Protein AF-A0A6C0KFS0-F1 (afdb_monomer_lite)

Foldseek 3Di:
DDDPQDAFDDDPPGGFAWHWAFEKWKAKEKDLDDDDDDDIDDDDDGGIDGCQQAFEFAFAPQLQCVQLQWHADLLLQDTPDFQADPVVQDGPDQKTKAWLLNVLQGTDLVGTPWRGNCQQVQVLVLCLVCLLVVHSPADPDPDDDDDGSQFPVRGCTSVNVNCQALVNDGPDQQRDIAHMGMMMMGGRQSVRVQCCLVPVSNVPDDVVVPNDGVSSRDAFSHKHKYLQYYKDKDKDWDDADPDPPDPSCSQVSCVVVVVVQFDDDRSWTWHWDDDSTMTMIMITHMHMHGYHSDPSRLLVQQLQDKDFQPAFEAEPVRHGDDPPQQWFWFEKEAAFVLQWIWTATQQQFIWIGNHSRNYIYGQDGPGGANQWYKYAANNLQWIWIDRQFWIWIGRGNSNDIDTQDGDGDAHWEKEAANNLQWIWIQRQLGFIWIGNGNSNDTDTDDCVDPVNVQSNPFRAKEKYAANVLQWIWIGTQFIWIGRHNPNDIDTQCPPPQNVRGRFAWQYKYAANRQQWIWTAGQQFFIWIGRGNRNGIDTAPDPVGTRFRWHEKEAANVLQWIWTDTAQAFIWIGRHNSNDIDTRPDPNGGRFRWNYKYARNSSQKIWTDGGSGGIMMDGSPDDPPDDDDDPDD

Secondary structure (DSSP, 8-state):
-----PPP-EETTEE-SEEEEEE-EEEEEEESS-----------S-EEEE-TTSEEEEEEHHHHHHTTTEEE-TTSSSEEEE-EETTTTEES---EEEEHHHHHHT--GGGEEE-GGGGGHHHHHHHHHHHHHT-SS--TTTSSS-----GGGG---HHHHHHHHS-----STT---PPPEEEEEE--HHHHHHHHHHH-TTS---TTT----GGG-S-TT-EEEEEEEEEEEEEEE-PPP-SSS----HHHHHHHTHHHHSEEETTEEEEEEEETTEEEEEEEEEEEEEEESS---GGGGTTT-EEE--PEEE-TTSPBP---S---EEEEEE-TTSSSEEEEETT-EEEEESSTTSEEEEEEE----TT-EEEE-TTSS-EEEE-SSEEEEESSTTS--EEEEE--SSEEEEEE-TTSSSEEEEEETTEEEEESSSSSS-EEPPTTSHHHHHHHH-S--EEEE-TTS-SEEEESSSEEEESSSSSS-EE-TTSTT---TT--EEEEEE-TTS-SEEEEEEEE-EEEESSSSSSEEE---TTTSSEEEEEEEE-TTSS-EEEEETTB-EEEESSTTSS-EE---GGGSSB-EEEEEE-TTSSEEEEEETTS-EEEEETT--TT--------

Structure (mmCIF, N/CA/C/O backbone):
data_AF-A0A6C0KFS0-F1
#
_entry.id   AF-A0A6C0KFS0-F1
#
loop_
_atom_site.group_PDB
_atom_site.id
_atom_site.type_symbol
_atom_site.label_atom_id
_atom_site.label_alt_id
_atom_site.label_comp_id
_atom_site.label_asym_id
_atom_site.label_entity_id
_atom_site.label_seq_id
_atom_site.pdbx_PDB_ins_code
_atom_site.Cartn_x
_atom_site.Cartn_y
_atom_site.Cartn_z
_atom_site.occupancy
_atom_site.B_iso_or_equiv
_atom_site.auth_seq_id
_atom_site.auth_comp_id
_atom_site.auth_asym_id
_atom_site.auth_atom_id
_atom_site.pdbx_PDB_model_num
ATOM 1 N N . MET A 1 1 ? 33.552 -0.941 -44.953 1.00 35.03 1 MET A N 1
ATOM 2 C CA . MET A 1 1 ? 32.643 0.213 -45.119 1.00 35.03 1 MET A CA 1
ATOM 3 C C . MET A 1 1 ? 32.094 0.520 -43.738 1.00 35.03 1 MET A C 1
ATOM 5 O O . MET A 1 1 ? 31.407 -0.333 -43.196 1.00 35.03 1 MET A O 1
ATOM 9 N N . SER A 1 2 ? 32.499 1.625 -43.113 1.00 33.53 2 SER A N 1
ATOM 10 C CA . SER A 1 2 ? 32.063 1.962 -41.754 1.00 33.53 2 SER A CA 1
ATOM 11 C C . SER A 1 2 ? 30.618 2.456 -41.776 1.00 33.53 2 SER A C 1
ATOM 13 O O . SER A 1 2 ? 30.306 3.451 -42.428 1.00 33.53 2 SER A O 1
ATOM 15 N N . ILE A 1 3 ? 29.733 1.763 -41.060 1.00 38.00 3 ILE A N 1
ATOM 16 C CA . ILE A 1 3 ? 28.377 2.251 -40.811 1.00 38.00 3 ILE A CA 1
ATOM 17 C C . ILE A 1 3 ? 28.507 3.373 -39.778 1.00 38.00 3 ILE A C 1
ATOM 19 O O . ILE A 1 3 ? 28.791 3.122 -38.611 1.00 38.00 3 ILE A O 1
ATOM 23 N N . GLN A 1 4 ? 28.357 4.621 -40.221 1.00 42.75 4 GLN A N 1
ATOM 24 C CA . GLN A 1 4 ? 28.303 5.781 -39.333 1.00 42.75 4 GLN A CA 1
ATOM 25 C C . GLN A 1 4 ? 26.960 5.787 -38.599 1.00 42.75 4 GLN A C 1
ATOM 27 O O . GLN A 1 4 ? 25.972 6.347 -39.074 1.00 42.75 4 GLN A O 1
ATOM 32 N N . VAL A 1 5 ? 26.936 5.124 -37.444 1.00 54.19 5 VAL A N 1
ATOM 33 C CA . VAL A 1 5 ? 25.822 5.156 -36.497 1.00 54.19 5 VAL A CA 1
ATOM 34 C C . VAL A 1 5 ? 25.611 6.604 -36.051 1.00 54.19 5 VAL A C 1
ATOM 36 O O . VAL A 1 5 ? 26.485 7.209 -35.438 1.00 54.19 5 VAL A O 1
ATOM 39 N N . GLN A 1 6 ? 24.459 7.179 -36.400 1.00 59.75 6 GLN A N 1
ATOM 40 C CA . GLN A 1 6 ? 24.045 8.487 -35.890 1.00 59.75 6 GLN A CA 1
ATOM 41 C C . GLN A 1 6 ? 23.549 8.318 -34.442 1.00 59.75 6 GLN A C 1
ATOM 43 O O . GLN A 1 6 ? 22.665 7.477 -34.237 1.00 59.75 6 GLN A O 1
ATOM 48 N N . PRO A 1 7 ? 24.083 9.076 -33.464 1.00 60.78 7 PRO A N 1
ATOM 49 C CA . PRO A 1 7 ? 23.682 8.974 -32.062 1.00 60.78 7 PRO A CA 1
ATOM 50 C C . PRO A 1 7 ? 22.255 9.494 -31.830 1.00 60.78 7 PRO A C 1
ATOM 52 O O . PRO A 1 7 ? 21.702 10.235 -32.646 1.00 60.78 7 PRO A O 1
ATOM 55 N N . ASN A 1 8 ? 21.660 9.113 -30.698 1.00 76.00 8 ASN A N 1
ATOM 56 C CA . ASN A 1 8 ? 20.322 9.557 -30.301 1.00 76.00 8 ASN A CA 1
ATOM 57 C C . ASN A 1 8 ? 20.299 11.076 -30.016 1.00 76.00 8 ASN A C 1
ATOM 59 O O . ASN A 1 8 ? 21.174 11.601 -29.330 1.00 76.00 8 ASN A O 1
ATOM 63 N N . SER A 1 9 ? 19.279 11.782 -30.515 1.00 67.94 9 SER A N 1
ATOM 64 C CA . SER A 1 9 ? 19.118 13.236 -30.362 1.00 67.94 9 SER A CA 1
ATOM 65 C C . SER A 1 9 ? 18.046 13.607 -29.333 1.00 67.94 9 SER A C 1
ATOM 67 O O . SER A 1 9 ? 16.910 13.142 -29.428 1.00 67.94 9 SER A O 1
ATOM 69 N N . MET A 1 10 ? 18.373 14.511 -28.407 1.00 64.56 10 MET A N 1
ATOM 70 C CA . MET A 1 10 ? 17.408 15.129 -27.486 1.00 64.56 10 MET A CA 1
ATOM 71 C C . MET A 1 10 ? 16.906 16.477 -28.020 1.00 64.56 10 MET A C 1
ATOM 73 O O . MET A 1 10 ? 17.627 17.188 -28.719 1.00 64.56 10 MET A O 1
ATOM 77 N N . THR A 1 11 ? 15.669 16.843 -27.679 1.00 64.12 11 THR A N 1
ATOM 78 C CA . THR A 1 11 ? 15.068 18.154 -27.983 1.00 64.12 11 THR A CA 1
ATOM 79 C C . THR A 1 11 ? 14.587 18.789 -26.681 1.00 64.12 11 THR A C 1
ATOM 81 O O . THR A 1 11 ? 13.522 18.447 -26.166 1.00 64.12 11 THR A O 1
ATOM 84 N N . GLY A 1 12 ? 15.396 19.693 -26.124 1.00 75.62 12 GLY A N 1
ATOM 85 C CA . GLY A 1 12 ? 15.262 20.093 -24.721 1.00 75.62 12 GLY A CA 1
ATOM 86 C C . GLY A 1 12 ? 15.710 18.956 -23.798 1.00 75.62 12 GLY A C 1
ATOM 87 O O . GLY A 1 12 ? 16.706 18.296 -24.079 1.00 75.62 12 GLY A O 1
ATOM 88 N N . SER A 1 13 ? 14.962 18.707 -22.725 1.00 68.94 13 SER A N 1
ATOM 89 C CA . SER A 1 13 ? 15.244 17.682 -21.706 1.00 68.94 13 SER A CA 1
ATOM 90 C C . SER A 1 13 ? 14.670 16.285 -22.008 1.00 68.94 13 SER A C 1
ATOM 92 O O . SER A 1 13 ? 14.584 15.463 -21.103 1.00 68.94 13 SER A O 1
ATOM 94 N N . ARG A 1 14 ? 14.244 16.001 -23.248 1.00 74.75 14 ARG A N 1
ATOM 95 C CA . ARG A 1 14 ? 13.580 14.736 -23.628 1.00 74.75 14 ARG A CA 1
ATOM 96 C C . ARG A 1 14 ? 14.036 14.197 -24.983 1.00 74.75 14 ARG A C 1
ATOM 98 O O . ARG A 1 14 ? 14.458 14.967 -25.852 1.00 74.75 14 ARG A O 1
ATOM 105 N N . TYR A 1 15 ? 13.892 12.890 -25.186 1.00 79.19 15 TYR A N 1
ATOM 106 C CA . TYR A 1 15 ? 14.137 12.239 -26.477 1.00 79.19 15 TYR A CA 1
ATOM 107 C C . TYR A 1 15 ? 12.938 12.407 -27.419 1.00 79.19 15 TYR A C 1
ATOM 109 O O . TYR A 1 15 ? 11.790 12.449 -26.971 1.00 79.19 15 TYR A O 1
ATOM 117 N N . ALA A 1 16 ? 13.202 12.501 -28.725 1.00 73.44 16 ALA A N 1
ATOM 118 C CA . ALA A 1 16 ? 12.176 12.636 -29.760 1.00 73.44 16 ALA A CA 1
ATOM 119 C C . ALA A 1 16 ? 12.612 11.961 -31.071 1.00 73.44 16 ALA A C 1
ATOM 121 O O . ALA A 1 16 ? 13.788 12.002 -31.439 1.00 73.44 16 ALA A O 1
ATOM 122 N N . GLY A 1 17 ? 11.654 11.384 -31.800 1.00 75.81 17 GLY A N 1
ATOM 123 C CA . GLY A 1 17 ? 11.905 10.651 -33.040 1.00 75.81 17 GLY A CA 1
ATOM 124 C C . GLY A 1 17 ? 12.582 9.289 -32.832 1.00 75.81 17 GLY A C 1
ATOM 125 O O . GLY A 1 17 ? 12.443 8.657 -31.787 1.00 75.81 17 GLY A O 1
ATOM 126 N N . SER A 1 18 ? 13.280 8.807 -33.867 1.00 75.12 18 SER A N 1
ATOM 127 C CA . SER A 1 18 ? 13.785 7.427 -33.948 1.00 75.12 18 SER A CA 1
ATOM 128 C C . SER A 1 18 ? 15.108 7.193 -33.204 1.00 75.12 18 SER A C 1
ATOM 130 O O . SER A 1 18 ? 16.191 7.330 -33.788 1.00 75.12 18 SER A O 1
ATOM 132 N N . CYS A 1 19 ? 15.024 6.757 -31.948 1.00 76.06 19 CYS A N 1
ATOM 133 C CA . CYS A 1 19 ? 16.172 6.369 -31.124 1.00 76.06 19 CYS A CA 1
ATOM 134 C C . CYS A 1 19 ? 16.461 4.861 -31.209 1.00 76.06 19 CYS A C 1
ATOM 136 O O . CYS A 1 19 ? 15.546 4.057 -31.372 1.00 76.06 19 CYS A O 1
ATOM 138 N N . TYR A 1 20 ? 17.729 4.463 -31.069 1.00 77.88 20 TYR A N 1
ATOM 139 C CA . TYR A 1 20 ? 18.074 3.076 -30.728 1.00 77.88 20 TYR A CA 1
ATOM 140 C C . TYR A 1 20 ? 17.683 2.791 -29.274 1.00 77.88 20 TYR A C 1
ATOM 142 O O . TYR A 1 20 ? 17.899 3.658 -28.426 1.00 77.88 20 TYR A O 1
ATOM 150 N N . ALA A 1 21 ? 17.161 1.594 -28.990 1.00 79.56 21 ALA A N 1
ATOM 151 C CA . ALA A 1 21 ? 16.881 1.115 -27.634 1.00 79.56 21 ALA A CA 1
ATOM 152 C C . ALA A 1 21 ? 16.829 -0.426 -27.572 1.00 79.56 21 ALA A C 1
ATOM 154 O O . ALA A 1 21 ? 16.460 -1.077 -28.552 1.00 79.56 21 ALA A O 1
ATOM 155 N N . PHE A 1 22 ? 17.169 -1.015 -26.421 1.00 79.06 22 PHE A N 1
ATOM 156 C CA . PHE A 1 22 ? 16.964 -2.443 -26.158 1.00 79.06 22 PHE A CA 1
ATOM 157 C C . PHE A 1 22 ? 15.460 -2.758 -26.200 1.00 79.06 22 PHE A C 1
ATOM 159 O O . PHE A 1 22 ? 14.678 -2.094 -25.521 1.00 79.06 22 PHE A O 1
ATOM 166 N N . GLY A 1 23 ? 15.052 -3.756 -26.986 1.00 75.00 23 GLY A N 1
ATOM 167 C CA . GLY A 1 23 ? 13.647 -4.150 -27.104 1.00 75.00 23 GLY A CA 1
ATOM 168 C C . GLY A 1 23 ? 13.219 -5.084 -25.972 1.00 75.00 23 GLY A C 1
ATOM 169 O O . GLY A 1 23 ? 13.671 -6.227 -25.913 1.00 75.00 23 GLY A O 1
ATOM 170 N N . ALA A 1 24 ? 12.329 -4.615 -25.101 1.00 72.00 24 ALA A N 1
ATOM 171 C CA . ALA A 1 24 ? 11.659 -5.453 -24.110 1.00 72.00 24 ALA A CA 1
ATOM 172 C C . ALA A 1 24 ? 10.370 -6.075 -24.674 1.00 72.00 24 ALA A C 1
ATOM 174 O O . ALA A 1 24 ? 9.754 -5.540 -25.597 1.00 72.00 24 ALA A O 1
ATOM 175 N N . SER A 1 25 ? 9.927 -7.185 -24.084 1.00 74.06 25 SER A N 1
ATOM 176 C CA . SER A 1 25 ? 8.586 -7.742 -24.272 1.00 74.06 25 SER A CA 1
ATOM 177 C C . SER A 1 25 ? 7.821 -7.785 -22.946 1.00 74.06 25 SER A C 1
ATOM 179 O O . SER A 1 25 ? 8.416 -7.884 -21.871 1.00 74.06 25 SER A O 1
ATOM 181 N N . GLY A 1 26 ? 6.494 -7.679 -23.021 1.00 72.19 26 GLY A N 1
ATOM 182 C CA . GLY A 1 26 ? 5.630 -7.504 -21.852 1.00 72.19 26 GLY A CA 1
ATOM 183 C C . GLY A 1 26 ? 5.399 -6.030 -21.531 1.00 72.19 26 GLY A C 1
ATOM 184 O O . GLY A 1 26 ? 5.664 -5.155 -22.354 1.00 72.19 26 GLY A O 1
ATOM 185 N N . GLY A 1 27 ? 4.889 -5.766 -20.333 1.00 66.88 27 GLY A N 1
ATOM 186 C CA . GLY A 1 27 ? 4.511 -4.428 -19.899 1.00 66.88 27 GLY A CA 1
ATOM 187 C C . GLY A 1 27 ? 4.066 -4.401 -18.443 1.00 66.88 27 GLY A C 1
ATOM 188 O O . GLY A 1 27 ? 4.033 -5.435 -17.764 1.00 66.88 27 GLY A O 1
ATOM 189 N N . PHE A 1 28 ? 3.721 -3.200 -17.995 1.00 70.44 28 PHE A N 1
ATOM 190 C CA . PHE A 1 28 ? 3.126 -2.923 -16.697 1.00 70.44 28 PHE A CA 1
ATOM 191 C C . PHE A 1 28 ? 1.643 -2.577 -16.877 1.00 70.44 28 PHE A C 1
ATOM 193 O O . PHE A 1 28 ? 1.272 -1.804 -17.767 1.00 70.44 28 PHE A O 1
ATOM 200 N N . PHE A 1 29 ? 0.793 -3.147 -16.031 1.00 62.69 29 PHE A N 1
ATOM 201 C CA . PHE A 1 29 ? -0.659 -3.017 -16.113 1.00 62.69 29 PHE A CA 1
ATOM 202 C C . PHE A 1 29 ? -1.169 -2.383 -14.823 1.00 62.69 29 PHE A C 1
ATOM 204 O O . PHE A 1 29 ? -0.982 -2.948 -13.742 1.00 62.69 29 PHE A O 1
ATOM 211 N N . ASN A 1 30 ? -1.794 -1.211 -14.937 1.00 54.09 30 ASN A N 1
ATOM 212 C CA . ASN A 1 30 ? -2.614 -0.640 -13.880 1.00 54.09 30 ASN A CA 1
ATOM 213 C C . ASN A 1 30 ? -4.091 -0.726 -14.294 1.00 54.09 30 ASN A C 1
ATOM 215 O O . ASN A 1 30 ? -4.488 -0.301 -15.381 1.00 54.09 30 ASN A O 1
ATOM 219 N N . THR A 1 31 ? -4.904 -1.313 -13.427 1.00 47.06 31 THR A N 1
ATOM 220 C CA . THR A 1 31 ? -6.197 -1.890 -13.781 1.00 47.06 31 THR A CA 1
ATOM 221 C C . THR A 1 31 ? -7.254 -1.362 -12.807 1.00 47.06 31 THR A C 1
ATOM 223 O O . THR A 1 31 ? -7.746 -2.083 -11.948 1.00 47.06 31 THR A O 1
ATOM 226 N N . GLN A 1 32 ? -7.677 -0.101 -12.976 1.00 46.25 32 GLN A N 1
ATOM 227 C CA . GLN A 1 32 ? -8.940 0.433 -12.421 1.00 46.25 32 GLN A CA 1
ATOM 228 C C . GLN A 1 32 ? -10.128 -0.267 -13.129 1.00 46.25 32 GLN A C 1
ATOM 230 O O . GLN A 1 32 ? -10.769 0.262 -14.033 1.00 46.25 32 GLN A O 1
ATOM 235 N N . THR A 1 33 ? -10.306 -1.563 -12.838 1.00 36.47 33 THR A N 1
ATOM 236 C CA . THR A 1 33 ? -11.153 -2.509 -13.595 1.00 36.47 33 THR A CA 1
ATOM 237 C C . THR A 1 33 ? -11.336 -3.844 -12.855 1.00 36.47 33 THR A C 1
ATOM 239 O O . THR A 1 33 ? -10.688 -4.097 -11.846 1.00 36.47 33 THR A O 1
ATOM 242 N N . MET A 1 34 ? -12.122 -4.736 -13.472 1.00 23.83 34 MET A N 1
ATOM 243 C CA . MET A 1 34 ? -11.862 -6.181 -13.613 1.00 23.83 34 MET A CA 1
ATOM 244 C C . MET A 1 34 ? -12.237 -6.579 -15.064 1.00 23.83 34 MET A C 1
ATOM 246 O O . MET A 1 34 ? -13.187 -6.000 -15.588 1.00 23.83 34 MET A O 1
ATOM 250 N N . SER A 1 35 ? -11.664 -7.550 -15.787 1.00 26.95 35 SER A N 1
ATOM 251 C CA . SER A 1 35 ? -10.364 -8.267 -15.814 1.00 26.95 35 SER A CA 1
ATOM 252 C C . SER A 1 35 ? -10.436 -9.263 -17.014 1.00 26.95 35 SER A C 1
ATOM 254 O O . SER A 1 35 ? -11.529 -9.473 -17.538 1.00 26.95 35 SER A O 1
ATOM 256 N N . GLU A 1 36 ? -9.441 -9.995 -17.542 1.00 32.59 36 GLU A N 1
ATOM 257 C CA . GLU A 1 36 ? -7.975 -9.939 -17.802 1.00 32.59 36 GLU A CA 1
ATOM 258 C C . GLU A 1 36 ? -7.666 -11.200 -18.695 1.00 32.59 36 GLU A C 1
ATOM 260 O O . GLU A 1 36 ? -8.564 -12.038 -18.845 1.00 32.59 36 GLU A O 1
ATOM 265 N N . PRO A 1 37 ? -6.454 -11.512 -19.227 1.00 38.44 37 PRO A N 1
ATOM 266 C CA . PRO A 1 37 ? -5.296 -10.722 -19.678 1.00 38.44 37 PRO A CA 1
ATOM 267 C C . PRO A 1 37 ? -4.920 -11.085 -21.160 1.00 38.44 37 PRO A C 1
ATOM 269 O O . PRO A 1 37 ? -5.764 -10.973 -22.043 1.00 38.44 37 PRO A O 1
ATOM 272 N N . ILE A 1 38 ? -3.701 -11.623 -21.421 1.00 27.33 38 ILE A N 1
ATOM 273 C CA . ILE A 1 38 ? -3.223 -12.376 -22.630 1.00 27.33 38 ILE A CA 1
ATOM 274 C C . ILE A 1 38 ? -2.888 -11.544 -23.906 1.00 27.33 38 ILE A C 1
ATOM 276 O O . ILE A 1 38 ? -3.706 -10.760 -24.363 1.00 27.33 38 ILE A O 1
ATOM 280 N N . ARG A 1 39 ? -1.747 -11.705 -24.628 1.00 28.06 39 ARG A N 1
ATOM 281 C CA . ARG A 1 39 ? -0.444 -12.420 -24.438 1.00 28.06 39 ARG A CA 1
ATOM 282 C C . ARG A 1 39 ? 0.667 -11.826 -25.360 1.00 28.06 39 ARG A C 1
ATOM 284 O O . ARG A 1 39 ? 0.408 -10.927 -26.148 1.00 28.06 39 ARG A O 1
ATOM 291 N N . LEU A 1 40 ? 1.893 -12.362 -25.250 1.00 24.22 40 LEU A N 1
ATOM 292 C CA . LEU A 1 40 ? 3.187 -11.862 -25.778 1.00 24.22 40 LEU A CA 1
ATOM 293 C C . LEU A 1 40 ? 3.565 -12.217 -27.242 1.00 24.22 40 LEU A C 1
ATOM 295 O O . LEU A 1 40 ? 3.009 -13.138 -27.841 1.00 24.22 40 LEU A O 1
ATOM 299 N N . ARG A 1 41 ? 4.619 -11.550 -27.761 1.00 30.06 41 ARG A N 1
ATOM 300 C CA . ARG A 1 41 ? 5.352 -11.841 -29.021 1.00 30.06 41 ARG A CA 1
ATOM 301 C C . ARG A 1 41 ? 6.887 -11.715 -28.828 1.00 30.06 41 ARG A C 1
ATOM 303 O O . ARG A 1 41 ? 7.328 -11.057 -27.891 1.00 30.06 41 ARG A O 1
ATOM 310 N N . GLN A 1 42 ? 7.690 -12.360 -29.685 1.00 31.19 42 GLN A N 1
ATOM 311 C CA . GLN A 1 42 ? 9.169 -12.412 -29.608 1.00 31.19 42 GLN A CA 1
ATOM 312 C C . GLN A 1 42 ? 9.891 -11.154 -30.161 1.00 31.19 42 GLN A C 1
ATOM 314 O O . GLN A 1 42 ? 9.364 -10.540 -31.094 1.00 31.19 42 GLN A O 1
ATOM 319 N N . PRO A 1 43 ? 11.096 -10.812 -29.645 1.00 37.84 43 PRO A N 1
ATOM 320 C CA . PRO A 1 43 ? 11.980 -9.758 -30.162 1.00 37.84 43 PRO A CA 1
ATOM 321 C C . PRO A 1 43 ? 13.052 -10.275 -31.150 1.00 37.84 43 PRO A C 1
ATOM 323 O O . PRO A 1 43 ? 13.199 -11.478 -31.350 1.00 37.84 43 PRO A O 1
ATOM 326 N N . ASP A 1 44 ? 13.809 -9.343 -31.738 1.00 39.72 44 ASP A N 1
ATOM 327 C CA . ASP A 1 44 ? 14.980 -9.570 -32.603 1.00 39.72 44 ASP A CA 1
ATOM 328 C C . ASP A 1 44 ? 15.957 -8.366 -32.456 1.00 39.72 44 ASP A C 1
ATOM 330 O O . ASP A 1 44 ? 15.737 -7.509 -31.598 1.00 39.72 44 ASP A O 1
ATOM 334 N N . LEU A 1 45 ? 17.027 -8.290 -33.262 1.00 52.06 45 LEU A N 1
ATOM 335 C CA . LEU A 1 45 ? 18.115 -7.283 -33.201 1.00 52.06 45 LEU A CA 1
ATOM 336 C C . LEU A 1 45 ? 17.728 -5.828 -32.821 1.00 52.06 45 LEU A C 1
ATOM 338 O O . LEU A 1 45 ? 16.711 -5.286 -33.255 1.00 52.06 45 LEU A O 1
ATOM 342 N N . LEU A 1 46 ? 18.652 -5.163 -32.106 1.00 54.12 46 LEU A N 1
ATOM 343 C CA . LEU A 1 46 ? 18.580 -3.780 -31.598 1.00 54.12 46 LEU A CA 1
ATOM 344 C C . LEU A 1 46 ? 18.015 -2.778 -32.630 1.00 54.12 46 LEU A C 1
ATOM 346 O O . LEU A 1 46 ? 18.689 -2.341 -33.566 1.00 54.12 46 LEU A O 1
ATOM 350 N N . THR A 1 47 ? 16.739 -2.440 -32.446 1.00 64.50 47 THR A N 1
ATOM 351 C CA . THR A 1 47 ? 15.896 -1.733 -33.417 1.00 64.50 47 THR A CA 1
ATOM 352 C C . THR A 1 47 ? 15.770 -0.244 -33.070 1.00 64.50 47 THR A C 1
ATOM 354 O O . THR A 1 47 ? 16.038 0.179 -31.943 1.00 64.50 47 THR A O 1
ATOM 357 N N . LYS A 1 48 ? 15.391 0.578 -34.059 1.00 67.31 48 LYS A N 1
ATOM 358 C CA . LYS A 1 48 ? 15.015 1.981 -33.839 1.00 67.31 48 LYS A CA 1
ATOM 359 C C . LYS A 1 48 ? 13.518 2.114 -33.577 1.00 67.31 48 LYS A C 1
ATOM 361 O O . LYS A 1 48 ? 12.720 1.653 -34.390 1.00 67.31 48 LYS A O 1
ATOM 366 N N . TYR A 1 49 ? 13.158 2.821 -32.512 1.00 73.50 49 TYR A N 1
ATOM 367 C CA . TYR A 1 49 ? 11.775 3.079 -32.110 1.00 73.50 49 TYR A CA 1
ATOM 368 C C . TYR A 1 49 ? 11.496 4.583 -32.077 1.00 73.50 49 TYR A C 1
ATOM 370 O O . TYR A 1 49 ? 12.381 5.368 -31.738 1.00 73.50 49 TYR A O 1
ATOM 378 N N . ASP A 1 50 ? 10.274 4.991 -32.430 1.00 76.69 50 ASP A N 1
ATOM 379 C CA . ASP A 1 50 ? 9.801 6.352 -32.160 1.00 76.69 50 ASP A CA 1
ATOM 380 C C . ASP A 1 50 ? 9.317 6.430 -30.709 1.00 76.69 50 ASP A C 1
ATOM 382 O O . ASP A 1 50 ? 8.383 5.728 -30.315 1.00 76.69 50 ASP A O 1
ATOM 386 N N . VAL A 1 51 ? 9.987 7.263 -29.915 1.00 79.62 51 VAL A N 1
ATOM 387 C CA . VAL A 1 51 ? 9.765 7.397 -28.467 1.00 79.62 51 VAL A CA 1
ATOM 388 C C . VAL A 1 51 ? 8.953 8.645 -28.097 1.00 79.62 51 VAL A C 1
ATOM 390 O O . VAL A 1 51 ? 8.799 8.960 -26.918 1.00 79.62 51 VAL A O 1
ATOM 393 N N . THR A 1 52 ? 8.437 9.375 -29.091 1.00 76.31 52 THR A N 1
ATOM 394 C CA . THR A 1 52 ? 7.826 10.705 -28.906 1.00 76.31 52 THR A CA 1
ATOM 395 C C . THR A 1 52 ? 6.535 10.675 -28.077 1.00 76.31 52 THR A C 1
ATOM 397 O O . THR A 1 52 ? 6.310 11.570 -27.267 1.00 76.31 52 THR A O 1
ATOM 400 N N . ASP A 1 53 ? 5.709 9.639 -28.247 1.00 80.25 53 ASP A N 1
ATOM 401 C CA . ASP A 1 53 ? 4.460 9.433 -27.493 1.00 80.25 53 ASP A CA 1
ATOM 402 C C . ASP A 1 53 ? 4.648 8.569 -26.219 1.00 80.25 53 ASP A C 1
ATOM 404 O O . ASP A 1 53 ? 3.676 8.295 -25.508 1.00 80.25 53 ASP A O 1
ATOM 408 N N . ALA A 1 54 ? 5.875 8.123 -25.922 1.00 77.44 54 ALA A N 1
ATOM 409 C CA . ALA A 1 54 ? 6.171 7.229 -24.801 1.00 77.44 54 ALA A CA 1
ATOM 410 C C . ALA A 1 54 ? 6.209 7.953 -23.448 1.00 77.44 54 ALA A C 1
ATOM 412 O O . ALA A 1 54 ? 6.603 9.118 -23.363 1.00 77.44 54 ALA A O 1
ATOM 413 N N . VAL A 1 55 ? 5.886 7.229 -22.375 1.00 83.50 55 VAL A N 1
ATOM 414 C CA . VAL A 1 55 ? 6.292 7.634 -21.021 1.00 83.50 55 VAL A CA 1
ATOM 415 C C . VAL A 1 55 ? 7.817 7.507 -20.942 1.00 83.50 55 VAL A C 1
ATOM 417 O O . VAL A 1 55 ? 8.358 6.462 -21.294 1.00 83.50 55 VAL A O 1
ATOM 420 N N . GLN A 1 56 ? 8.514 8.558 -20.514 1.00 87.62 56 GLN A N 1
ATOM 421 C CA . GLN A 1 56 ? 9.975 8.605 -20.411 1.00 87.62 56 GLN A CA 1
ATOM 422 C C . GLN A 1 56 ? 10.366 8.768 -18.937 1.00 87.62 56 GLN A C 1
ATOM 424 O O . GLN A 1 56 ? 10.051 9.796 -18.332 1.00 87.62 56 GLN A O 1
ATOM 429 N N . VAL A 1 57 ? 11.047 7.766 -18.371 1.00 84.94 57 VAL A N 1
ATOM 430 C CA . VAL A 1 57 ? 11.510 7.756 -16.970 1.00 84.94 57 VAL A CA 1
ATOM 431 C C . VAL A 1 57 ? 13.005 7.478 -16.879 1.00 84.94 57 VAL A C 1
ATOM 433 O O . VAL A 1 57 ? 13.537 6.676 -17.649 1.00 84.94 57 VAL A O 1
ATOM 436 N N . TYR A 1 58 ? 13.683 8.103 -15.919 1.00 83.81 58 TYR A N 1
ATOM 437 C CA . TYR A 1 58 ? 14.993 7.639 -15.476 1.00 83.81 58 TYR A CA 1
ATOM 438 C C . TYR A 1 58 ? 14.854 6.370 -14.634 1.00 83.81 58 TYR A C 1
ATOM 440 O O . TYR A 1 58 ? 13.912 6.239 -13.860 1.00 83.81 58 TYR A O 1
ATOM 448 N N . PHE A 1 59 ? 15.811 5.451 -14.763 1.00 80.38 59 PHE A N 1
ATOM 449 C CA . PHE A 1 59 ? 15.867 4.234 -13.952 1.00 80.38 59 PHE A CA 1
ATOM 450 C C . PHE A 1 59 ? 17.317 3.891 -13.584 1.00 80.38 59 PHE A C 1
ATOM 452 O O . PHE A 1 59 ? 18.228 4.099 -14.389 1.00 80.38 59 PHE A O 1
ATOM 459 N N . SER A 1 60 ? 17.554 3.370 -12.377 1.00 81.25 60 SER A N 1
ATOM 460 C CA . SER A 1 60 ? 18.911 3.062 -11.893 1.00 81.25 60 SER A CA 1
ATOM 461 C C . SER A 1 60 ? 19.546 1.924 -12.705 1.00 81.25 60 SER A C 1
ATOM 463 O O . SER A 1 60 ? 19.089 0.776 -12.705 1.00 81.25 60 SER A O 1
ATOM 465 N N . ALA A 1 61 ? 20.657 2.232 -13.382 1.00 80.25 61 ALA A N 1
ATOM 466 C CA . ALA A 1 61 ? 21.474 1.244 -14.084 1.00 80.25 61 ALA A CA 1
ATOM 467 C C . ALA A 1 61 ? 22.074 0.212 -13.109 1.00 80.25 61 ALA A C 1
ATOM 469 O O . ALA A 1 61 ? 22.351 -0.923 -13.502 1.00 80.25 61 ALA A O 1
ATOM 470 N N . ARG A 1 62 ? 22.235 0.571 -11.826 1.00 81.00 62 ARG A N 1
ATOM 471 C CA . ARG A 1 62 ? 22.688 -0.344 -10.770 1.00 81.00 62 ARG A CA 1
ATOM 472 C C . ARG A 1 62 ? 21.645 -1.414 -10.465 1.00 81.00 62 ARG A C 1
ATOM 474 O O . ARG A 1 62 ? 22.007 -2.590 -10.419 1.00 81.00 62 ARG A O 1
ATOM 481 N N . THR A 1 63 ? 20.371 -1.034 -10.325 1.00 75.38 63 THR A N 1
ATOM 482 C CA . THR A 1 63 ? 19.259 -1.973 -10.091 1.00 75.38 63 THR A CA 1
ATOM 483 C C . THR A 1 63 ? 19.190 -3.013 -11.203 1.00 75.38 63 THR A C 1
ATOM 485 O O . THR A 1 63 ? 19.052 -4.204 -10.936 1.00 75.38 63 THR A O 1
ATOM 488 N N . ILE A 1 64 ? 19.352 -2.574 -12.456 1.00 79.62 64 ILE A N 1
ATOM 489 C CA . ILE A 1 64 ? 19.345 -3.457 -13.627 1.00 79.62 64 ILE A CA 1
ATOM 490 C C . ILE A 1 64 ? 20.578 -4.368 -13.660 1.00 79.62 64 ILE A C 1
ATOM 492 O O . ILE A 1 64 ? 20.434 -5.574 -13.837 1.00 79.62 64 ILE A O 1
ATOM 496 N N . ASN A 1 65 ? 21.783 -3.835 -13.446 1.00 80.69 65 ASN A N 1
ATOM 497 C CA . ASN A 1 65 ? 23.006 -4.645 -13.425 1.00 80.69 65 ASN A CA 1
ATOM 498 C C . ASN A 1 65 ? 22.964 -5.728 -12.324 1.00 80.69 65 ASN A C 1
ATOM 500 O O . ASN A 1 65 ? 23.351 -6.871 -12.573 1.00 80.69 65 ASN A O 1
ATOM 504 N N . LYS A 1 66 ? 22.384 -5.424 -11.153 1.00 81.56 66 LYS A N 1
ATOM 505 C CA . LYS A 1 66 ? 22.156 -6.389 -10.060 1.00 81.56 66 LYS A CA 1
ATOM 506 C C . LYS A 1 66 ? 21.273 -7.575 -10.486 1.00 81.56 66 LYS A C 1
ATOM 508 O O . LYS A 1 66 ? 21.475 -8.678 -9.987 1.00 81.56 66 LYS A O 1
ATOM 513 N N . LYS A 1 67 ? 20.338 -7.381 -11.428 1.00 79.19 67 LYS A N 1
ATOM 514 C CA . LYS A 1 67 ? 19.476 -8.440 -12.004 1.00 79.19 67 LYS A CA 1
ATOM 515 C C . LYS A 1 67 ? 20.191 -9.330 -13.034 1.00 79.19 67 LYS A C 1
ATOM 517 O O . LYS A 1 67 ? 19.625 -10.342 -13.425 1.00 79.19 67 LYS A O 1
ATOM 522 N N . LEU A 1 68 ? 21.410 -8.968 -13.449 1.00 81.06 68 LEU A N 1
ATOM 523 C CA . LEU A 1 68 ? 22.309 -9.764 -14.302 1.00 81.06 68 LEU A CA 1
ATOM 524 C C . LEU A 1 68 ? 23.516 -10.319 -13.522 1.00 81.06 68 LEU A C 1
ATOM 526 O O . LEU A 1 68 ? 24.579 -10.564 -14.093 1.00 81.06 68 LEU A O 1
ATOM 530 N N . SER A 1 69 ? 23.401 -10.414 -12.195 1.00 85.06 69 SER A N 1
ATOM 531 C CA . SER A 1 69 ? 24.497 -10.812 -11.303 1.00 85.06 69 SER A CA 1
ATOM 532 C C . SER A 1 69 ? 25.760 -9.928 -11.412 1.00 85.06 69 SER A C 1
ATOM 534 O O . SER A 1 69 ? 26.864 -10.388 -11.107 1.00 85.06 69 SER A O 1
ATOM 536 N N . ILE A 1 70 ? 25.621 -8.652 -11.815 1.00 80.88 70 ILE A N 1
ATOM 537 C CA . ILE A 1 70 ? 26.696 -7.643 -11.851 1.00 80.88 70 ILE A CA 1
ATOM 538 C C . ILE A 1 70 ? 26.531 -6.668 -10.675 1.00 80.88 70 ILE A C 1
ATOM 540 O O . ILE A 1 70 ? 25.590 -5.878 -10.616 1.00 80.88 70 ILE A O 1
ATOM 544 N N . ILE A 1 71 ? 27.495 -6.667 -9.757 1.00 81.62 71 ILE A N 1
ATOM 545 C CA . ILE A 1 71 ? 27.556 -5.762 -8.606 1.00 81.62 71 ILE A CA 1
ATOM 546 C C . ILE A 1 71 ? 28.461 -4.576 -8.955 1.00 81.62 71 ILE A C 1
ATOM 548 O O . ILE A 1 71 ? 29.650 -4.745 -9.235 1.00 81.62 71 ILE A O 1
ATOM 552 N N . LYS A 1 72 ? 27.900 -3.364 -8.927 1.00 78.94 72 LYS A N 1
ATOM 553 C CA . LYS A 1 72 ? 28.608 -2.096 -9.172 1.00 78.94 72 LYS A CA 1
ATOM 554 C C . LYS A 1 72 ? 28.978 -1.412 -7.851 1.00 78.94 72 LYS A C 1
ATOM 556 O O . LYS A 1 72 ? 28.370 -1.686 -6.819 1.00 78.94 72 LYS A O 1
ATOM 561 N N . ASP A 1 73 ? 29.965 -0.521 -7.884 1.00 73.38 73 ASP A N 1
ATOM 562 C CA . ASP A 1 73 ? 30.341 0.287 -6.719 1.00 73.38 73 ASP A CA 1
ATOM 563 C C . ASP A 1 73 ? 29.306 1.386 -6.385 1.00 73.38 73 ASP A C 1
ATOM 565 O O . ASP A 1 73 ? 28.333 1.608 -7.112 1.00 73.38 73 ASP A O 1
ATOM 569 N N . ALA A 1 74 ? 29.531 2.114 -5.286 1.00 69.31 74 ALA A N 1
ATOM 570 C CA . ALA A 1 74 ? 28.646 3.187 -4.824 1.00 69.31 74 ALA A CA 1
ATOM 571 C C . ALA A 1 74 ? 28.514 4.378 -5.801 1.00 69.31 74 ALA A C 1
ATOM 573 O O . ALA A 1 74 ? 27.534 5.119 -5.712 1.00 69.31 74 ALA A O 1
ATOM 574 N N . SER A 1 75 ? 29.430 4.532 -6.764 1.00 71.56 75 SER A N 1
ATOM 575 C CA . SER A 1 75 ? 29.378 5.524 -7.853 1.00 71.56 75 SER A CA 1
ATOM 576 C C . SER A 1 75 ? 28.763 4.987 -9.154 1.00 71.56 75 SER A C 1
ATOM 578 O O . SER A 1 75 ? 28.646 5.721 -10.126 1.00 71.56 75 SER A O 1
ATOM 580 N N . ASN A 1 76 ? 28.395 3.700 -9.186 1.00 74.81 76 ASN A N 1
ATOM 581 C CA . ASN A 1 76 ? 28.027 2.909 -10.365 1.00 74.81 76 ASN A CA 1
ATOM 582 C C . ASN A 1 76 ? 29.145 2.713 -11.418 1.00 74.81 76 ASN A C 1
ATOM 584 O O . ASN A 1 76 ? 28.987 1.906 -12.336 1.00 74.81 76 ASN A O 1
ATOM 588 N N . PHE A 1 77 ? 30.289 3.392 -11.287 1.00 79.38 77 PHE A N 1
ATOM 589 C CA . PHE A 1 77 ? 31.319 3.435 -12.324 1.00 79.38 77 PHE A CA 1
ATOM 590 C C . PHE A 1 77 ? 32.116 2.129 -12.442 1.00 79.38 77 PHE A C 1
ATOM 592 O O . PHE A 1 77 ? 32.292 1.616 -13.553 1.00 79.38 77 PHE A O 1
ATOM 599 N N . ASN A 1 78 ? 32.597 1.555 -11.333 1.00 80.88 78 ASN A N 1
ATOM 600 C CA . ASN A 1 78 ? 33.344 0.292 -11.361 1.00 80.88 78 ASN A CA 1
ATOM 601 C C . ASN A 1 78 ? 32.431 -0.913 -11.100 1.00 80.88 78 ASN A C 1
ATOM 603 O O . ASN A 1 78 ? 31.462 -0.833 -10.344 1.00 80.88 78 ASN A O 1
ATOM 607 N N . THR A 1 79 ? 32.759 -2.050 -11.715 1.00 84.94 79 THR A N 1
ATOM 608 C CA . THR A 1 79 ? 32.197 -3.357 -11.349 1.00 84.94 79 THR A CA 1
ATOM 609 C C . THR A 1 79 ? 33.054 -3.956 -10.234 1.00 84.94 79 THR A C 1
ATOM 611 O O . THR A 1 79 ? 34.272 -4.039 -10.370 1.00 84.94 79 THR A O 1
ATOM 614 N N . VAL A 1 80 ? 32.416 -4.360 -9.136 1.00 84.19 80 VAL A N 1
ATOM 615 C CA . VAL A 1 80 ? 33.048 -4.990 -7.964 1.00 84.19 80 VAL A CA 1
ATOM 616 C C . VAL A 1 80 ? 33.076 -6.513 -8.119 1.00 84.19 80 VAL A C 1
ATOM 618 O O . VAL A 1 80 ? 34.063 -7.155 -7.774 1.00 84.19 80 VAL A O 1
ATOM 621 N N . GLN A 1 81 ? 32.003 -7.088 -8.667 1.00 83.75 81 GLN A N 1
ATOM 622 C CA . GLN A 1 81 ? 31.835 -8.525 -8.899 1.00 83.75 81 GLN A CA 1
ATOM 623 C C . GLN A 1 81 ? 30.863 -8.740 -10.070 1.00 83.75 81 GLN A C 1
ATOM 625 O O . GLN A 1 81 ? 29.924 -7.964 -10.231 1.00 83.75 81 GLN A O 1
ATOM 630 N N . ALA A 1 82 ? 31.064 -9.784 -10.875 1.00 82.81 82 ALA A N 1
ATOM 631 C CA . ALA A 1 82 ? 30.134 -10.195 -11.930 1.00 82.81 82 ALA A CA 1
ATOM 632 C C . ALA A 1 82 ? 30.162 -11.720 -12.108 1.00 82.81 82 ALA A C 1
ATOM 634 O O . ALA A 1 82 ? 31.235 -12.320 -12.011 1.00 82.81 82 ALA A O 1
ATOM 635 N N . TRP A 1 83 ? 29.016 -12.347 -12.395 1.00 81.94 83 TRP A N 1
ATOM 636 C CA . TRP A 1 83 ? 28.965 -13.769 -12.761 1.00 81.94 83 TRP A CA 1
ATOM 637 C C . TRP A 1 83 ? 29.131 -13.933 -14.280 1.00 81.94 83 TRP A C 1
ATOM 639 O O . TRP A 1 83 ? 28.190 -13.791 -15.060 1.00 81.94 83 TRP A O 1
ATOM 649 N N . TYR A 1 84 ? 30.372 -14.174 -14.699 1.00 85.25 84 TYR A N 1
ATOM 650 C CA . TYR A 1 84 ? 30.825 -14.076 -16.088 1.00 85.25 84 TYR A CA 1
ATOM 651 C C . TYR A 1 84 ? 31.871 -15.157 -16.395 1.00 85.25 84 TYR A C 1
ATOM 653 O O . TYR A 1 84 ? 32.756 -15.402 -15.572 1.00 85.25 84 TYR A O 1
ATOM 661 N N . ASP A 1 85 ? 31.783 -15.783 -17.571 1.00 81.81 85 ASP A N 1
ATOM 662 C CA . ASP A 1 85 ? 32.792 -16.719 -18.078 1.00 81.81 85 ASP A CA 1
ATOM 663 C C . ASP A 1 85 ? 33.808 -15.982 -18.983 1.00 81.81 85 ASP A C 1
ATOM 665 O O . ASP A 1 85 ? 33.452 -15.522 -20.074 1.00 81.81 85 ASP A O 1
ATOM 669 N N . PRO A 1 86 ? 35.089 -15.874 -18.571 1.00 80.81 86 PRO A N 1
ATOM 670 C CA . PRO A 1 86 ? 36.137 -15.230 -19.361 1.00 80.81 86 PRO A CA 1
ATOM 671 C C . PRO A 1 86 ? 36.605 -16.042 -20.580 1.00 80.81 86 PRO A C 1
ATOM 673 O O . PRO A 1 86 ? 37.420 -15.533 -21.348 1.00 80.81 86 PRO A O 1
ATOM 676 N N . ILE A 1 87 ? 36.152 -17.289 -20.755 1.00 79.81 87 ILE A N 1
ATOM 677 C CA . ILE A 1 87 ? 36.495 -18.142 -21.902 1.00 79.81 87 ILE A CA 1
ATOM 678 C C . ILE A 1 87 ? 35.514 -17.912 -23.060 1.00 79.81 87 ILE A C 1
ATOM 680 O O . ILE A 1 87 ? 35.941 -17.848 -24.214 1.00 79.81 87 ILE A O 1
ATOM 684 N N . SER A 1 88 ? 34.218 -17.773 -22.766 1.00 79.56 88 SER A N 1
ATOM 685 C CA . SER A 1 88 ? 33.168 -17.488 -23.756 1.00 79.56 88 SER A CA 1
ATOM 686 C C . SER A 1 88 ? 32.902 -15.996 -23.988 1.00 79.56 88 SER A C 1
ATOM 688 O O . SER A 1 88 ? 32.285 -15.667 -25.000 1.00 79.56 88 SER A O 1
ATOM 690 N N . ASP A 1 89 ? 33.354 -15.113 -23.085 1.00 82.25 89 ASP A N 1
ATOM 691 C CA . ASP A 1 89 ? 33.001 -13.680 -23.046 1.00 82.25 89 ASP A CA 1
ATOM 692 C C . ASP A 1 89 ? 31.481 -13.465 -22.881 1.00 82.25 89 ASP A C 1
ATOM 694 O O . ASP A 1 89 ? 30.847 -12.685 -23.596 1.00 82.25 89 ASP A O 1
ATOM 698 N N . THR A 1 90 ? 30.878 -14.195 -21.930 1.00 82.06 90 THR A N 1
ATOM 699 C CA . THR A 1 90 ? 29.438 -14.117 -21.619 1.00 82.06 90 THR A CA 1
ATOM 700 C C . THR A 1 90 ? 29.144 -14.015 -20.123 1.00 82.06 90 THR A C 1
ATOM 702 O O . THR A 1 90 ? 29.722 -14.729 -19.303 1.00 82.06 90 THR A O 1
ATOM 705 N N . LEU A 1 91 ? 28.173 -13.172 -19.774 1.00 83.88 91 LEU A N 1
ATOM 706 C CA . LEU A 1 91 ? 27.446 -13.200 -18.507 1.00 83.88 91 LEU A CA 1
ATOM 707 C C . LEU A 1 91 ? 26.651 -14.507 -18.388 1.00 83.88 91 LEU A C 1
ATOM 709 O O . LEU A 1 91 ? 26.141 -15.014 -19.389 1.00 83.88 91 LEU A O 1
ATOM 713 N N . HIS A 1 92 ? 26.507 -15.014 -17.164 1.00 85.94 92 HIS A N 1
ATOM 714 C CA . HIS A 1 92 ? 25.699 -16.202 -16.874 1.00 85.94 92 HIS A CA 1
ATOM 715 C C . HIS A 1 92 ? 24.208 -15.992 -17.206 1.00 85.94 92 HIS A C 1
ATOM 717 O O . HIS A 1 92 ? 23.551 -16.887 -17.739 1.00 85.94 92 HIS A O 1
ATOM 723 N N . ASP A 1 93 ? 23.688 -14.793 -16.935 1.00 82.00 93 ASP A N 1
ATOM 724 C CA . ASP A 1 93 ? 22.267 -14.474 -17.056 1.00 82.00 93 ASP A CA 1
ATOM 725 C C . ASP A 1 93 ? 21.977 -13.772 -18.397 1.00 82.00 93 ASP A C 1
ATOM 727 O O . ASP A 1 93 ? 22.297 -12.600 -18.590 1.00 82.00 93 ASP A O 1
ATOM 731 N N . ASP A 1 94 ? 21.363 -14.491 -19.347 1.00 84.50 94 ASP A N 1
ATOM 732 C CA . ASP A 1 94 ? 21.108 -13.990 -20.715 1.00 84.50 94 ASP A CA 1
ATOM 733 C C . ASP A 1 94 ? 19.735 -13.303 -20.901 1.00 84.50 94 ASP A C 1
ATOM 735 O O . ASP A 1 94 ? 19.359 -12.909 -22.008 1.00 84.50 94 ASP A O 1
ATOM 739 N N . SER A 1 95 ? 18.970 -13.130 -19.818 1.00 83.88 95 SER A N 1
ATOM 740 C CA . SER A 1 95 ? 17.695 -12.399 -19.830 1.00 83.88 95 SER A CA 1
ATOM 741 C C . SER A 1 95 ? 17.525 -11.525 -18.590 1.00 83.88 95 SER A C 1
ATOM 743 O O . SER A 1 95 ? 17.743 -11.960 -17.463 1.00 83.88 95 SER A O 1
ATOM 745 N N . LEU A 1 96 ? 17.097 -10.284 -18.810 1.00 85.81 96 LEU A N 1
ATOM 746 C CA . LEU A 1 96 ? 16.755 -9.315 -17.774 1.00 85.81 96 LEU A CA 1
ATOM 747 C C . LEU A 1 96 ? 15.240 -9.320 -17.577 1.00 85.81 96 LEU A C 1
ATOM 749 O O . LEU A 1 96 ? 14.507 -8.984 -18.508 1.00 85.81 96 LEU A O 1
ATOM 753 N N . LYS A 1 97 ? 14.770 -9.613 -16.361 1.00 84.50 97 LYS A N 1
ATOM 754 C CA . LYS A 1 97 ? 13.364 -9.453 -15.961 1.00 84.50 97 LYS A CA 1
ATOM 755 C C . LYS A 1 97 ? 13.228 -8.380 -14.879 1.00 84.50 97 LYS A C 1
ATOM 757 O O . LYS A 1 97 ? 13.981 -8.385 -13.909 1.00 84.50 97 LYS A O 1
ATOM 762 N N . ILE A 1 98 ? 12.242 -7.500 -15.044 1.00 82.00 98 ILE A N 1
ATOM 763 C CA . ILE A 1 98 ? 11.903 -6.407 -14.117 1.00 82.00 98 ILE A CA 1
ATOM 764 C C . ILE A 1 98 ? 10.406 -6.531 -13.792 1.00 82.00 98 ILE A C 1
ATOM 766 O O . ILE A 1 98 ? 9.583 -6.562 -14.712 1.00 82.00 98 ILE A O 1
ATOM 770 N N . CYS A 1 99 ? 10.047 -6.667 -12.511 1.00 76.25 99 CYS A N 1
ATOM 771 C CA . CYS A 1 99 ? 8.647 -6.696 -12.059 1.00 76.25 99 CYS A CA 1
ATOM 772 C C . CYS A 1 99 ? 8.064 -5.288 -11.871 1.00 76.25 99 CYS A C 1
ATOM 774 O O . CYS A 1 99 ? 8.795 -4.303 -11.842 1.00 76.25 99 CYS A O 1
ATOM 776 N N . ALA A 1 100 ? 6.742 -5.191 -11.702 1.00 72.06 100 ALA A N 1
ATOM 777 C CA . ALA A 1 100 ? 6.101 -3.950 -11.264 1.00 72.06 100 ALA A CA 1
ATOM 778 C C . ALA A 1 100 ? 6.680 -3.419 -9.933 1.00 72.06 100 ALA A C 1
ATOM 780 O O . ALA A 1 100 ? 6.883 -2.218 -9.808 1.00 72.06 100 ALA A O 1
ATOM 781 N N . CYS A 1 101 ? 7.038 -4.313 -9.003 1.00 64.88 101 CYS A N 1
ATOM 782 C CA . CYS A 1 101 ? 7.780 -3.996 -7.777 1.00 64.88 101 CYS A CA 1
ATOM 783 C C . CYS A 1 101 ? 9.106 -3.263 -8.055 1.00 64.88 101 CYS A C 1
ATOM 785 O O . CYS A 1 101 ? 9.288 -2.128 -7.632 1.00 64.88 101 CYS A O 1
ATOM 787 N N . ASP A 1 102 ? 9.985 -3.865 -8.865 1.00 74.75 102 ASP A N 1
ATOM 788 C CA . ASP A 1 102 ? 11.259 -3.264 -9.283 1.00 74.75 102 ASP A CA 1
ATOM 789 C C . ASP A 1 102 ? 11.061 -1.886 -9.939 1.00 74.75 102 ASP A C 1
ATOM 791 O O . ASP A 1 102 ? 11.913 -1.009 -9.811 1.00 74.75 102 ASP A O 1
ATOM 795 N N . PHE A 1 103 ? 9.956 -1.708 -10.673 1.00 79.81 103 PHE A N 1
ATOM 796 C CA . PHE A 1 103 ? 9.630 -0.455 -11.345 1.00 79.81 103 PHE A CA 1
ATOM 797 C C . PHE A 1 103 ? 9.202 0.643 -10.362 1.00 79.81 103 PHE A C 1
ATOM 799 O O . PHE A 1 103 ? 9.741 1.742 -10.437 1.00 79.81 103 PHE A O 1
ATOM 806 N N . ILE A 1 104 ? 8.302 0.335 -9.421 1.00 73.62 104 ILE A N 1
ATOM 807 C CA . ILE A 1 104 ? 7.890 1.234 -8.325 1.00 73.62 104 ILE A CA 1
ATOM 808 C C . ILE A 1 104 ? 9.112 1.677 -7.509 1.00 73.62 104 ILE A C 1
ATOM 810 O O . ILE A 1 104 ? 9.329 2.869 -7.292 1.00 73.62 104 ILE A O 1
ATOM 814 N N . ASP A 1 105 ? 9.955 0.720 -7.116 1.00 71.69 105 ASP A N 1
ATOM 815 C CA . ASP A 1 105 ? 11.110 0.943 -6.239 1.00 71.69 105 ASP A CA 1
ATOM 816 C C . ASP A 1 105 ? 12.209 1.827 -6.850 1.00 71.69 105 ASP A C 1
ATOM 818 O O . ASP A 1 105 ? 13.041 2.367 -6.114 1.00 71.69 105 ASP A O 1
ATOM 822 N N . GLY A 1 106 ? 12.231 1.953 -8.182 1.00 75.19 106 GLY A N 1
ATOM 823 C CA . GLY A 1 106 ? 13.219 2.716 -8.947 1.00 75.19 106 GLY A CA 1
ATOM 824 C C . GLY A 1 106 ? 12.664 3.922 -9.710 1.00 75.19 106 GLY A C 1
ATOM 825 O O . GLY A 1 106 ? 13.382 4.449 -10.560 1.00 75.19 106 GLY A O 1
ATOM 826 N N . VAL A 1 107 ? 11.417 4.345 -9.458 1.00 76.62 107 VAL A N 1
ATOM 827 C CA . VAL A 1 107 ? 10.765 5.478 -10.143 1.00 76.62 107 VAL A CA 1
ATOM 828 C C . VAL A 1 107 ? 10.065 6.399 -9.132 1.00 76.62 107 VAL A C 1
ATOM 830 O O . VAL A 1 107 ? 9.266 5.978 -8.300 1.00 76.62 107 VAL A O 1
ATOM 833 N N . ASN A 1 108 ? 10.358 7.698 -9.225 1.00 74.06 108 ASN A N 1
ATOM 834 C CA . ASN A 1 108 ? 9.779 8.773 -8.408 1.00 74.06 108 ASN A CA 1
ATOM 835 C C . ASN A 1 108 ? 9.425 10.006 -9.270 1.00 74.06 108 ASN A C 1
ATOM 837 O O . ASN A 1 108 ? 9.745 10.045 -10.459 1.00 74.06 108 ASN A O 1
ATOM 841 N N . THR A 1 109 ? 8.786 11.034 -8.704 1.00 72.56 109 THR A N 1
ATOM 842 C CA . THR A 1 109 ? 8.273 12.181 -9.487 1.00 72.56 109 THR A CA 1
ATOM 843 C C . THR A 1 109 ? 9.366 12.954 -10.229 1.00 72.56 109 THR A C 1
ATOM 845 O O . THR A 1 109 ? 9.135 13.413 -11.344 1.00 72.56 109 THR A O 1
ATOM 848 N N . GLU A 1 110 ? 10.572 13.044 -9.664 1.00 77.56 110 GLU A N 1
ATOM 849 C CA . GLU A 1 110 ? 11.723 13.708 -10.295 1.00 77.56 110 GLU A CA 1
ATOM 850 C C . GLU A 1 110 ? 12.309 12.893 -11.462 1.00 77.56 110 GLU A C 1
ATOM 852 O O . GLU A 1 110 ? 12.880 13.453 -12.398 1.00 77.56 110 GLU A O 1
ATOM 857 N N . SER A 1 111 ? 12.138 11.567 -11.442 1.00 82.69 111 SER A N 1
ATOM 858 C CA . SER A 1 111 ? 12.599 10.670 -12.506 1.00 82.69 111 SER A CA 1
ATOM 859 C C . SER A 1 111 ? 11.734 10.710 -13.777 1.00 82.69 111 SER A C 1
ATOM 861 O O . SER A 1 111 ? 12.195 10.276 -14.835 1.00 82.69 111 SER A O 1
ATOM 863 N N . VAL A 1 112 ? 10.499 11.229 -13.716 1.00 87.25 112 VAL A N 1
ATOM 864 C CA . VAL A 1 112 ? 9.549 11.232 -14.845 1.00 87.25 112 VAL A CA 1
ATOM 865 C C . VAL A 1 112 ? 9.769 12.457 -15.741 1.00 87.25 112 VAL A C 1
ATOM 867 O O . VAL A 1 112 ? 9.232 13.537 -15.504 1.00 87.25 112 VAL A O 1
ATOM 870 N N . LEU A 1 113 ? 10.509 12.278 -16.838 1.00 88.75 113 LEU A N 1
ATOM 871 C CA . LEU A 1 113 ? 10.723 13.325 -17.849 1.00 88.75 113 LEU A CA 1
ATOM 872 C C . LEU A 1 113 ? 9.473 13.617 -18.687 1.00 88.75 113 LEU A C 1
ATOM 874 O O . LEU A 1 113 ? 9.292 14.733 -19.183 1.00 88.75 113 LEU A O 1
ATOM 878 N N . SER A 1 114 ? 8.628 12.609 -18.917 1.00 91.06 114 SER A N 1
ATOM 879 C CA . SER A 1 114 ? 7.363 12.786 -19.627 1.00 91.06 114 SER A CA 1
ATOM 880 C C . SER A 1 114 ? 6.399 11.633 -19.390 1.00 91.06 114 SER A C 1
ATOM 882 O O . SER A 1 114 ? 6.803 10.478 -19.358 1.00 91.06 114 SER A O 1
ATOM 884 N N . VAL A 1 115 ? 5.104 11.940 -19.354 1.00 89.50 115 VAL A N 1
ATOM 885 C CA . VAL A 1 115 ? 4.014 10.950 -19.402 1.00 89.50 115 VAL A CA 1
ATOM 886 C C . VAL A 1 115 ? 3.572 10.606 -20.832 1.00 89.50 115 VAL A C 1
ATOM 888 O O . VAL A 1 115 ? 2.582 9.901 -21.032 1.00 89.50 115 VAL A O 1
ATOM 891 N N . GLY A 1 116 ? 4.269 11.138 -21.843 1.00 89.69 116 GLY A N 1
ATOM 892 C CA . GLY A 1 116 ? 3.976 10.890 -23.251 1.00 89.69 116 GLY A CA 1
ATOM 893 C C . GLY A 1 116 ? 2.516 11.169 -23.596 1.00 89.69 116 GLY A C 1
ATOM 894 O O . GLY A 1 116 ? 1.948 12.210 -23.236 1.00 89.69 116 GLY A O 1
ATOM 895 N N . LYS A 1 117 ? 1.877 10.207 -24.268 1.00 90.06 117 LYS A N 1
ATOM 896 C CA . LYS A 1 117 ? 0.500 10.363 -24.734 1.00 90.06 117 LYS A CA 1
ATOM 897 C C . LYS A 1 117 ? -0.573 10.260 -23.637 1.00 90.06 117 LYS A C 1
ATOM 899 O O . LYS A 1 117 ? -1.720 10.625 -23.901 1.00 90.06 117 LYS A O 1
ATOM 904 N N . LEU A 1 118 ? -0.216 9.876 -22.405 1.00 90.06 118 LEU A N 1
ATOM 905 C CA . LEU A 1 118 ? -1.138 9.925 -21.258 1.00 90.06 118 LEU A CA 1
ATOM 906 C C . LEU A 1 118 ? -1.510 11.359 -20.865 1.00 90.06 118 LEU A C 1
ATOM 908 O O . LEU A 1 118 ? -2.533 11.552 -20.228 1.00 90.06 118 LEU A O 1
ATOM 912 N N . SER A 1 119 ? -0.743 12.369 -21.287 1.00 89.44 119 SER A N 1
ATOM 913 C CA . SER A 1 119 ? -0.970 13.787 -20.953 1.00 89.44 119 SER A CA 1
ATOM 914 C C . SER A 1 119 ? -2.378 14.331 -21.256 1.00 89.44 119 SER A C 1
ATOM 916 O O . SER A 1 119 ? -2.779 15.328 -20.660 1.00 89.44 119 SER A O 1
ATOM 918 N N . SER A 1 120 ? -3.150 13.686 -22.144 1.00 86.12 120 SER A N 1
ATOM 919 C CA . SER A 1 120 ? -4.557 14.028 -22.418 1.00 86.12 120 SER A CA 1
ATOM 920 C C . SER A 1 120 ? -5.588 13.044 -21.840 1.00 86.12 120 SER A C 1
ATOM 922 O O . SER A 1 120 ? -6.776 13.231 -22.077 1.00 86.12 120 SER A O 1
ATOM 924 N N . LEU A 1 121 ? -5.172 12.020 -21.084 1.00 86.94 121 LEU A N 1
ATOM 925 C CA . LEU A 1 121 ? -5.991 10.874 -20.661 1.00 86.94 121 LEU A CA 1
ATOM 926 C C . LEU A 1 121 ? -7.287 11.280 -19.942 1.00 86.94 121 LEU A C 1
ATOM 928 O O . LEU A 1 121 ? -8.372 10.878 -20.358 1.00 86.94 121 LEU A O 1
ATOM 932 N N . TYR A 1 122 ? -7.189 12.091 -18.887 1.00 81.25 122 TYR A N 1
ATOM 933 C CA . TYR A 1 122 ? -8.353 12.510 -18.100 1.00 81.25 122 TYR A CA 1
ATOM 934 C C . TYR A 1 122 ? -9.308 13.407 -18.901 1.00 81.25 122 TYR A C 1
ATOM 936 O O . TYR A 1 122 ? -10.526 13.240 -18.825 1.00 81.25 122 TYR A O 1
ATOM 944 N N . PHE A 1 123 ? -8.774 14.305 -19.733 1.00 82.00 123 PHE A N 1
ATOM 945 C CA . PHE A 1 123 ? -9.564 15.125 -20.655 1.00 82.00 123 PHE A CA 1
ATOM 946 C C . PHE A 1 123 ? -10.274 14.284 -21.736 1.00 82.00 123 PHE A C 1
ATOM 948 O O . PHE A 1 123 ? -11.456 14.495 -22.022 1.00 82.00 123 PHE A O 1
ATOM 955 N N . ASP A 1 124 ? -9.577 13.307 -22.322 1.00 85.81 124 ASP A N 1
ATOM 956 C CA . ASP A 1 124 ? -10.119 12.365 -23.306 1.00 85.81 124 ASP A CA 1
ATOM 957 C C . ASP A 1 124 ? -11.241 11.498 -22.702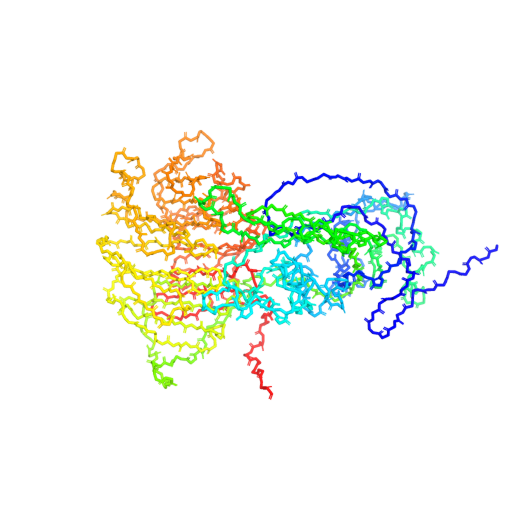 1.00 85.81 124 ASP A C 1
ATOM 959 O O . ASP A 1 124 ? -12.284 11.315 -23.338 1.00 85.81 124 ASP A O 1
ATOM 963 N N . PHE A 1 125 ? -11.077 11.025 -21.461 1.00 84.25 125 PHE A N 1
ATOM 964 C CA . PHE A 1 125 ? -12.106 10.257 -20.756 1.00 84.25 125 PHE A CA 1
ATOM 965 C C . PHE A 1 125 ? -13.315 11.122 -20.382 1.00 84.25 125 PHE A C 1
ATOM 967 O O . PHE A 1 125 ? -14.443 10.747 -20.696 1.00 84.25 125 PHE A O 1
ATOM 974 N N . LYS A 1 126 ? -13.109 12.332 -19.840 1.00 76.44 126 LYS A N 1
ATOM 975 C CA . LYS A 1 126 ? -14.191 13.302 -19.579 1.00 76.44 126 LYS A CA 1
ATOM 976 C C . LYS A 1 126 ? -14.995 13.613 -20.850 1.00 76.44 126 LYS A C 1
ATOM 978 O O . LYS A 1 126 ? -16.223 13.614 -20.821 1.00 76.44 126 LYS A O 1
ATOM 983 N N . THR A 1 127 ? -14.312 13.778 -21.986 1.00 80.19 127 THR A N 1
ATOM 984 C CA . THR A 1 127 ? -14.936 13.961 -23.313 1.00 80.19 127 THR A CA 1
ATOM 985 C C . THR A 1 127 ? -15.720 12.720 -23.767 1.00 80.19 127 THR A C 1
ATOM 987 O O . THR A 1 127 ? -16.760 12.840 -24.421 1.00 80.19 127 THR A O 1
ATOM 990 N N . CYS A 1 128 ? -15.255 11.518 -23.415 1.00 85.06 128 CYS A N 1
ATOM 991 C CA . CYS A 1 128 ? -15.966 10.268 -23.672 1.00 85.06 128 CYS A CA 1
ATOM 992 C C . CYS A 1 128 ? -17.262 10.172 -22.853 1.00 85.06 128 CYS A C 1
ATOM 994 O O . CYS A 1 128 ? -18.311 9.893 -23.428 1.00 85.06 128 CYS A O 1
ATOM 996 N N . VAL A 1 129 ? -17.222 10.462 -21.548 1.00 79.38 129 VAL A N 1
ATOM 997 C CA . VAL A 1 129 ? -18.422 10.466 -20.692 1.00 79.38 129 VAL A CA 1
ATOM 998 C C . VAL A 1 129 ? -19.419 11.532 -21.165 1.00 79.38 129 VAL A C 1
ATOM 1000 O O . VAL A 1 129 ? -20.598 11.235 -21.331 1.00 79.38 129 VAL A O 1
ATOM 1003 N N . ALA A 1 130 ? -18.954 12.738 -21.506 1.00 75.31 130 ALA A N 1
ATOM 1004 C CA . ALA A 1 130 ? -19.787 13.799 -22.088 1.00 75.31 130 ALA A CA 1
ATOM 1005 C C . ALA A 1 130 ? -20.511 13.334 -23.371 1.00 75.31 130 ALA A C 1
ATOM 1007 O O . ALA A 1 130 ? -21.726 13.477 -23.525 1.00 75.31 130 ALA A O 1
ATOM 1008 N N . SER A 1 131 ? -19.780 12.645 -24.254 1.00 82.75 131 SER A N 1
ATOM 1009 C CA . SER A 1 131 ? -20.336 12.064 -25.482 1.00 82.75 131 SER A CA 1
ATOM 1010 C C . SER A 1 131 ? -21.349 10.935 -25.232 1.00 82.75 131 SER A C 1
ATOM 1012 O O . SER A 1 131 ? -22.202 10.702 -26.087 1.00 82.75 131 SER A O 1
ATOM 1014 N N . TYR A 1 132 ? -21.281 10.236 -24.093 1.00 83.31 132 TYR A N 1
ATOM 1015 C CA . TYR A 1 132 ? -22.222 9.166 -23.738 1.00 83.31 132 TYR A CA 1
ATOM 1016 C C . TYR A 1 132 ? -23.602 9.724 -23.381 1.00 83.31 132 TYR A C 1
ATOM 1018 O O . TYR A 1 132 ? -24.613 9.150 -23.769 1.00 83.31 132 TYR A O 1
ATOM 1026 N N . PHE A 1 133 ? -23.661 10.862 -22.689 1.00 74.81 133 PHE A N 1
ATOM 1027 C CA . PHE A 1 133 ? -24.929 11.508 -22.328 1.00 74.81 133 PHE A CA 1
ATOM 1028 C C . PHE A 1 133 ? -25.477 12.436 -23.428 1.00 74.81 133 PHE A C 1
ATOM 1030 O O . PHE A 1 133 ? -26.561 12.995 -23.288 1.00 74.81 133 PHE A O 1
ATOM 1037 N N . GLY A 1 134 ? -24.766 12.562 -24.555 1.00 69.19 134 GLY A N 1
ATOM 1038 C CA . GLY A 1 134 ? -25.199 13.333 -25.725 1.00 69.19 134 GLY A CA 1
ATOM 1039 C C . GLY A 1 134 ? -24.882 14.832 -25.669 1.00 69.19 134 GLY A C 1
ATOM 1040 O O . GLY A 1 134 ? -25.215 15.544 -26.615 1.00 69.19 134 GLY A O 1
ATOM 1041 N N . ASP A 1 135 ? -24.203 15.302 -24.618 1.00 64.81 135 ASP A N 1
ATOM 1042 C CA . ASP A 1 135 ? -23.801 16.700 -24.440 1.00 64.81 135 ASP A CA 1
ATOM 1043 C C . ASP A 1 135 ? -22.264 16.832 -24.481 1.00 64.81 135 ASP A C 1
ATOM 1045 O O . ASP A 1 135 ? -21.594 16.594 -23.477 1.00 64.81 135 ASP A O 1
ATOM 1049 N N . PRO A 1 136 ? -21.668 17.217 -25.626 1.00 52.75 136 PRO A N 1
ATOM 1050 C CA . PRO A 1 136 ? -20.228 17.448 -25.739 1.00 52.75 136 PRO A CA 1
ATOM 1051 C C . PRO A 1 136 ? -19.765 18.804 -25.158 1.00 52.75 136 PRO A C 1
ATOM 1053 O O . PRO A 1 136 ? -18.609 19.172 -25.364 1.00 52.75 136 PRO A O 1
ATOM 1056 N N . GLY A 1 137 ? -20.650 19.572 -24.508 1.00 50.09 137 GLY A N 1
ATOM 1057 C CA . GLY A 1 137 ? -20.404 20.910 -23.961 1.00 50.09 137 GLY A CA 1
ATOM 1058 C C . GLY A 1 137 ? -20.243 20.960 -22.436 1.00 50.09 137 GLY A C 1
ATOM 1059 O O . GLY A 1 137 ? -19.342 21.652 -21.964 1.00 50.09 137 GLY A O 1
ATOM 1060 N N . GLY A 1 138 ? -21.055 20.223 -21.666 1.00 49.03 138 GLY A N 1
ATOM 1061 C CA . GLY A 1 138 ? -20.851 20.053 -20.217 1.00 49.03 138 GLY A CA 1
ATOM 1062 C C . GLY A 1 138 ? -22.124 19.910 -19.369 1.00 49.03 138 GLY A C 1
ATOM 1063 O O . GLY A 1 138 ? -23.151 20.521 -19.633 1.00 49.03 138 GLY A O 1
ATOM 1064 N N . PHE A 1 139 ? -22.027 19.134 -18.286 1.00 51.81 139 PHE A N 1
ATOM 1065 C CA . PHE A 1 139 ? -23.145 18.508 -17.555 1.00 51.81 139 PHE A CA 1
ATOM 1066 C C . PHE A 1 139 ? -24.095 19.405 -16.730 1.00 51.81 139 PHE A C 1
ATOM 1068 O O . PHE A 1 139 ? -24.837 18.892 -15.892 1.00 51.81 139 PHE A O 1
ATOM 1075 N N . ALA A 1 140 ? -24.124 20.720 -16.945 1.00 41.00 140 ALA A N 1
ATOM 1076 C CA . ALA A 1 140 ? -24.799 21.687 -16.066 1.00 41.00 140 ALA A CA 1
ATOM 1077 C C . ALA A 1 140 ? -26.343 21.572 -15.977 1.00 41.00 140 ALA A C 1
ATOM 1079 O O . ALA A 1 140 ? -26.969 22.363 -15.273 1.00 41.00 140 ALA A O 1
ATOM 1080 N N . SER A 1 141 ? -26.970 20.635 -16.697 1.00 38.88 141 SER A N 1
ATOM 1081 C CA . SER A 1 141 ? -28.432 20.475 -16.780 1.00 38.88 141 SER A CA 1
ATOM 1082 C C . SER A 1 141 ? -28.960 19.053 -16.531 1.00 38.88 141 SER A C 1
ATOM 1084 O O . SER A 1 141 ? -30.178 18.883 -16.481 1.00 38.88 141 SER A O 1
ATOM 1086 N N . LEU A 1 142 ? -28.090 18.041 -16.380 1.00 39.00 142 LEU A N 1
ATOM 1087 C CA . LEU A 1 142 ? -28.504 16.624 -16.358 1.00 39.00 142 LEU A CA 1
ATOM 1088 C C . LEU A 1 142 ? -28.477 15.951 -14.977 1.00 39.00 142 LEU A C 1
ATOM 1090 O O . LEU A 1 142 ? -29.158 14.946 -14.793 1.00 39.00 142 LEU A O 1
ATOM 1094 N N . PHE A 1 143 ? -27.721 16.490 -14.018 1.00 37.69 143 PHE A N 1
ATOM 1095 C CA . PHE A 1 143 ? -27.589 15.928 -12.670 1.00 37.69 143 PHE A CA 1
ATOM 1096 C C . PHE A 1 143 ? -28.153 16.879 -11.612 1.00 37.69 143 PHE A C 1
ATOM 1098 O O . PHE A 1 143 ? -27.982 18.097 -11.693 1.00 37.69 143 PHE A O 1
ATOM 1105 N N . ALA A 1 144 ? -28.816 16.320 -10.600 1.00 33.03 144 ALA A N 1
ATOM 1106 C CA . ALA A 1 144 ? -29.309 17.083 -9.462 1.00 33.03 144 ALA A CA 1
ATOM 1107 C C . ALA A 1 144 ? -28.177 17.308 -8.444 1.00 33.03 144 ALA A C 1
ATOM 1109 O O . ALA A 1 144 ? -27.720 16.354 -7.831 1.00 33.03 144 ALA A O 1
ATOM 1110 N N . LEU A 1 145 ? -27.793 18.577 -8.256 1.00 34.44 145 LEU A N 1
ATOM 1111 C CA . LEU A 1 145 ? -26.865 19.081 -7.230 1.00 34.44 145 LEU A CA 1
ATOM 1112 C C . LEU A 1 145 ? -25.448 18.459 -7.226 1.00 34.44 145 LEU A C 1
ATOM 1114 O O . LEU A 1 145 ? -25.179 17.450 -6.592 1.00 34.44 145 LEU A O 1
ATOM 1118 N N . GLU A 1 146 ? -24.530 19.182 -7.871 1.00 39.09 146 GLU A N 1
ATOM 1119 C CA . GLU A 1 146 ? -23.086 19.229 -7.577 1.00 39.09 146 GLU A CA 1
ATOM 1120 C C . GLU A 1 146 ? -22.300 17.904 -7.482 1.00 39.09 146 GLU A C 1
ATOM 1122 O O . GLU A 1 146 ? -21.884 17.461 -6.416 1.00 39.09 146 GLU A O 1
ATOM 1127 N N . SER A 1 147 ? -21.865 17.400 -8.640 1.00 41.75 147 SER A N 1
ATOM 1128 C CA . SER A 1 147 ? -20.422 17.180 -8.840 1.00 41.75 147 SER A CA 1
ATOM 1129 C C . SER A 1 147 ? -20.058 17.229 -10.326 1.00 41.75 147 SER A C 1
ATOM 1131 O O . SER A 1 147 ? -20.643 16.541 -11.159 1.00 41.75 147 SER A O 1
ATOM 1133 N N . GLU A 1 148 ? -19.079 18.061 -10.690 1.00 43.09 148 GLU A N 1
ATOM 1134 C CA . GLU A 1 148 ? -18.448 17.960 -12.006 1.00 43.09 148 GLU A CA 1
ATOM 1135 C C . GLU A 1 148 ? -17.325 16.920 -11.928 1.00 43.09 148 GLU A C 1
ATOM 1137 O O . GLU A 1 148 ? -16.452 17.009 -11.066 1.00 43.09 148 GLU A O 1
ATOM 1142 N N . PHE A 1 149 ? -17.306 15.952 -12.848 1.00 48.94 149 PHE A N 1
ATOM 1143 C CA . PHE A 1 149 ? -16.239 14.952 -12.931 1.00 48.94 149 PHE A CA 1
ATOM 1144 C C . PHE A 1 149 ? -14.893 15.628 -13.280 1.00 48.94 149 PHE A C 1
ATOM 1146 O O . PHE A 1 149 ? -14.614 15.956 -14.440 1.00 48.94 149 PHE A O 1
ATOM 1153 N N . GLN A 1 150 ? -14.077 15.884 -12.253 1.00 50.94 150 GLN A N 1
ATOM 1154 C CA . GLN A 1 150 ? -12.850 16.689 -12.307 1.00 50.94 150 GLN A CA 1
ATOM 1155 C C . GLN A 1 150 ? -11.615 15.887 -11.863 1.00 50.94 150 GLN A C 1
ATOM 1157 O O . GLN A 1 150 ? -11.043 16.134 -10.806 1.00 50.94 150 GLN A O 1
ATOM 1162 N N . VAL A 1 151 ? -11.160 14.937 -12.690 1.00 54.34 151 VAL A N 1
ATOM 1163 C CA . VAL A 1 151 ? -9.885 14.233 -12.443 1.00 54.34 151 VAL A CA 1
ATOM 1164 C C . VAL A 1 151 ? -8.720 15.211 -12.626 1.00 54.34 151 VAL A C 1
ATOM 1166 O O . VAL A 1 151 ? -8.399 15.558 -13.762 1.00 54.34 151 VAL A O 1
ATOM 1169 N N . ASN A 1 152 ? -8.111 15.692 -11.538 1.00 58.28 152 ASN A N 1
ATOM 1170 C CA . ASN A 1 152 ? -6.933 16.578 -11.558 1.00 58.28 152 ASN A CA 1
ATOM 1171 C C . ASN A 1 152 ? -7.032 17.749 -12.575 1.00 58.28 152 ASN A C 1
ATOM 1173 O O . ASN A 1 152 ? -6.125 17.992 -13.372 1.00 58.28 152 ASN A O 1
ATOM 1177 N N . GLY A 1 153 ? -8.191 18.419 -12.647 1.00 59.56 153 GLY A N 1
ATOM 1178 C CA . GLY A 1 153 ? -8.451 19.506 -13.611 1.00 59.56 153 GLY A CA 1
ATOM 1179 C C . GLY A 1 153 ? -8.426 19.101 -15.098 1.00 59.56 153 GLY A C 1
ATOM 1180 O O . GLY A 1 153 ? -8.355 19.962 -15.973 1.00 59.56 153 GLY A O 1
ATOM 1181 N N . GLY A 1 154 ? -8.458 17.800 -15.401 1.00 62.66 154 GLY A N 1
ATOM 1182 C CA . GLY A 1 154 ? -8.287 17.218 -16.735 1.00 62.66 154 GLY A CA 1
ATOM 1183 C C . GLY A 1 154 ? -6.832 16.917 -17.124 1.00 62.66 154 GLY A C 1
ATOM 1184 O O . GLY A 1 154 ? -6.606 16.443 -18.239 1.00 62.66 154 GLY A O 1
ATOM 1185 N N . VAL A 1 155 ? -5.859 17.170 -16.240 1.00 71.81 155 VAL A N 1
ATOM 1186 C CA . VAL A 1 155 ? -4.418 17.056 -16.516 1.00 71.81 155 VAL A CA 1
ATOM 1187 C C . VAL A 1 155 ? -3.847 15.745 -15.976 1.00 71.81 155 VAL A C 1
ATOM 1189 O O . VAL A 1 155 ? -4.034 15.404 -14.811 1.00 71.81 155 VAL A O 1
ATOM 1192 N N . PHE A 1 156 ? -3.081 15.041 -16.808 1.00 79.38 156 PHE A N 1
ATOM 1193 C CA . PHE A 1 156 ? -2.224 13.935 -16.383 1.00 79.38 156 PHE A CA 1
ATOM 1194 C C . PHE A 1 156 ? -0.763 14.379 -16.539 1.00 79.38 156 PHE A C 1
ATOM 1196 O O . PHE A 1 156 ? -0.326 14.694 -17.647 1.00 79.38 156 PHE A O 1
ATOM 1203 N N . ASP A 1 157 ? -0.018 14.451 -15.440 1.00 78.44 157 ASP A N 1
ATOM 1204 C CA . ASP A 1 157 ? 1.371 14.913 -15.381 1.00 78.44 157 ASP A CA 1
ATOM 1205 C C . ASP A 1 157 ? 2.276 13.903 -14.648 1.00 78.44 157 ASP A C 1
ATOM 1207 O O . ASP A 1 157 ? 1.857 12.786 -14.344 1.00 78.44 157 ASP A O 1
ATOM 1211 N N . ALA A 1 158 ? 3.538 14.269 -14.398 1.00 78.56 158 ALA A N 1
ATOM 1212 C CA . ALA A 1 158 ? 4.487 13.415 -13.678 1.00 78.56 158 ALA A CA 1
ATOM 1213 C C . ALA A 1 158 ? 3.947 12.975 -12.306 1.00 78.56 158 ALA A C 1
ATOM 1215 O O . ALA A 1 158 ? 4.062 11.801 -11.956 1.00 78.56 158 ALA A O 1
ATOM 1216 N N . SER A 1 159 ? 3.298 13.887 -11.576 1.00 70.62 159 SER A N 1
ATOM 1217 C CA . SER A 1 159 ? 2.649 13.589 -10.301 1.00 70.62 159 SER A CA 1
ATOM 1218 C C . SER A 1 159 ? 1.513 12.588 -10.495 1.00 70.62 159 SER A C 1
ATOM 1220 O O . SER A 1 159 ? 1.531 11.556 -9.841 1.00 70.62 159 SER A O 1
ATOM 1222 N N . ALA A 1 160 ? 0.594 12.821 -11.441 1.00 69.56 160 ALA A N 1
ATOM 1223 C CA . ALA A 1 160 ? -0.516 11.914 -11.759 1.00 69.56 160 ALA A CA 1
ATOM 1224 C C . ALA A 1 160 ? -0.049 10.514 -12.203 1.00 69.56 160 ALA A C 1
ATOM 1226 O O . ALA A 1 160 ? -0.715 9.513 -11.930 1.00 69.56 160 ALA A O 1
ATOM 1227 N N . TYR A 1 161 ? 1.111 10.420 -12.860 1.00 80.00 161 TYR A N 1
ATOM 1228 C CA . TYR A 1 161 ? 1.711 9.138 -13.219 1.00 80.00 161 TYR A CA 1
ATOM 1229 C C . TYR A 1 161 ? 2.227 8.382 -11.993 1.00 80.00 161 TYR A C 1
ATOM 1231 O O . TYR A 1 161 ? 1.841 7.231 -11.808 1.00 80.00 161 TYR A O 1
ATOM 1239 N N . ILE A 1 162 ? 3.017 9.028 -11.125 1.00 75.31 162 ILE A N 1
ATOM 1240 C CA . ILE A 1 162 ? 3.473 8.429 -9.856 1.00 75.31 162 ILE A CA 1
ATOM 1241 C C . ILE A 1 162 ? 2.293 8.088 -8.946 1.00 75.31 162 ILE A C 1
ATOM 1243 O O . ILE A 1 162 ? 2.253 7.003 -8.388 1.00 75.31 162 ILE A O 1
ATOM 1247 N N . GLN A 1 163 ? 1.290 8.956 -8.873 1.00 68.44 163 GLN A N 1
ATOM 1248 C CA . GLN A 1 163 ? 0.011 8.720 -8.198 1.00 68.44 163 GLN A CA 1
ATOM 1249 C C . GLN A 1 163 ? -0.706 7.470 -8.736 1.00 68.44 163 GLN A C 1
ATOM 1251 O O . GLN A 1 163 ? -1.294 6.707 -7.979 1.00 68.44 163 GLN A O 1
ATOM 1256 N N . THR A 1 164 ? -0.591 7.183 -10.036 1.00 71.75 164 THR A N 1
ATOM 1257 C CA . THR A 1 164 ? -1.139 5.948 -10.612 1.00 71.75 164 THR A CA 1
ATOM 1258 C C . THR A 1 164 ? -0.275 4.716 -10.303 1.00 71.75 164 THR A C 1
ATOM 1260 O O . THR A 1 164 ? -0.821 3.674 -9.954 1.00 71.75 164 THR A O 1
ATOM 1263 N N . ILE A 1 165 ? 1.057 4.787 -10.441 1.00 71.94 165 ILE A N 1
ATOM 1264 C CA . ILE A 1 165 ? 1.935 3.605 -10.293 1.00 71.94 165 ILE A CA 1
ATOM 1265 C C . ILE A 1 165 ? 2.297 3.274 -8.837 1.00 71.94 165 ILE A C 1
ATOM 1267 O O . ILE A 1 165 ? 2.322 2.102 -8.471 1.00 71.94 165 ILE A O 1
ATOM 1271 N N . ASN A 1 166 ? 2.498 4.304 -8.016 1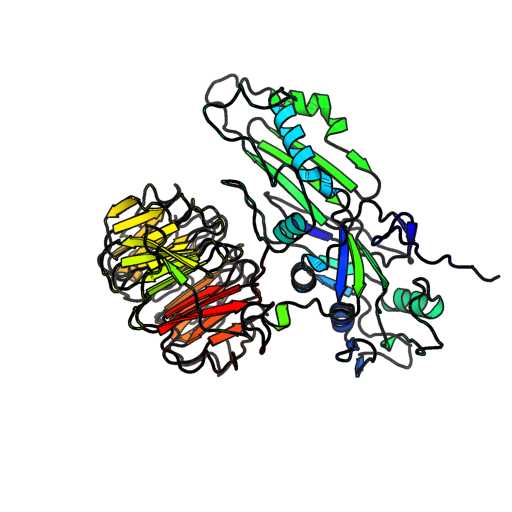.00 61.47 166 ASN A N 1
ATOM 1272 C CA . ASN A 1 166 ? 2.828 4.258 -6.590 1.00 61.47 166 ASN A CA 1
ATOM 1273 C C . ASN A 1 166 ? 1.617 4.702 -5.740 1.00 61.47 166 ASN A C 1
ATOM 1275 O O . ASN A 1 166 ? 1.765 5.055 -4.580 1.00 61.47 166 ASN A O 1
ATOM 1279 N N . LYS A 1 167 ? 0.406 4.673 -6.310 1.00 61.12 167 LYS A N 1
ATOM 1280 C CA . LYS A 1 167 ? -0.899 4.772 -5.633 1.00 61.12 167 LYS A CA 1
ATOM 1281 C C . LYS A 1 167 ? -1.323 6.089 -4.964 1.00 61.12 167 LYS A C 1
ATOM 1283 O O . LYS A 1 167 ? -2.503 6.195 -4.631 1.00 61.12 167 LYS A O 1
ATOM 1288 N N . SER A 1 168 ? -0.438 7.064 -4.750 1.00 41.97 168 SER A N 1
ATOM 1289 C CA . SER A 1 168 ? -0.771 8.351 -4.109 1.00 41.97 168 SER A CA 1
ATOM 1290 C C . SER A 1 168 ? -1.944 9.086 -4.811 1.00 41.97 168 SER A C 1
ATOM 1292 O O . SER A 1 168 ? -2.185 8.884 -5.991 1.00 41.97 168 SER A O 1
ATOM 1294 N N . LYS A 1 169 ? -2.667 9.967 -4.104 1.00 38.22 169 LYS A N 1
ATOM 1295 C CA . LYS A 1 169 ? -3.701 10.923 -4.593 1.00 38.22 169 LYS A CA 1
ATOM 1296 C C . LYS A 1 169 ? -4.448 10.629 -5.914 1.00 38.22 169 LYS A C 1
ATOM 1298 O O . LYS A 1 169 ? -4.023 11.038 -6.992 1.00 38.22 169 LYS A O 1
ATOM 1303 N N . PHE A 1 170 ? -5.702 10.192 -5.788 1.00 40.72 170 PHE A N 1
ATOM 1304 C CA . PHE A 1 170 ? -6.762 10.517 -6.752 1.00 40.72 170 PHE A CA 1
ATOM 1305 C C . PHE A 1 170 ? -7.764 11.472 -6.085 1.00 40.72 170 PHE A C 1
ATOM 1307 O O . PHE A 1 170 ? -8.423 11.106 -5.115 1.00 40.72 170 PHE A O 1
ATOM 1314 N N . THR A 1 171 ? -7.893 12.705 -6.582 1.00 36.31 171 THR A N 1
ATOM 1315 C CA . THR A 1 171 ? -8.818 13.721 -6.039 1.00 36.31 171 THR A CA 1
ATOM 1316 C C . THR A 1 171 ? -10.241 13.555 -6.579 1.00 36.31 171 THR A C 1
ATOM 1318 O O . THR A 1 171 ? -10.806 14.465 -7.184 1.00 36.31 171 THR A O 1
ATOM 1321 N N . MET A 1 172 ? -10.833 12.375 -6.371 1.00 40.97 172 MET A N 1
ATOM 1322 C CA . MET A 1 172 ? -12.242 12.112 -6.677 1.00 40.97 172 MET A CA 1
ATOM 1323 C C . MET A 1 172 ? -12.892 11.236 -5.607 1.00 40.97 172 MET A C 1
ATOM 1325 O O . MET A 1 172 ? -12.341 10.208 -5.212 1.00 40.97 172 MET A O 1
ATOM 1329 N N . ASN A 1 173 ? -14.112 11.589 -5.206 1.00 39.38 173 ASN A N 1
ATOM 1330 C CA . ASN A 1 173 ? -14.928 10.724 -4.362 1.00 39.38 173 ASN A CA 1
ATOM 1331 C C . ASN A 1 173 ? -15.261 9.439 -5.147 1.00 39.38 173 ASN A C 1
ATOM 1333 O O . ASN A 1 173 ? -15.887 9.506 -6.204 1.00 39.38 173 ASN A O 1
ATOM 1337 N N . GLY A 1 174 ? -14.841 8.276 -4.639 1.00 38.97 174 GLY A N 1
ATOM 1338 C CA . GLY A 1 174 ? -15.198 6.965 -5.199 1.00 38.97 174 GLY A CA 1
ATOM 1339 C C . GLY A 1 174 ? -14.351 6.440 -6.371 1.00 38.97 174 GLY A C 1
ATOM 1340 O O . GLY A 1 174 ? -14.777 5.490 -7.022 1.00 38.97 174 GLY A O 1
ATOM 1341 N N . SER A 1 175 ? -13.171 7.000 -6.666 1.00 44.31 175 SER A N 1
ATOM 1342 C CA . SER A 1 175 ? -12.264 6.449 -7.694 1.00 44.31 175 SER A CA 1
ATOM 1343 C C . SER A 1 175 ? -11.233 5.465 -7.122 1.00 44.31 175 SER A C 1
ATOM 1345 O O . SER A 1 175 ? -10.535 5.792 -6.164 1.00 44.31 175 SER A O 1
ATOM 1347 N N . PHE A 1 176 ? -11.069 4.304 -7.764 1.00 52.41 176 PHE A N 1
ATOM 1348 C CA . PHE A 1 176 ? -10.203 3.204 -7.310 1.00 52.41 176 PHE A CA 1
ATOM 1349 C C . PHE A 1 176 ? -9.039 2.971 -8.269 1.00 52.41 176 PHE A C 1
ATOM 1351 O O . PHE A 1 176 ? -9.283 2.744 -9.446 1.00 52.41 176 PHE A O 1
ATOM 1358 N N . VAL A 1 177 ? -7.794 2.960 -7.797 1.00 57.72 177 VAL A N 1
ATOM 1359 C CA . VAL A 1 177 ? -6.619 2.579 -8.606 1.00 57.72 177 VAL A CA 1
ATOM 1360 C C . VAL A 1 177 ? -6.089 1.242 -8.083 1.00 57.72 177 VAL A C 1
ATOM 1362 O O . VAL A 1 177 ? -5.947 1.078 -6.868 1.00 57.72 177 VAL A O 1
ATOM 1365 N N . SER A 1 178 ? -5.844 0.269 -8.970 1.00 56.03 178 SER A N 1
ATOM 1366 C CA . SER A 1 178 ? -5.250 -1.008 -8.553 1.00 56.03 178 SER A CA 1
ATOM 1367 C C . SER A 1 178 ? -3.766 -0.847 -8.259 1.00 56.03 178 SER A C 1
ATOM 1369 O O . SER A 1 178 ? -3.127 0.116 -8.680 1.00 56.03 178 SER A O 1
ATOM 1371 N N . ASP A 1 179 ? -3.193 -1.856 -7.618 1.00 56.84 179 ASP A N 1
ATOM 1372 C CA . ASP A 1 179 ? -1.744 -2.000 -7.557 1.00 56.84 179 ASP A CA 1
ATOM 1373 C C . ASP A 1 179 ? -1.177 -2.229 -8.972 1.00 56.84 179 ASP A C 1
ATOM 1375 O O . ASP A 1 179 ? -1.852 -2.800 -9.842 1.00 56.84 179 ASP A O 1
ATOM 1379 N N . LEU A 1 180 ? 0.042 -1.744 -9.232 1.00 67.62 180 LEU A N 1
ATOM 1380 C CA . LEU A 1 180 ? 0.715 -1.965 -10.512 1.00 67.62 180 LEU A CA 1
ATOM 1381 C C . LEU A 1 180 ? 1.117 -3.438 -10.627 1.00 67.62 180 LEU A C 1
ATOM 1383 O O . LEU A 1 180 ? 1.755 -3.994 -9.736 1.00 67.62 180 LEU A O 1
ATOM 1387 N N . SER A 1 181 ? 0.792 -4.063 -11.755 1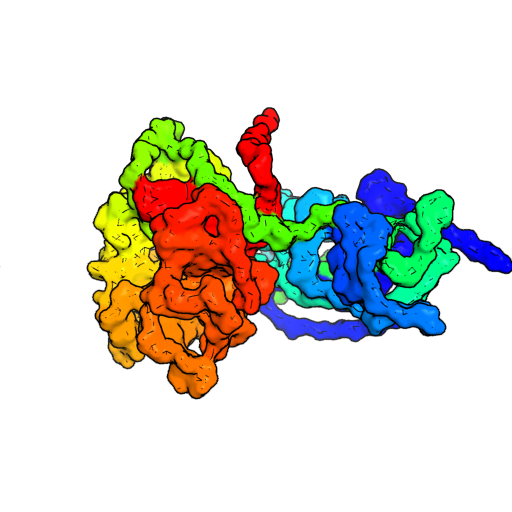.00 69.31 181 SER A N 1
ATOM 1388 C CA . SER A 1 181 ? 1.049 -5.483 -11.991 1.00 69.31 181 SER A CA 1
ATOM 1389 C C . SER A 1 181 ? 1.836 -5.730 -13.281 1.00 69.31 181 SER A C 1
ATOM 1391 O O . SER A 1 181 ? 2.073 -4.827 -14.086 1.00 69.31 181 SER A O 1
ATOM 1393 N N . GLY A 1 182 ? 2.265 -6.977 -13.482 1.00 74.69 182 GLY A N 1
ATOM 1394 C CA . GLY A 1 182 ? 3.023 -7.395 -14.660 1.00 74.69 182 GLY A CA 1
ATOM 1395 C C . GLY A 1 182 ? 4.543 -7.343 -14.494 1.00 74.69 182 GLY A C 1
ATOM 1396 O O . GLY A 1 182 ? 5.094 -7.234 -13.395 1.00 74.69 182 GLY A O 1
ATOM 1397 N N . SER A 1 183 ? 5.227 -7.510 -15.623 1.00 77.81 183 SER A N 1
ATOM 1398 C CA . SER A 1 183 ? 6.686 -7.523 -15.722 1.00 77.81 183 SER A CA 1
ATOM 1399 C C . SER A 1 183 ? 7.118 -7.393 -17.176 1.00 77.81 183 SER A C 1
ATOM 1401 O O . SER A 1 183 ? 6.453 -7.929 -18.068 1.00 77.81 183 SER A O 1
ATOM 1403 N N . ILE A 1 184 ? 8.284 -6.796 -17.392 1.00 84.62 184 ILE A N 1
ATOM 1404 C CA . ILE A 1 184 ? 8.959 -6.756 -18.693 1.00 84.62 184 ILE A CA 1
ATOM 1405 C C . ILE A 1 184 ? 10.108 -7.767 -18.735 1.00 84.62 184 ILE A C 1
ATOM 1407 O O . ILE A 1 184 ? 10.648 -8.166 -17.698 1.00 84.62 184 ILE A O 1
ATOM 1411 N N . THR A 1 185 ? 10.502 -8.198 -19.932 1.00 84.00 185 THR A N 1
ATOM 1412 C CA . THR A 1 185 ? 11.684 -9.047 -20.133 1.00 84.00 185 THR A CA 1
ATOM 1413 C C . THR A 1 185 ? 12.453 -8.643 -21.391 1.00 84.00 185 THR A C 1
ATOM 1415 O O . THR A 1 185 ? 11.882 -8.556 -22.476 1.00 84.00 185 THR A O 1
ATOM 1418 N N . VAL A 1 186 ? 13.758 -8.412 -21.246 1.00 82.69 186 VAL A N 1
ATOM 1419 C CA . VAL A 1 186 ? 14.715 -8.242 -22.351 1.00 82.69 186 VAL A CA 1
ATOM 1420 C C . VAL A 1 186 ? 15.517 -9.539 -22.461 1.00 82.69 186 VAL A C 1
ATOM 1422 O O . VAL A 1 186 ? 16.052 -10.015 -21.463 1.00 82.69 186 VAL A O 1
ATOM 1425 N N . ASN A 1 187 ? 15.573 -10.122 -23.657 1.00 84.44 187 ASN A N 1
ATOM 1426 C CA . ASN A 1 187 ? 16.255 -11.394 -23.937 1.00 84.44 187 ASN A CA 1
ATOM 1427 C C . ASN A 1 187 ? 17.550 -11.147 -24.733 1.00 84.44 187 ASN A C 1
ATOM 1429 O O . ASN A 1 187 ? 17.796 -10.016 -25.154 1.00 84.44 187 ASN A O 1
ATOM 1433 N N . ASP A 1 188 ? 18.343 -12.195 -24.964 1.00 84.44 188 ASP A N 1
ATOM 1434 C CA . ASP A 1 188 ? 19.611 -12.163 -25.711 1.00 84.44 188 ASP A CA 1
ATOM 1435 C C . ASP A 1 188 ? 20.611 -11.123 -25.150 1.00 84.44 188 ASP A C 1
ATOM 1437 O O . ASP A 1 188 ? 21.334 -10.455 -25.901 1.00 84.44 188 ASP A O 1
ATOM 1441 N N . ILE A 1 189 ? 20.634 -10.940 -23.824 1.00 87.94 189 ILE A N 1
ATOM 1442 C CA . ILE A 1 189 ? 21.378 -9.871 -23.138 1.00 87.94 189 ILE A CA 1
ATOM 1443 C C . ILE A 1 189 ? 22.859 -9.870 -23.517 1.00 87.94 189 ILE A C 1
ATOM 1445 O O . ILE A 1 189 ? 23.404 -8.803 -23.804 1.00 87.94 189 ILE A O 1
ATOM 1449 N N . ASN A 1 190 ? 23.502 -11.036 -23.602 1.00 84.81 190 ASN A N 1
ATOM 1450 C CA . ASN A 1 190 ? 24.899 -11.143 -24.012 1.00 84.81 190 ASN A CA 1
ATOM 1451 C C . ASN A 1 190 ? 25.123 -10.594 -25.423 1.00 84.81 190 ASN A C 1
ATOM 1453 O O . ASN A 1 190 ? 26.057 -9.832 -25.669 1.00 84.81 190 ASN A O 1
ATOM 1457 N N . ARG A 1 191 ? 24.237 -10.935 -26.362 1.00 85.12 191 ARG A N 1
ATOM 1458 C CA . ARG A 1 191 ? 24.326 -10.494 -27.758 1.00 85.12 191 ARG A CA 1
ATOM 1459 C C . ARG A 1 191 ? 24.064 -8.995 -27.895 1.00 85.12 191 ARG A C 1
ATOM 1461 O O . ARG A 1 191 ? 24.750 -8.326 -28.671 1.00 85.12 191 ARG A O 1
ATOM 1468 N N . LEU A 1 192 ? 23.086 -8.470 -27.156 1.00 86.00 192 LEU A N 1
ATOM 1469 C CA . LEU A 1 192 ? 22.717 -7.056 -27.195 1.00 86.00 192 LEU A CA 1
ATOM 1470 C C . LEU A 1 192 ? 23.773 -6.177 -26.509 1.00 86.00 192 LEU A C 1
ATOM 1472 O O . LEU A 1 192 ? 24.207 -5.195 -27.109 1.00 86.00 192 LEU A O 1
ATOM 1476 N N . LEU A 1 193 ? 24.250 -6.545 -25.313 1.00 87.38 193 LEU A N 1
ATOM 1477 C CA . LEU A 1 193 ? 25.336 -5.832 -24.631 1.00 87.38 193 LEU A CA 1
ATOM 1478 C C . LEU A 1 193 ? 26.627 -5.857 -25.453 1.00 87.38 193 LEU A C 1
ATOM 1480 O O . LEU A 1 193 ? 27.246 -4.806 -25.617 1.00 87.38 193 LEU A O 1
ATOM 1484 N N . LYS A 1 194 ? 26.995 -7.002 -26.044 1.00 85.88 194 LYS A N 1
ATOM 1485 C CA . LYS A 1 194 ? 28.191 -7.103 -26.889 1.00 85.88 194 LYS A CA 1
ATOM 1486 C C . LYS A 1 194 ? 28.127 -6.156 -28.085 1.00 85.88 194 LYS A C 1
ATOM 1488 O O . LYS A 1 194 ? 29.051 -5.377 -28.296 1.00 85.88 194 LYS A O 1
ATOM 1493 N N . PHE A 1 195 ? 27.001 -6.133 -28.803 1.00 84.12 195 PHE A N 1
ATOM 1494 C CA . PHE A 1 195 ? 26.782 -5.164 -29.879 1.00 84.12 195 PHE A CA 1
ATOM 1495 C C . PHE A 1 195 ? 26.884 -3.712 -29.386 1.00 84.12 195 PHE A C 1
ATOM 1497 O O . PHE A 1 195 ? 27.463 -2.872 -30.073 1.00 84.12 195 PHE A O 1
ATOM 1504 N N . VAL A 1 196 ? 26.335 -3.393 -28.211 1.00 87.50 196 VAL A N 1
ATOM 1505 C CA . VAL A 1 196 ? 26.345 -2.033 -27.648 1.00 87.50 196 VAL A CA 1
ATOM 1506 C C . VAL A 1 196 ? 27.748 -1.586 -27.229 1.00 87.50 196 VAL A C 1
ATOM 1508 O O . VAL A 1 196 ? 28.107 -0.438 -27.486 1.00 87.50 196 VAL A O 1
ATOM 1511 N N . VAL A 1 197 ? 28.550 -2.480 -26.646 1.00 86.12 197 VAL A N 1
ATOM 1512 C CA . VAL A 1 197 ? 29.963 -2.237 -26.320 1.00 86.12 197 VAL A CA 1
ATOM 1513 C C . VAL A 1 197 ? 30.784 -2.054 -27.600 1.00 86.12 197 VAL A C 1
ATOM 1515 O O . VAL A 1 197 ? 31.443 -1.027 -27.749 1.00 86.12 197 VAL A O 1
ATOM 1518 N N . ASP A 1 198 ? 30.681 -2.983 -28.556 1.00 83.75 198 ASP A N 1
ATOM 1519 C CA . ASP A 1 198 ? 31.473 -2.976 -29.797 1.00 83.75 198 ASP A CA 1
ATOM 1520 C C . ASP A 1 198 ? 31.140 -1.785 -30.723 1.00 83.75 198 ASP A C 1
ATOM 1522 O O . ASP A 1 198 ? 32.003 -1.303 -31.459 1.00 83.75 198 ASP A O 1
ATOM 1526 N N . SER A 1 199 ? 29.887 -1.307 -30.717 1.00 82.38 199 SER A N 1
ATOM 1527 C CA . SER A 1 199 ? 29.422 -0.214 -31.592 1.00 82.38 199 SER A CA 1
ATOM 1528 C C . SER A 1 199 ? 29.357 1.165 -30.931 1.00 82.38 199 SER A C 1
ATOM 1530 O O . SER A 1 199 ? 29.294 2.164 -31.649 1.00 82.38 199 SER A O 1
ATOM 1532 N N . ASN A 1 200 ? 29.322 1.232 -29.593 1.00 83.88 200 ASN A N 1
ATOM 1533 C CA . ASN A 1 200 ? 28.996 2.432 -28.813 1.00 83.88 200 ASN A CA 1
ATOM 1534 C C . ASN A 1 200 ? 27.745 3.175 -29.345 1.00 83.88 200 ASN A C 1
ATOM 1536 O O . ASN A 1 200 ? 27.731 4.399 -29.472 1.00 83.88 200 ASN A O 1
ATOM 1540 N N . VAL A 1 201 ? 26.682 2.431 -29.684 1.00 83.75 201 VAL A N 1
ATOM 1541 C CA . VAL A 1 201 ? 25.458 2.951 -30.338 1.00 83.75 201 VAL A CA 1
ATOM 1542 C C . VAL A 1 201 ? 24.767 4.099 -29.582 1.00 83.75 201 VAL A C 1
ATOM 1544 O O . VAL A 1 201 ? 24.186 4.984 -30.210 1.00 83.75 201 VAL A O 1
ATOM 1547 N N . PHE A 1 202 ? 24.866 4.123 -28.249 1.00 86.62 202 PHE A N 1
ATOM 1548 C CA . PHE A 1 202 ? 24.324 5.187 -27.392 1.00 86.62 202 PHE A CA 1
ATOM 1549 C C . PHE A 1 202 ? 25.294 6.368 -27.179 1.00 86.62 202 PHE A C 1
ATOM 1551 O O . PHE A 1 202 ? 24.911 7.372 -26.586 1.00 86.62 202 PHE A O 1
ATOM 1558 N N . ASN A 1 203 ? 26.536 6.279 -27.673 1.00 88.75 203 ASN A N 1
ATOM 1559 C CA . ASN A 1 203 ? 27.609 7.265 -27.497 1.00 88.75 203 ASN A CA 1
ATOM 1560 C C . ASN A 1 203 ? 27.965 7.573 -26.019 1.00 88.75 203 ASN A C 1
ATOM 1562 O O . ASN A 1 203 ? 28.385 8.680 -25.687 1.00 88.75 203 ASN A O 1
ATOM 1566 N N . ASN A 1 204 ? 27.820 6.585 -25.131 1.00 88.06 204 ASN A N 1
ATOM 1567 C CA . ASN A 1 204 ? 28.082 6.691 -23.689 1.00 88.06 204 ASN A CA 1
ATOM 1568 C C . ASN A 1 204 ? 29.335 5.926 -23.214 1.00 88.06 204 ASN A C 1
ATOM 1570 O O . ASN A 1 204 ? 29.899 6.255 -22.172 1.00 88.06 204 ASN A O 1
ATOM 1574 N N . ARG A 1 205 ? 29.833 4.951 -23.984 1.00 87.81 205 ARG A N 1
ATOM 1575 C CA . ARG A 1 205 ? 31.015 4.138 -23.647 1.00 87.81 205 ARG A CA 1
ATOM 1576 C C . ARG A 1 205 ? 32.282 4.728 -24.271 1.00 87.81 205 ARG A C 1
ATOM 1578 O O . ARG A 1 205 ? 32.782 4.236 -25.278 1.00 87.81 205 ARG A O 1
ATOM 1585 N N . ASN A 1 206 ? 32.793 5.822 -23.699 1.00 86.06 206 ASN A N 1
ATOM 1586 C CA . ASN A 1 206 ? 33.998 6.488 -24.212 1.00 86.06 206 ASN A CA 1
ATOM 1587 C C . ASN A 1 206 ? 35.297 5.723 -23.838 1.00 86.06 206 ASN A C 1
ATOM 1589 O O . ASN A 1 206 ? 35.679 5.733 -22.661 1.00 86.06 206 ASN A O 1
ATOM 1593 N N . PRO A 1 207 ? 36.046 5.159 -24.812 1.00 81.69 207 PRO A N 1
ATOM 1594 C CA . PRO A 1 207 ? 37.269 4.398 -24.545 1.00 81.69 207 PRO A CA 1
ATOM 1595 C C . PRO A 1 207 ? 38.428 5.234 -23.977 1.00 81.69 207 PRO A C 1
ATOM 1597 O O . PRO A 1 207 ? 39.365 4.659 -23.430 1.00 81.69 207 PRO A O 1
ATOM 1600 N N . THR A 1 208 ? 38.393 6.573 -24.059 1.00 84.94 208 THR A N 1
ATOM 1601 C CA . THR A 1 208 ? 39.414 7.427 -23.413 1.00 84.94 208 THR A CA 1
ATOM 1602 C C . THR A 1 208 ? 39.182 7.620 -21.914 1.00 84.94 208 THR A C 1
ATOM 1604 O O . THR A 1 208 ? 40.042 8.183 -21.243 1.00 84.94 208 THR A O 1
ATOM 1607 N N . VAL A 1 209 ? 38.013 7.222 -21.400 1.00 83.75 209 VAL A N 1
ATOM 1608 C CA . VAL A 1 209 ? 37.646 7.313 -19.976 1.00 83.75 209 VAL A CA 1
ATOM 1609 C C . VAL A 1 209 ? 37.772 5.945 -19.313 1.00 83.75 209 VAL A C 1
ATOM 1611 O O . VAL A 1 209 ? 38.301 5.842 -18.209 1.00 83.75 209 VAL A O 1
ATOM 1614 N N . LYS A 1 210 ? 37.312 4.890 -19.994 1.00 84.00 210 LYS A N 1
ATOM 1615 C CA . LYS A 1 210 ? 37.374 3.508 -19.514 1.00 84.00 210 LYS A CA 1
ATOM 1616 C C . LYS A 1 210 ? 37.292 2.531 -20.686 1.00 84.00 210 LYS A C 1
ATOM 1618 O O . LYS A 1 210 ? 36.541 2.756 -21.630 1.00 84.00 210 LYS A O 1
ATOM 1623 N N . ASN A 1 211 ? 38.020 1.420 -20.606 1.00 85.62 211 ASN A N 1
ATOM 1624 C CA . ASN A 1 211 ? 37.858 0.308 -21.540 1.00 85.62 211 ASN A CA 1
ATOM 1625 C C . ASN A 1 211 ? 36.648 -0.544 -21.122 1.00 85.62 211 ASN A C 1
ATOM 1627 O O . ASN A 1 211 ? 36.798 -1.461 -20.315 1.00 85.62 211 ASN A O 1
ATOM 1631 N N . TYR A 1 212 ? 35.462 -0.193 -21.622 1.00 88.19 212 TYR A N 1
ATOM 1632 C CA . TYR A 1 212 ? 34.210 -0.886 -21.304 1.00 88.19 212 TYR A CA 1
ATOM 1633 C C . TYR A 1 212 ? 34.180 -2.307 -21.888 1.00 88.19 212 TYR A C 1
ATOM 1635 O O . TYR A 1 212 ? 34.556 -2.507 -23.041 1.00 88.19 212 TYR A O 1
ATOM 1643 N N . GLY A 1 213 ? 33.697 -3.278 -21.109 1.00 85.56 213 GLY A N 1
ATOM 1644 C CA . GLY A 1 213 ? 33.528 -4.675 -21.537 1.00 85.56 213 GLY A CA 1
ATOM 1645 C C . GLY A 1 213 ? 32.195 -5.288 -21.096 1.00 85.56 213 GLY A C 1
ATOM 1646 O O . GLY A 1 213 ? 31.376 -4.617 -20.473 1.00 85.56 213 GLY A O 1
ATOM 1647 N N . MET A 1 214 ? 31.984 -6.581 -21.372 1.00 86.44 214 MET A N 1
ATOM 1648 C CA . MET A 1 214 ? 30.752 -7.301 -20.996 1.00 86.44 214 MET A CA 1
ATOM 1649 C C . MET A 1 214 ? 30.430 -7.202 -19.496 1.00 86.44 214 MET A C 1
ATOM 1651 O O . MET A 1 214 ? 29.286 -6.962 -19.118 1.00 86.44 214 MET A O 1
ATOM 1655 N N . ILE A 1 215 ? 31.458 -7.283 -18.644 1.00 87.19 215 ILE A N 1
ATOM 1656 C CA . ILE A 1 215 ? 31.357 -7.159 -17.178 1.00 87.19 215 ILE A CA 1
ATOM 1657 C C . ILE A 1 215 ? 30.944 -5.765 -16.677 1.00 87.19 215 ILE A C 1
ATOM 1659 O O . ILE A 1 215 ? 30.713 -5.590 -15.480 1.00 87.19 215 ILE A O 1
ATOM 1663 N N . ASP A 1 216 ? 30.872 -4.754 -17.547 1.00 88.31 216 ASP A N 1
ATOM 1664 C CA . ASP A 1 216 ? 30.364 -3.435 -17.169 1.00 88.31 216 ASP A CA 1
ATOM 1665 C C . ASP A 1 216 ? 28.846 -3.320 -17.264 1.00 88.31 216 ASP A C 1
ATOM 1667 O O . ASP A 1 216 ? 28.283 -2.475 -16.562 1.00 88.31 216 ASP A O 1
ATOM 1671 N N . GLY A 1 217 ? 28.211 -4.184 -18.063 1.00 90.25 217 GLY A N 1
ATOM 1672 C CA . GLY A 1 217 ? 26.766 -4.251 -18.234 1.00 90.25 217 GLY A CA 1
ATOM 1673 C C . GLY A 1 217 ? 26.168 -2.998 -18.878 1.00 90.25 217 GLY A C 1
ATOM 1674 O O . GLY A 1 217 ? 26.723 -2.410 -19.818 1.00 90.25 217 GLY A O 1
ATOM 1675 N N . PHE A 1 218 ? 25.011 -2.598 -18.360 1.00 92.31 218 PHE A N 1
ATOM 1676 C CA . PHE A 1 218 ? 24.352 -1.342 -18.702 1.00 92.31 218 PHE A CA 1
ATOM 1677 C C . PHE A 1 218 ? 25.054 -0.151 -18.036 1.00 92.31 218 PHE A C 1
ATOM 1679 O O . PHE A 1 218 ? 25.553 -0.258 -16.913 1.00 92.31 218 PHE A O 1
ATOM 1686 N N . VAL A 1 219 ? 25.057 1.003 -18.704 1.00 91.25 219 VAL A N 1
ATOM 1687 C CA . VAL A 1 219 ? 25.626 2.265 -18.193 1.00 91.25 219 VAL A CA 1
ATOM 1688 C C . VAL A 1 219 ? 24.660 3.427 -18.442 1.00 91.25 219 VAL A C 1
ATOM 1690 O O . VAL A 1 219 ? 23.732 3.305 -19.244 1.00 91.25 219 VAL A O 1
ATOM 1693 N N . ALA A 1 220 ? 24.864 4.568 -17.776 1.00 90.06 220 ALA A N 1
ATOM 1694 C CA . ALA A 1 220 ? 24.002 5.732 -17.966 1.00 90.06 220 ALA A CA 1
ATOM 1695 C C . ALA A 1 220 ? 23.890 6.171 -19.444 1.00 90.06 220 ALA A C 1
ATOM 1697 O O . ALA A 1 220 ? 24.854 6.126 -20.213 1.00 90.06 220 ALA A O 1
ATOM 1698 N N . GLY A 1 221 ? 22.691 6.581 -19.857 1.00 88.00 221 GLY A N 1
ATOM 1699 C CA . GLY A 1 221 ? 22.356 6.921 -21.244 1.00 88.00 221 GLY A CA 1
ATOM 1700 C C . GLY A 1 221 ? 21.982 5.731 -22.141 1.00 88.00 221 GLY A C 1
ATOM 1701 O O . GLY A 1 221 ? 21.547 5.954 -23.270 1.00 88.00 221 GLY A O 1
ATOM 1702 N N . ASP A 1 222 ? 22.096 4.487 -21.660 1.00 93.00 222 ASP A N 1
ATOM 1703 C CA . ASP A 1 222 ? 21.460 3.339 -22.318 1.00 93.00 222 ASP A CA 1
ATOM 1704 C C . ASP A 1 222 ? 19.929 3.491 -22.276 1.00 93.00 222 ASP A C 1
ATOM 1706 O O . ASP A 1 222 ? 19.375 3.994 -21.297 1.00 93.00 222 ASP A O 1
ATOM 1710 N N . LEU A 1 223 ? 19.236 3.045 -23.329 1.00 93.31 223 LEU A N 1
ATOM 1711 C CA . LEU A 1 223 ? 17.777 3.157 -23.444 1.00 93.31 223 LEU A CA 1
ATOM 1712 C C . LEU A 1 223 ? 17.116 1.783 -23.583 1.00 93.31 223 LEU A C 1
ATOM 1714 O O . LEU A 1 223 ? 17.467 1.040 -24.499 1.00 93.31 223 LEU A O 1
ATOM 1718 N N . ILE A 1 224 ? 16.114 1.472 -22.757 1.00 91.19 224 ILE A N 1
ATOM 1719 C CA . ILE A 1 224 ? 15.254 0.284 -22.916 1.00 91.19 224 ILE A CA 1
ATOM 1720 C C . ILE A 1 224 ? 13.859 0.746 -23.345 1.00 91.19 224 ILE A C 1
ATOM 1722 O O . ILE A 1 224 ? 13.250 1.583 -22.681 1.00 91.19 224 ILE A O 1
ATOM 1726 N N . PHE A 1 225 ? 13.350 0.205 -24.452 1.00 90.62 225 PHE A N 1
ATOM 1727 C CA . PHE A 1 225 ? 12.025 0.513 -24.984 1.00 90.62 225 PHE A CA 1
ATOM 1728 C C . PHE A 1 225 ? 11.089 -0.682 -24.817 1.00 90.62 225 PHE A C 1
ATOM 1730 O O . PHE A 1 225 ? 11.408 -1.808 -25.204 1.00 90.62 225 PHE A O 1
ATOM 1737 N N . ILE A 1 226 ? 9.917 -0.416 -24.247 1.00 89.75 226 ILE A N 1
ATOM 1738 C CA . ILE A 1 226 ? 8.897 -1.403 -23.907 1.00 89.75 226 ILE A CA 1
ATOM 1739 C C . ILE A 1 226 ? 7.668 -1.080 -24.774 1.00 89.75 226 ILE A C 1
ATOM 1741 O O . ILE A 1 226 ? 6.961 -0.115 -24.470 1.00 89.75 226 ILE A O 1
ATOM 1745 N N . PRO A 1 227 ? 7.409 -1.832 -25.864 1.00 82.19 227 PRO A N 1
ATOM 1746 C CA . PRO A 1 227 ? 6.372 -1.504 -26.846 1.00 82.19 227 PRO A CA 1
ATOM 1747 C C . PRO A 1 227 ? 4.951 -1.478 -26.277 1.00 82.19 227 PRO A C 1
ATOM 1749 O O . PRO A 1 227 ? 4.208 -0.544 -26.555 1.00 82.19 227 PRO A O 1
ATOM 1752 N N . ASP A 1 228 ? 4.593 -2.475 -25.463 1.00 80.38 228 ASP A N 1
ATOM 1753 C CA . ASP A 1 228 ? 3.289 -2.547 -24.781 1.00 80.38 228 ASP A CA 1
ATOM 1754 C C . ASP A 1 228 ? 3.291 -1.761 -23.446 1.00 80.38 228 ASP A C 1
ATOM 1756 O O . ASP A 1 228 ? 2.249 -1.568 -22.823 1.00 80.38 228 ASP A O 1
ATOM 1760 N N . GLY A 1 229 ? 4.480 -1.289 -23.046 1.00 85.81 229 GLY A N 1
ATOM 1761 C CA . GLY A 1 229 ? 4.776 -0.267 -22.043 1.00 85.81 229 GLY A CA 1
ATOM 1762 C C . GLY A 1 229 ? 3.933 -0.287 -20.777 1.00 85.81 229 GLY A C 1
ATOM 1763 O O . GLY A 1 229 ? 4.151 -1.103 -19.883 1.00 85.81 229 GLY A O 1
ATOM 1764 N N . PHE A 1 230 ? 3.036 0.690 -20.690 1.00 87.31 230 PHE A N 1
ATOM 1765 C CA . PHE A 1 230 ? 2.136 0.932 -19.577 1.00 87.31 230 PHE A CA 1
ATOM 1766 C C . PHE A 1 230 ? 0.700 0.975 -20.098 1.00 87.31 230 PHE A C 1
ATOM 1768 O O . PHE A 1 230 ? 0.378 1.735 -21.016 1.00 87.31 230 PHE A O 1
ATOM 1775 N N . THR A 1 231 ? -0.170 0.166 -19.499 1.00 86.94 231 THR A N 1
ATOM 1776 C CA . THR A 1 231 ? -1.611 0.182 -19.764 1.00 86.94 231 THR A CA 1
ATOM 1777 C C . THR A 1 231 ? -2.362 0.683 -18.541 1.00 86.94 231 THR A C 1
ATOM 1779 O O . THR A 1 231 ? -2.123 0.196 -17.440 1.00 86.94 231 THR A O 1
ATOM 1782 N N . ILE A 1 232 ? -3.289 1.618 -18.761 1.00 83.69 232 ILE A N 1
ATOM 1783 C CA . ILE A 1 232 ? -4.271 2.079 -17.777 1.00 83.69 232 ILE A CA 1
ATOM 1784 C C . ILE A 1 232 ? -5.685 1.951 -18.346 1.00 83.69 232 ILE A C 1
ATOM 1786 O O . ILE A 1 232 ? -5.939 2.335 -19.490 1.00 83.69 232 ILE A O 1
ATOM 1790 N N . THR A 1 233 ? -6.618 1.438 -17.550 1.00 81.75 233 THR A N 1
ATOM 1791 C CA . THR A 1 233 ? -8.057 1.474 -17.850 1.00 81.75 233 THR A CA 1
ATOM 1792 C C . THR A 1 233 ? -8.746 2.438 -16.905 1.00 81.75 233 THR A C 1
ATOM 1794 O O . THR A 1 233 ? -8.547 2.334 -15.706 1.00 81.75 233 THR A O 1
ATOM 1797 N N . LEU A 1 234 ? -9.557 3.351 -17.436 1.00 80.88 234 LEU A N 1
ATOM 1798 C CA . LEU A 1 234 ? -10.485 4.167 -16.654 1.00 80.88 234 LEU A CA 1
ATOM 1799 C C . LEU A 1 234 ? -11.899 3.596 -16.793 1.00 80.88 234 LEU A C 1
ATOM 1801 O O . LEU A 1 234 ? -12.290 3.180 -17.889 1.00 80.88 234 LEU A O 1
ATOM 1805 N N . SER A 1 235 ? -12.662 3.583 -15.702 1.00 77.19 235 SER A N 1
ATOM 1806 C CA . SER A 1 235 ? -14.021 3.031 -15.648 1.00 77.19 235 SER A CA 1
ATOM 1807 C C . SER A 1 235 ? -14.969 3.989 -14.928 1.00 77.19 235 SER A C 1
ATOM 1809 O O . SER A 1 235 ? -14.586 4.624 -13.949 1.00 77.19 235 SER A O 1
ATOM 1811 N N . LEU A 1 236 ? -16.206 4.083 -15.411 1.00 74.69 236 LEU A N 1
ATOM 1812 C CA . LEU A 1 236 ? -17.307 4.793 -14.765 1.00 74.69 236 LEU A CA 1
ATOM 1813 C C . LEU A 1 236 ? -18.566 3.933 -14.852 1.00 74.69 236 LEU A C 1
ATOM 1815 O O . LEU A 1 236 ? -19.059 3.672 -15.951 1.00 74.69 236 LEU A O 1
ATOM 1819 N N . ASP A 1 237 ? -19.094 3.528 -13.704 1.00 69.19 237 ASP A N 1
ATOM 1820 C CA . ASP A 1 237 ? -20.375 2.832 -13.624 1.00 69.19 237 ASP A CA 1
ATOM 1821 C C . ASP A 1 237 ? -21.548 3.821 -13.686 1.00 69.19 237 ASP A C 1
ATOM 1823 O O . ASP A 1 237 ? -21.430 4.993 -13.326 1.00 69.19 237 ASP A O 1
ATOM 1827 N N . ILE A 1 238 ? -22.682 3.347 -14.199 1.00 69.69 238 ILE A N 1
ATOM 1828 C CA . ILE A 1 238 ? -23.905 4.124 -14.419 1.00 69.69 238 ILE A CA 1
ATOM 1829 C C . ILE A 1 238 ? -25.065 3.372 -13.770 1.00 69.69 238 ILE A C 1
ATOM 1831 O O . ILE A 1 238 ? -25.219 2.165 -13.970 1.00 69.69 238 ILE A O 1
ATOM 1835 N N . GLU A 1 239 ? -25.897 4.094 -13.020 1.00 66.50 239 GLU A N 1
ATOM 1836 C CA . GLU A 1 239 ? -27.081 3.536 -12.368 1.00 66.50 239 GLU A CA 1
ATOM 1837 C C . GLU A 1 239 ? -28.038 2.896 -13.403 1.00 66.50 239 GLU A C 1
ATOM 1839 O O . GLU A 1 239 ? -28.374 3.530 -14.411 1.00 66.50 239 GLU A O 1
ATOM 1844 N N . PRO A 1 240 ? -28.474 1.637 -13.205 1.00 69.00 240 PRO A N 1
ATOM 1845 C CA . PRO A 1 240 ? -29.379 0.968 -14.133 1.00 69.00 240 PRO A CA 1
ATOM 1846 C C . PRO A 1 240 ? -30.795 1.557 -14.065 1.00 69.00 240 PRO A C 1
ATOM 1848 O O . PRO A 1 240 ? -31.380 1.677 -12.990 1.00 69.00 240 PRO A O 1
ATOM 1851 N N . GLU A 1 241 ? -31.397 1.848 -15.223 1.00 66.25 241 GLU A N 1
ATOM 1852 C CA . GLU A 1 241 ? -32.803 2.266 -15.278 1.00 66.25 241 GLU A CA 1
ATOM 1853 C C . GLU A 1 241 ? -33.743 1.183 -14.725 1.00 66.25 241 GLU A C 1
ATOM 1855 O O . GLU A 1 241 ? -33.723 0.028 -15.151 1.00 66.25 241 GLU A O 1
ATOM 1860 N N . THR A 1 242 ? -34.626 1.589 -13.813 1.00 60.91 242 THR A N 1
ATOM 1861 C CA . THR A 1 242 ? -35.624 0.729 -13.156 1.00 60.91 242 THR A CA 1
ATOM 1862 C C . THR A 1 242 ? -36.917 0.546 -13.962 1.00 60.91 242 THR A C 1
ATOM 1864 O O . THR A 1 242 ? -37.788 -0.230 -13.567 1.00 60.91 242 THR A O 1
ATOM 1867 N N . TYR A 1 243 ? -37.052 1.231 -15.103 1.00 61.16 243 TYR A N 1
ATOM 1868 C CA . TYR A 1 243 ? -38.241 1.221 -15.958 1.00 61.16 243 TYR A CA 1
ATOM 1869 C C . TYR A 1 243 ? -37.979 0.514 -17.295 1.00 61.16 243 TYR A C 1
ATOM 1871 O O . TYR A 1 243 ? -36.884 0.576 -17.847 1.00 61.16 243 TYR A O 1
ATOM 1879 N N . PHE A 1 244 ? -39.013 -0.135 -17.842 1.00 56.72 244 PHE A N 1
ATOM 1880 C CA . PHE A 1 244 ? -38.945 -0.842 -19.124 1.00 56.72 244 PHE A CA 1
ATOM 1881 C C . PHE A 1 244 ? -39.919 -0.244 -20.158 1.00 56.72 244 PHE A C 1
ATOM 1883 O O . PHE A 1 244 ? -41.096 -0.066 -19.834 1.00 56.72 244 PHE A O 1
ATOM 1890 N N . PRO A 1 245 ? -39.484 -0.004 -21.413 1.00 64.94 245 PRO A N 1
ATOM 1891 C CA . PRO A 1 245 ? -38.108 -0.135 -21.904 1.00 64.94 245 PRO A CA 1
ATOM 1892 C C . PRO A 1 245 ? -37.178 0.937 -21.312 1.00 64.94 245 PRO A C 1
ATOM 1894 O O . PRO A 1 245 ? -37.614 2.058 -21.059 1.00 64.94 245 PRO A O 1
ATOM 1897 N N . ALA A 1 246 ? -35.901 0.591 -21.135 1.00 65.00 246 ALA A N 1
ATOM 1898 C CA . ALA A 1 246 ? -34.874 1.549 -20.736 1.00 65.00 246 ALA A CA 1
ATOM 1899 C C . ALA A 1 246 ? -34.599 2.556 -21.868 1.00 65.00 246 ALA A C 1
ATOM 1901 O O . ALA A 1 246 ? -34.577 2.194 -23.049 1.00 65.00 246 ALA A O 1
ATOM 1902 N N . ASN A 1 247 ? -34.372 3.813 -21.499 1.00 71.12 247 ASN A N 1
ATOM 1903 C CA . ASN A 1 247 ? -34.216 4.955 -22.402 1.00 71.12 247 ASN A CA 1
ATOM 1904 C C . ASN A 1 247 ? -32.742 5.314 -22.663 1.00 71.12 247 ASN A C 1
ATOM 1906 O O . ASN A 1 247 ? -32.451 6.114 -23.553 1.00 71.12 247 ASN A O 1
ATOM 1910 N N . ASN A 1 248 ? -31.811 4.720 -21.911 1.00 77.12 248 ASN A N 1
ATOM 1911 C CA . ASN A 1 248 ? -30.377 4.971 -21.956 1.00 77.12 248 ASN A CA 1
ATOM 1912 C C . ASN A 1 248 ? -29.753 4.547 -23.299 1.00 77.12 248 ASN A C 1
ATOM 1914 O O . ASN A 1 248 ? -29.234 3.445 -23.476 1.00 77.12 248 ASN A O 1
ATOM 1918 N N . VAL A 1 249 ? -29.788 5.464 -24.265 1.00 82.38 249 VAL A N 1
ATOM 1919 C CA . VAL A 1 249 ? -29.219 5.299 -25.610 1.00 82.38 249 VAL A CA 1
ATOM 1920 C C . VAL A 1 249 ? -27.719 5.613 -25.695 1.00 82.38 249 VAL A C 1
ATOM 1922 O O . VAL A 1 249 ? -27.151 5.515 -26.784 1.00 82.38 249 VAL A O 1
ATOM 1925 N N . GLY A 1 250 ? -27.047 5.942 -24.587 1.00 82.88 250 GLY A N 1
ATOM 1926 C CA . GLY A 1 250 ? -25.644 6.381 -24.577 1.00 82.88 250 GLY A CA 1
ATOM 1927 C C . GLY A 1 250 ? -24.622 5.467 -25.281 1.00 82.88 250 GLY A C 1
ATOM 1928 O O . GLY A 1 250 ? -23.751 5.988 -25.991 1.00 82.88 250 GLY A O 1
ATOM 1929 N N . PRO A 1 251 ? -24.751 4.120 -25.255 1.00 90.38 251 PRO A N 1
ATOM 1930 C CA . PRO A 1 251 ? -23.880 3.237 -26.035 1.00 90.38 251 PRO A CA 1
ATOM 1931 C C . PRO A 1 251 ? -24.007 3.465 -27.549 1.00 90.38 251 PRO A C 1
ATOM 1933 O O . PRO A 1 251 ? -23.042 3.275 -28.291 1.00 90.38 251 PRO A O 1
ATOM 1936 N N . SER A 1 252 ? -25.170 3.927 -28.022 1.00 88.88 252 SER A N 1
ATOM 1937 C CA . SER A 1 252 ? -25.398 4.282 -29.428 1.00 88.88 252 SER A CA 1
ATOM 1938 C C . SER A 1 252 ? -24.667 5.568 -29.815 1.00 88.88 252 SER A C 1
ATOM 1940 O O . SER A 1 252 ? -24.102 5.629 -30.908 1.00 88.88 252 SER A O 1
ATOM 1942 N N . TYR A 1 253 ? -24.614 6.567 -28.925 1.00 87.31 253 TYR A N 1
ATOM 1943 C CA . TYR A 1 253 ? -23.850 7.798 -29.158 1.00 87.31 253 TYR A CA 1
ATOM 1944 C C . TYR A 1 253 ? -22.345 7.509 -29.229 1.00 87.31 253 TYR A C 1
ATOM 1946 O O . TYR A 1 253 ? -21.689 7.911 -30.193 1.00 87.31 253 TYR A O 1
ATOM 1954 N N . LEU A 1 254 ? -21.801 6.716 -28.295 1.00 89.44 254 LEU A N 1
ATOM 1955 C CA . LEU A 1 254 ? -20.391 6.310 -28.356 1.00 89.44 254 LEU A CA 1
ATOM 1956 C C . LEU A 1 254 ? -20.086 5.415 -29.567 1.00 89.44 254 LEU A C 1
ATOM 1958 O O . LEU A 1 254 ? -19.030 5.563 -30.186 1.00 89.44 254 LEU A O 1
ATOM 1962 N N . ASN A 1 255 ? -21.012 4.542 -29.978 1.00 91.56 255 ASN A N 1
ATOM 1963 C CA . ASN A 1 255 ? -20.851 3.752 -31.199 1.00 91.56 255 ASN A CA 1
ATOM 1964 C C . ASN A 1 255 ? -20.891 4.621 -32.476 1.00 91.56 255 ASN A C 1
ATOM 1966 O O . ASN A 1 255 ? -20.166 4.330 -33.427 1.00 91.56 255 ASN A O 1
ATOM 1970 N N . ALA A 1 256 ? -21.646 5.725 -32.497 1.00 89.25 256 ALA A N 1
ATOM 1971 C CA . ALA A 1 256 ? -21.640 6.678 -33.612 1.00 89.25 256 ALA A CA 1
ATOM 1972 C C . ALA A 1 256 ? -20.289 7.409 -33.767 1.00 89.25 256 ALA A C 1
ATOM 1974 O O . ALA A 1 256 ? -19.872 7.704 -34.888 1.00 89.25 256 ALA A O 1
ATOM 1975 N N . ILE A 1 257 ? -19.558 7.641 -32.668 1.00 89.38 257 ILE A N 1
ATOM 1976 C CA . ILE A 1 257 ? -18.201 8.222 -32.680 1.00 89.38 257 ILE A CA 1
ATOM 1977 C C . ILE A 1 257 ? -17.078 7.188 -32.481 1.00 89.38 257 ILE A C 1
ATOM 1979 O O . ILE A 1 257 ? -15.931 7.567 -32.228 1.00 89.38 257 ILE A O 1
ATOM 1983 N N . ARG A 1 258 ? -17.364 5.886 -32.641 1.00 89.75 258 ARG A N 1
ATOM 1984 C CA . ARG A 1 258 ? -16.460 4.765 -32.306 1.00 89.75 258 ARG A CA 1
ATOM 1985 C C . ARG A 1 258 ? -15.036 4.928 -32.838 1.00 89.75 258 ARG A C 1
ATOM 1987 O O . ARG A 1 258 ? -14.089 4.664 -32.109 1.00 89.75 258 ARG A O 1
ATOM 1994 N N . ASN A 1 259 ? -14.882 5.417 -34.069 1.00 88.81 259 ASN A N 1
ATOM 1995 C CA . ASN A 1 259 ? -13.584 5.587 -34.743 1.00 88.81 259 ASN A CA 1
ATOM 1996 C C . ASN A 1 259 ? -12.767 6.805 -34.248 1.00 88.81 259 ASN A C 1
ATOM 1998 O O . ASN A 1 259 ? -11.633 7.000 -34.677 1.00 88.81 259 ASN A O 1
ATOM 2002 N N . ARG A 1 260 ? -13.338 7.651 -33.377 1.00 87.62 260 ARG A N 1
ATOM 2003 C CA . ARG A 1 260 ? -12.646 8.748 -32.668 1.00 87.62 260 ARG A CA 1
ATOM 2004 C C . ARG A 1 260 ? -12.214 8.328 -31.260 1.00 87.62 260 ARG A C 1
ATOM 2006 O O . ARG A 1 260 ? -11.188 8.791 -30.762 1.00 87.62 260 ARG A O 1
ATOM 2013 N N . LEU A 1 261 ? -12.989 7.448 -30.627 1.00 86.75 261 LEU A N 1
ATOM 2014 C CA . LEU A 1 261 ? -12.673 6.860 -29.324 1.00 86.75 261 LEU A CA 1
ATOM 2015 C C . LEU A 1 261 ? -11.582 5.790 -29.465 1.00 86.75 261 LEU A C 1
ATOM 2017 O O . LEU A 1 261 ? -10.553 5.875 -28.796 1.00 86.75 261 LEU A O 1
ATOM 2021 N N . ASN A 1 262 ? -11.794 4.854 -30.396 1.00 92.06 262 ASN A N 1
ATOM 2022 C CA . ASN A 1 262 ? -10.975 3.668 -30.627 1.00 92.06 262 ASN A CA 1
ATOM 2023 C C . ASN A 1 262 ? -9.963 3.890 -31.751 1.00 92.06 262 ASN A C 1
ATOM 2025 O O . ASN A 1 262 ? -10.357 4.146 -32.891 1.00 92.06 262 ASN A O 1
ATOM 2029 N N . TRP A 1 263 ? -8.672 3.745 -31.454 1.00 92.25 263 TRP A N 1
ATOM 2030 C CA . TRP A 1 263 ? -7.598 3.851 -32.443 1.00 92.25 263 TRP A CA 1
ATOM 2031 C C . TRP A 1 263 ? -6.291 3.213 -31.955 1.00 92.25 263 TRP A C 1
ATOM 2033 O O . TRP A 1 263 ? -6.056 3.070 -30.758 1.00 92.25 263 TRP A O 1
ATOM 2043 N N . THR A 1 264 ? -5.407 2.905 -32.904 1.00 92.31 264 THR A N 1
ATOM 2044 C CA . THR A 1 264 ? -4.014 2.513 -32.650 1.00 92.31 264 THR A CA 1
ATOM 2045 C C . THR A 1 264 ? -3.105 3.343 -33.554 1.00 92.31 264 THR A C 1
ATOM 2047 O O . THR A 1 264 ? -3.411 3.528 -34.734 1.00 92.31 264 THR A O 1
ATOM 2050 N N . ARG A 1 265 ? -2.016 3.889 -33.007 1.00 87.81 265 ARG A N 1
ATOM 2051 C CA . ARG A 1 265 ? -1.038 4.746 -33.693 1.00 87.81 265 ARG A CA 1
ATOM 2052 C C . ARG A 1 265 ? 0.359 4.373 -33.206 1.00 87.81 265 ARG A C 1
ATOM 2054 O O . ARG A 1 265 ? 0.714 4.660 -32.067 1.00 87.81 265 ARG A O 1
ATOM 2061 N N . GLY A 1 266 ? 1.132 3.697 -34.056 1.00 87.31 266 GLY A N 1
ATOM 2062 C CA . GLY A 1 266 ? 2.386 3.076 -33.627 1.00 87.31 266 GLY A CA 1
ATOM 2063 C C . GLY A 1 266 ? 2.128 2.111 -32.468 1.00 87.31 266 GLY A C 1
ATOM 2064 O O . GLY A 1 266 ? 1.306 1.204 -32.596 1.00 87.31 266 GLY A O 1
ATOM 2065 N N . HIS A 1 267 ? 2.791 2.354 -31.340 1.00 85.44 267 HIS A N 1
ATOM 2066 C CA . HIS A 1 267 ? 2.640 1.581 -30.105 1.00 85.44 267 HIS A CA 1
ATOM 2067 C C . HIS A 1 267 ? 1.554 2.115 -29.152 1.00 85.44 267 HIS A C 1
ATOM 2069 O O . HIS A 1 267 ? 1.208 1.437 -28.192 1.00 85.44 267 HIS A O 1
ATOM 2075 N N . VAL A 1 268 ? 0.970 3.292 -29.413 1.00 90.94 268 VAL A N 1
ATOM 2076 C CA . VAL A 1 268 ? -0.149 3.799 -28.605 1.00 90.94 268 VAL A CA 1
ATOM 2077 C C . VAL A 1 268 ? -1.463 3.202 -29.093 1.00 90.94 268 VAL A C 1
ATOM 2079 O O . VAL A 1 268 ? -1.783 3.259 -30.283 1.00 90.94 268 VAL A O 1
ATOM 2082 N N . LYS A 1 269 ? -2.269 2.690 -28.166 1.00 93.19 269 LYS A N 1
ATOM 2083 C CA . LYS A 1 269 ? -3.604 2.139 -28.415 1.00 93.19 269 LYS A CA 1
ATOM 2084 C C . LYS A 1 269 ? -4.592 2.748 -27.429 1.00 93.19 269 LYS A C 1
ATOM 2086 O O . LYS A 1 269 ? -4.333 2.756 -26.232 1.00 93.19 269 LYS A O 1
ATOM 2091 N N . ARG A 1 270 ? -5.758 3.169 -27.917 1.00 93.31 270 ARG A N 1
ATOM 2092 C CA . ARG A 1 270 ? -6.918 3.476 -27.078 1.00 93.31 270 ARG A CA 1
ATOM 2093 C C . ARG A 1 270 ? -8.122 2.660 -27.519 1.00 93.31 270 ARG A C 1
ATOM 2095 O O . ARG A 1 270 ? -8.435 2.593 -28.708 1.00 93.31 270 ARG A O 1
ATOM 2102 N N . THR A 1 271 ? -8.799 2.057 -26.552 1.00 93.69 271 THR A N 1
ATOM 2103 C CA . THR A 1 271 ? -10.033 1.291 -26.738 1.00 93.69 271 THR A CA 1
ATOM 2104 C C . THR A 1 271 ? -11.079 1.706 -25.712 1.00 93.69 271 THR A C 1
ATOM 2106 O O . THR A 1 271 ? -10.756 2.108 -24.602 1.00 93.69 271 THR A O 1
ATOM 2109 N N . THR A 1 272 ? -12.346 1.657 -26.098 1.00 92.88 272 THR A N 1
ATOM 2110 C CA . THR A 1 272 ? -13.490 2.133 -25.329 1.00 92.88 272 THR A CA 1
ATOM 2111 C C . THR A 1 272 ? -14.680 1.216 -25.563 1.00 92.88 272 THR A C 1
ATOM 2113 O O . THR A 1 272 ? -15.041 0.917 -26.709 1.00 92.88 272 THR A O 1
ATOM 2116 N N . THR A 1 273 ? -15.283 0.803 -24.459 1.00 91.19 273 THR A N 1
ATOM 2117 C CA . THR A 1 273 ? -16.469 -0.043 -24.347 1.00 91.19 273 THR A CA 1
ATOM 2118 C C . THR A 1 273 ? -17.532 0.692 -23.541 1.00 91.19 273 THR A C 1
ATOM 2120 O O . THR A 1 273 ? -17.215 1.535 -22.705 1.00 91.19 273 THR A O 1
ATOM 2123 N N . ALA A 1 274 ? -18.802 0.411 -23.826 1.00 89.06 274 ALA A N 1
ATOM 2124 C CA . ALA A 1 274 ? -19.910 0.989 -23.080 1.00 89.06 274 ALA A CA 1
ATOM 2125 C C . ALA A 1 274 ? -21.144 0.086 -23.122 1.00 89.06 274 ALA A C 1
ATOM 2127 O O . ALA A 1 274 ? -21.476 -0.483 -24.166 1.00 89.06 274 ALA A O 1
ATOM 2128 N N . THR A 1 275 ? -21.826 0.002 -21.988 1.00 88.81 275 THR A N 1
ATOM 2129 C CA . THR A 1 275 ? -23.146 -0.610 -21.802 1.00 88.81 275 THR A CA 1
ATOM 2130 C C . THR A 1 275 ? -24.097 0.452 -21.249 1.00 88.81 275 THR A C 1
ATOM 2132 O O . THR A 1 275 ? -23.691 1.586 -21.017 1.00 88.81 275 THR A O 1
ATOM 2135 N N . THR A 1 276 ? -25.356 0.102 -20.989 1.00 81.31 276 THR A N 1
ATOM 2136 C CA . THR A 1 276 ? -26.300 0.984 -20.280 1.00 81.31 276 THR A CA 1
ATOM 2137 C C . THR A 1 276 ? -25.952 1.216 -18.801 1.00 81.31 276 THR A C 1
ATOM 2139 O O . THR A 1 276 ? -26.688 1.927 -18.125 1.00 81.31 276 THR A O 1
ATOM 2142 N N . THR A 1 277 ? -24.881 0.597 -18.287 1.00 78.88 277 THR A N 1
ATOM 2143 C CA . THR A 1 277 ? -24.490 0.601 -16.865 1.00 78.88 277 THR A CA 1
ATOM 2144 C C . THR A 1 277 ? -22.991 0.837 -16.628 1.00 78.88 277 THR A C 1
ATOM 2146 O O . THR A 1 277 ? -22.557 0.814 -15.484 1.00 78.88 277 THR A O 1
ATOM 2149 N N . ASN A 1 278 ? -22.174 1.014 -17.674 1.00 83.56 278 ASN A N 1
ATOM 2150 C CA . ASN A 1 278 ? -20.726 1.231 -17.559 1.00 83.56 278 ASN A CA 1
ATOM 2151 C C . ASN A 1 278 ? -20.157 1.922 -18.811 1.00 83.56 278 ASN A C 1
ATOM 2153 O O . ASN A 1 278 ? -20.571 1.626 -19.936 1.00 83.56 278 ASN A O 1
ATOM 2157 N N . ILE A 1 279 ? -19.150 2.777 -18.618 1.00 82.88 279 ILE A N 1
ATOM 2158 C CA . ILE A 1 279 ? -18.226 3.266 -19.647 1.00 82.88 279 ILE A CA 1
ATOM 2159 C C . ILE A 1 279 ? -16.809 2.879 -19.227 1.00 82.88 279 ILE A C 1
ATOM 2161 O O . ILE A 1 279 ? -16.355 3.245 -18.147 1.00 82.88 279 ILE A O 1
ATOM 2165 N N . THR A 1 280 ? -16.074 2.215 -20.113 1.00 85.44 280 THR A N 1
ATOM 2166 C CA . THR A 1 280 ? -14.689 1.780 -19.884 1.00 85.44 280 THR A CA 1
ATOM 2167 C C . THR A 1 280 ? -13.787 2.289 -21.002 1.00 85.44 280 THR A C 1
ATOM 2169 O O . THR A 1 280 ? -14.121 2.153 -22.179 1.00 85.44 280 THR A O 1
ATOM 2172 N N . GLN A 1 281 ? -12.629 2.866 -20.668 1.00 88.25 281 GLN A N 1
ATOM 2173 C CA . GLN A 1 281 ? -11.631 3.340 -21.630 1.00 88.25 281 GLN A CA 1
ATOM 2174 C C . GLN A 1 281 ? -10.213 2.916 -21.229 1.00 88.25 281 GLN A C 1
ATOM 2176 O O . GLN A 1 281 ? -9.612 3.474 -20.316 1.00 88.25 281 GLN A O 1
ATOM 2181 N N . THR A 1 282 ? -9.653 1.964 -21.973 1.00 90.12 282 THR A N 1
ATOM 2182 C CA . THR A 1 282 ? -8.269 1.493 -21.829 1.00 90.12 282 THR A CA 1
ATOM 2183 C C . THR A 1 282 ? -7.341 2.251 -22.769 1.00 90.12 282 THR A C 1
ATOM 2185 O O . THR A 1 282 ? -7.600 2.327 -23.973 1.00 90.12 282 THR A O 1
ATOM 2188 N N . THR A 1 283 ? -6.233 2.762 -22.236 1.00 91.06 283 THR A N 1
ATOM 2189 C CA . THR A 1 283 ? -5.142 3.390 -22.984 1.00 91.06 283 THR A CA 1
ATOM 2190 C C . THR A 1 283 ? -3.829 2.672 -22.676 1.00 91.06 283 THR A C 1
ATOM 2192 O O . THR A 1 283 ? -3.404 2.604 -21.527 1.00 91.06 283 THR A O 1
ATOM 2195 N N . THR A 1 284 ? -3.176 2.163 -23.718 1.00 91.56 284 THR A N 1
ATOM 2196 C CA . THR A 1 284 ? -1.827 1.585 -23.676 1.00 91.56 284 THR A CA 1
ATOM 2197 C C . THR A 1 284 ? -0.862 2.540 -24.368 1.00 91.56 284 THR A C 1
ATOM 2199 O O . THR A 1 284 ? -1.135 2.993 -25.484 1.00 91.56 284 THR A O 1
ATOM 2202 N N . VAL A 1 285 ? 0.264 2.836 -23.723 1.00 92.56 285 VAL A N 1
ATOM 2203 C CA . VAL A 1 285 ? 1.368 3.651 -24.253 1.00 92.56 285 VAL A CA 1
ATOM 2204 C C . VAL A 1 285 ? 2.692 2.897 -24.101 1.00 92.56 285 VAL A C 1
ATOM 2206 O O . VAL A 1 285 ? 2.853 2.169 -23.123 1.00 92.56 285 VAL A O 1
ATOM 2209 N N . PRO A 1 286 ? 3.669 3.080 -25.005 1.00 92.50 286 PRO A N 1
ATOM 2210 C CA . PRO A 1 286 ? 5.008 2.548 -24.792 1.00 92.50 286 PRO A CA 1
ATOM 2211 C C . PRO A 1 286 ? 5.712 3.259 -23.624 1.00 92.50 286 PRO A C 1
ATOM 2213 O O . PRO A 1 286 ? 5.411 4.414 -23.306 1.00 92.50 286 PRO A O 1
ATOM 2216 N N . VAL A 1 287 ? 6.696 2.588 -23.026 1.00 93.19 287 VAL A N 1
ATOM 2217 C CA . VAL A 1 287 ? 7.574 3.153 -21.985 1.00 93.19 287 VAL A CA 1
ATOM 2218 C C . VAL A 1 287 ? 9.020 3.133 -22.480 1.00 93.19 287 VAL A C 1
ATOM 2220 O O . VAL A 1 287 ? 9.477 2.145 -23.057 1.00 93.19 287 VAL A O 1
ATOM 2223 N N . LEU A 1 288 ? 9.742 4.225 -22.241 1.00 93.69 288 LEU A N 1
ATOM 2224 C CA . LEU A 1 288 ? 11.181 4.359 -22.432 1.00 93.69 288 LEU A CA 1
ATOM 2225 C C . LEU A 1 288 ? 11.847 4.524 -21.061 1.00 93.69 288 LEU A C 1
ATOM 2227 O O . LEU A 1 288 ? 11.679 5.553 -20.405 1.00 93.69 288 LEU A O 1
ATOM 2231 N N . MET A 1 289 ? 12.635 3.532 -20.656 1.00 92.06 289 MET A N 1
ATOM 2232 C CA . MET A 1 289 ? 13.565 3.666 -19.536 1.00 92.06 289 MET A CA 1
ATOM 2233 C C . MET A 1 289 ? 14.869 4.272 -20.049 1.00 92.06 289 MET A C 1
ATOM 2235 O O . MET A 1 289 ? 15.479 3.746 -20.983 1.00 92.06 289 MET A O 1
ATOM 2239 N N . ILE A 1 290 ? 15.299 5.359 -19.422 1.00 92.31 290 ILE A N 1
ATOM 2240 C CA . ILE A 1 290 ? 16.574 6.029 -19.665 1.00 92.31 290 ILE A CA 1
ATOM 2241 C C . ILE A 1 290 ? 17.469 5.686 -18.480 1.00 92.31 290 ILE A C 1
ATOM 2243 O O . ILE A 1 290 ? 17.201 6.093 -17.350 1.00 92.31 290 ILE A O 1
ATOM 2247 N N . LEU A 1 291 ? 18.509 4.890 -18.704 1.00 91.75 291 LEU A N 1
ATOM 2248 C CA . LEU A 1 291 ? 19.303 4.381 -17.593 1.00 91.75 291 LEU A CA 1
ATOM 2249 C C . LEU A 1 291 ? 20.215 5.481 -17.036 1.00 91.75 291 LEU A C 1
ATOM 2251 O O . LEU A 1 291 ? 20.776 6.276 -17.793 1.00 91.75 291 LEU A O 1
ATOM 2255 N N . SER A 1 292 ? 20.343 5.541 -15.712 1.00 87.12 292 SER A N 1
ATOM 2256 C CA . SER A 1 292 ? 21.096 6.573 -14.990 1.00 87.12 292 SER A CA 1
ATOM 2257 C C . SER A 1 292 ? 21.981 5.976 -13.895 1.00 87.12 292 SER A C 1
ATOM 2259 O O . SER A 1 292 ? 21.687 4.908 -13.357 1.00 87.12 292 SER A O 1
ATOM 2261 N N . ASP A 1 293 ? 23.044 6.697 -13.538 1.00 81.38 293 ASP A N 1
ATOM 2262 C CA . ASP A 1 293 ? 23.886 6.404 -12.372 1.00 81.38 293 ASP A CA 1
ATOM 2263 C C . ASP A 1 293 ? 23.281 6.960 -11.062 1.00 81.38 293 ASP A C 1
ATOM 2265 O O . ASP A 1 293 ? 23.746 6.620 -9.973 1.00 81.38 293 ASP A O 1
ATOM 2269 N N . THR A 1 294 ? 22.233 7.795 -11.149 1.00 73.31 294 THR A N 1
ATOM 2270 C CA . THR A 1 294 ? 21.503 8.329 -9.988 1.00 73.31 294 THR A CA 1
ATOM 2271 C C . THR A 1 294 ? 20.806 7.210 -9.212 1.00 73.31 294 THR A C 1
ATOM 2273 O O . THR A 1 294 ? 19.991 6.472 -9.767 1.00 73.31 294 THR A O 1
ATOM 2276 N N . GLY A 1 295 ? 21.066 7.127 -7.905 1.00 64.19 295 GLY A N 1
ATOM 2277 C CA . GLY A 1 295 ? 20.340 6.237 -7.001 1.00 64.19 295 GLY A CA 1
ATOM 2278 C C . GLY A 1 295 ? 18.914 6.729 -6.751 1.00 64.19 295 GLY A C 1
ATOM 2279 O O . GLY A 1 295 ? 18.699 7.563 -5.882 1.00 64.19 295 GLY A O 1
ATOM 2280 N N . VAL A 1 296 ? 17.955 6.188 -7.502 1.00 63.62 296 VAL A N 1
ATOM 2281 C CA . VAL A 1 296 ? 16.498 6.402 -7.347 1.00 63.62 296 VAL A CA 1
ATOM 2282 C C . VAL A 1 296 ? 15.814 5.288 -6.526 1.00 63.62 296 VAL A C 1
ATOM 2284 O O . VAL A 1 296 ? 14.597 5.157 -6.533 1.00 63.62 296 VAL A O 1
ATOM 2287 N N . GLU A 1 297 ? 16.609 4.465 -5.833 1.00 62.50 297 GLU A N 1
ATOM 2288 C CA . GLU A 1 297 ? 16.204 3.235 -5.133 1.00 62.50 297 GLU A CA 1
ATOM 2289 C C . GLU A 1 297 ? 15.613 3.508 -3.728 1.00 62.50 297 GLU A C 1
ATOM 2291 O O . GLU A 1 297 ? 16.284 3.321 -2.705 1.00 62.50 297 GLU A O 1
ATOM 2296 N N . ASN A 1 298 ? 14.341 3.923 -3.675 1.00 59.78 298 ASN A N 1
ATOM 2297 C CA . ASN A 1 298 ? 13.635 4.306 -2.437 1.00 59.78 298 ASN A CA 1
ATOM 2298 C C . ASN A 1 298 ? 13.598 3.179 -1.380 1.00 59.78 298 ASN A C 1
ATOM 2300 O O . ASN A 1 298 ? 13.733 3.443 -0.181 1.00 59.78 298 ASN A O 1
ATOM 2304 N N . TYR A 1 299 ? 13.477 1.916 -1.818 1.00 60.34 299 TYR A N 1
ATOM 2305 C CA . TYR A 1 299 ? 13.334 0.730 -0.954 1.00 60.34 299 TYR A CA 1
ATOM 2306 C C . TYR A 1 299 ? 14.457 0.555 0.076 1.00 60.34 299 TYR A C 1
ATOM 2308 O O . TYR A 1 299 ? 14.288 -0.109 1.102 1.00 60.34 299 TYR A O 1
ATOM 2316 N N . THR A 1 300 ? 15.623 1.149 -0.193 1.00 67.06 300 THR A N 1
ATOM 2317 C CA . THR A 1 300 ? 16.808 1.039 0.659 1.00 67.06 300 THR A CA 1
ATOM 2318 C C . THR A 1 300 ? 16.737 1.895 1.925 1.00 67.06 300 THR A C 1
ATOM 2320 O O . THR A 1 300 ? 17.529 1.649 2.837 1.00 67.06 300 THR A O 1
ATOM 2323 N N . ASN A 1 301 ? 15.797 2.843 2.023 1.00 76.56 301 ASN A N 1
ATOM 2324 C CA . ASN A 1 301 ? 15.626 3.737 3.176 1.00 76.56 301 ASN A CA 1
ATOM 2325 C C . ASN A 1 301 ? 14.419 3.402 4.070 1.00 76.56 301 ASN A C 1
ATOM 2327 O O . ASN A 1 301 ? 14.269 4.022 5.125 1.00 76.56 301 ASN A O 1
ATOM 2331 N N . PHE A 1 302 ? 13.575 2.435 3.687 1.00 86.62 302 PHE A N 1
ATOM 2332 C CA . PHE A 1 302 ? 12.344 2.105 4.414 1.00 86.62 302 PHE A CA 1
ATOM 2333 C C . PHE A 1 302 ? 12.596 1.836 5.907 1.00 86.62 302 PHE A C 1
ATOM 2335 O O . PHE A 1 302 ? 13.328 0.917 6.277 1.00 86.62 302 PHE A O 1
ATOM 2342 N N . GLY A 1 303 ? 12.003 2.670 6.766 1.00 86.75 303 GLY A N 1
ATOM 2343 C CA . GLY A 1 303 ? 12.090 2.565 8.222 1.00 86.75 303 GLY A CA 1
ATOM 2344 C C . GLY A 1 303 ? 13.468 2.839 8.832 1.00 86.75 303 GLY A C 1
ATOM 2345 O O . GLY A 1 303 ? 13.627 2.626 10.029 1.00 86.75 303 GLY A O 1
ATOM 2346 N N . LYS A 1 304 ? 14.473 3.300 8.071 1.00 87.69 304 LYS A N 1
ATOM 2347 C CA . LYS A 1 304 ? 15.824 3.560 8.614 1.00 87.69 304 LYS A CA 1
ATOM 2348 C C . LYS A 1 304 ? 15.925 4.856 9.410 1.00 87.69 304 LYS A C 1
ATOM 2350 O O . LYS A 1 304 ? 16.637 4.919 10.412 1.00 87.69 304 LYS A O 1
ATOM 2355 N N . PHE A 1 305 ? 15.249 5.902 8.951 1.00 87.94 305 PHE A N 1
ATOM 2356 C CA . PHE A 1 305 ? 15.349 7.237 9.531 1.00 87.94 305 PHE A CA 1
ATOM 2357 C C . PHE A 1 305 ? 14.021 7.603 10.180 1.00 87.94 305 PHE A C 1
ATOM 2359 O O . PHE A 1 305 ? 13.019 7.763 9.487 1.00 87.94 305 PHE A O 1
ATOM 2366 N N . TRP A 1 306 ? 14.029 7.702 11.507 1.00 92.00 306 TRP A N 1
ATOM 2367 C CA . TRP A 1 306 ? 12.895 8.123 12.318 1.00 92.00 306 TRP A CA 1
ATOM 2368 C C . TRP A 1 306 ? 13.214 9.432 13.033 1.00 92.00 306 TRP A C 1
ATOM 2370 O O . TRP A 1 306 ? 14.350 9.651 13.459 1.00 92.00 306 TRP A O 1
ATOM 2380 N N . SER A 1 307 ? 12.197 10.266 13.211 1.00 89.44 307 SER A N 1
ATOM 2381 C CA . SER A 1 307 ? 12.215 11.412 14.117 1.00 89.44 307 SER A CA 1
ATOM 2382 C C . SER A 1 307 ? 11.001 11.369 15.044 1.00 89.44 307 SER A C 1
ATOM 2384 O O . SER A 1 307 ? 9.974 10.763 14.734 1.00 89.44 307 SER A O 1
ATOM 2386 N N . GLN A 1 308 ? 11.112 12.014 16.206 1.00 88.19 308 GLN A N 1
ATOM 2387 C CA . GLN A 1 308 ? 9.931 12.354 16.993 1.00 88.19 308 GLN A CA 1
ATOM 2388 C C . GLN A 1 308 ? 9.251 13.560 16.346 1.00 88.19 308 GLN A C 1
ATOM 2390 O O . GLN A 1 308 ? 9.916 14.543 16.014 1.00 88.19 308 GLN A O 1
ATOM 2395 N N . SER A 1 309 ? 7.933 13.497 16.180 1.00 82.38 309 SER A N 1
ATOM 2396 C CA . SER A 1 309 ? 7.164 14.582 15.584 1.00 82.38 309 SER A CA 1
ATOM 2397 C C . SER A 1 309 ? 7.199 15.828 16.471 1.00 82.38 309 SER A C 1
ATOM 2399 O O . SER A 1 309 ? 6.793 15.789 17.632 1.00 82.38 309 SER A O 1
ATOM 2401 N N . SER A 1 310 ? 7.657 16.949 15.910 1.00 73.69 310 SER A N 1
ATOM 2402 C CA . SER A 1 310 ? 7.633 18.275 16.543 1.00 73.69 310 SER A CA 1
ATOM 2403 C C . SER A 1 310 ? 6.399 19.092 16.128 1.00 73.69 310 SER A C 1
ATOM 2405 O O . SER A 1 310 ? 6.477 20.315 15.997 1.00 73.69 310 SER A O 1
ATOM 2407 N N . ALA A 1 311 ? 5.298 18.414 15.802 1.00 70.81 311 ALA A N 1
ATOM 2408 C CA . ALA A 1 311 ? 4.133 19.024 15.177 1.00 70.81 311 ALA A CA 1
ATOM 2409 C C . ALA A 1 311 ? 3.399 20.004 16.096 1.00 70.81 311 ALA A C 1
ATOM 2411 O O . ALA A 1 311 ? 3.234 19.765 17.293 1.00 70.81 311 ALA A O 1
ATOM 2412 N N . ILE A 1 312 ? 2.894 21.091 15.511 1.00 70.25 312 ILE A N 1
ATOM 2413 C CA . ILE A 1 312 ? 2.056 22.045 16.239 1.00 70.25 312 ILE A CA 1
ATOM 2414 C C . ILE A 1 312 ? 0.637 21.484 16.294 1.00 70.25 312 ILE A C 1
ATOM 2416 O O . ILE A 1 312 ? 0.005 21.271 15.257 1.00 70.25 312 ILE A O 1
ATOM 2420 N N . VAL A 1 313 ? 0.126 21.274 17.503 1.00 76.56 313 VAL A N 1
ATOM 2421 C CA . VAL A 1 313 ? -1.274 20.901 17.711 1.00 76.56 313 VAL A CA 1
ATOM 2422 C C . VAL A 1 313 ? -2.102 22.149 17.966 1.00 76.56 313 VAL A C 1
ATOM 2424 O O . VAL A 1 313 ? -1.682 23.053 18.687 1.00 76.56 313 VAL A O 1
ATOM 2427 N N . LEU A 1 314 ? -3.265 22.201 17.331 1.00 74.38 314 LEU A N 1
ATOM 2428 C CA . LEU A 1 314 ? -4.181 23.322 17.306 1.00 74.38 314 LEU A CA 1
ATOM 2429 C C . LEU A 1 314 ? -5.534 22.910 17.901 1.00 74.38 314 LEU A C 1
ATOM 2431 O O . LEU A 1 314 ? -6.030 21.804 17.660 1.00 74.38 314 LEU A O 1
ATOM 2435 N N . ASP A 1 315 ? -6.155 23.824 18.641 1.00 73.19 315 ASP A N 1
ATOM 2436 C CA . ASP A 1 315 ? -7.551 23.698 19.050 1.00 73.19 315 ASP A CA 1
ATOM 2437 C C . ASP A 1 315 ? -8.508 23.812 17.843 1.00 73.19 315 ASP A C 1
ATOM 2439 O O . ASP A 1 315 ? -8.119 24.181 16.732 1.00 73.19 315 ASP A O 1
ATOM 2443 N N . ALA A 1 316 ? -9.798 23.542 18.061 1.00 67.00 316 ALA A N 1
ATOM 2444 C CA . ALA A 1 316 ? -10.835 23.666 17.030 1.00 67.00 316 ALA A CA 1
ATOM 2445 C C . ALA A 1 316 ? -11.065 25.116 16.526 1.00 67.00 316 ALA A C 1
ATOM 2447 O O . ALA A 1 316 ? -11.890 25.339 15.643 1.00 67.00 316 ALA A O 1
ATOM 2448 N N . SER A 1 317 ? -10.365 26.111 17.086 1.00 69.06 317 SER A N 1
ATOM 2449 C CA . SER A 1 317 ? -10.334 27.509 16.632 1.00 69.06 317 SER A CA 1
ATOM 2450 C C . SER A 1 317 ? -9.013 27.888 15.937 1.00 69.06 317 SER A C 1
ATOM 2452 O O . SER A 1 317 ? -8.850 29.040 15.537 1.00 69.06 317 SER A O 1
ATOM 2454 N N . GLY A 1 318 ? -8.083 26.941 15.762 1.00 66.88 318 GLY A N 1
ATOM 2455 C CA . GLY A 1 318 ? -6.794 27.140 15.097 1.00 66.88 318 GLY A CA 1
ATOM 2456 C C . GLY A 1 318 ? -5.679 27.725 15.975 1.00 66.88 318 GLY A C 1
ATOM 2457 O O . GLY A 1 318 ? -4.642 28.110 15.437 1.00 66.88 318 GLY A O 1
ATOM 2458 N N . ASN A 1 319 ? -5.851 27.808 17.299 1.00 68.81 319 ASN A N 1
ATOM 2459 C CA . ASN A 1 319 ? -4.810 28.299 18.214 1.00 68.81 319 ASN A CA 1
ATOM 2460 C C . ASN A 1 319 ? -3.917 27.147 18.702 1.00 68.81 319 ASN A C 1
ATOM 2462 O O . ASN A 1 319 ? -4.452 26.079 18.993 1.00 68.81 319 ASN A O 1
ATOM 2466 N N . PRO A 1 320 ? -2.598 27.346 18.893 1.00 68.25 320 PRO A N 1
ATOM 2467 C CA . PRO A 1 320 ? -1.727 26.340 19.499 1.00 68.25 320 PRO A CA 1
ATOM 2468 C C . PRO A 1 320 ? -2.226 25.858 20.868 1.00 68.25 320 PRO A C 1
ATOM 2470 O O . PRO A 1 320 ? -2.282 26.627 21.830 1.00 68.25 320 PRO A O 1
ATOM 2473 N N . SER A 1 321 ? -2.558 24.571 20.950 1.00 65.75 321 SER A N 1
ATOM 2474 C CA . SER A 1 321 ? -2.938 23.873 22.176 1.00 65.75 321 SER A CA 1
ATOM 2475 C C . SER A 1 321 ? -1.742 23.091 22.715 1.00 65.75 321 SER A C 1
ATOM 2477 O O . SER A 1 321 ? -1.162 22.279 21.993 1.00 65.75 321 SER A O 1
ATOM 2479 N N . ASP A 1 322 ? -1.392 23.301 23.981 1.00 55.00 322 ASP A N 1
ATOM 2480 C CA . ASP A 1 322 ? -0.270 22.614 24.623 1.00 55.00 322 ASP A CA 1
ATOM 2481 C C . ASP A 1 322 ? -0.587 21.126 24.867 1.00 55.00 322 ASP A C 1
ATOM 2483 O O . ASP A 1 322 ? -1.250 20.774 25.847 1.00 55.00 322 ASP A O 1
ATOM 2487 N N . ILE A 1 323 ? -0.091 20.236 23.993 1.00 58.00 323 ILE A N 1
ATOM 2488 C CA . ILE A 1 323 ? 0.105 18.825 24.357 1.00 58.00 323 ILE A CA 1
ATOM 2489 C C . ILE A 1 323 ? 1.313 18.755 25.297 1.00 58.00 323 ILE A C 1
ATOM 2491 O O . ILE A 1 323 ? 2.423 18.371 24.923 1.00 58.00 323 ILE A O 1
ATOM 2495 N N . SER A 1 324 ? 1.072 19.134 26.551 1.00 49.81 324 SER A N 1
ATOM 2496 C CA . SER A 1 324 ? 2.005 18.871 27.639 1.00 49.81 324 SER A CA 1
ATOM 2497 C C . SER A 1 324 ? 2.202 17.352 27.763 1.00 49.81 324 SER A C 1
ATOM 2499 O O . SER A 1 324 ? 1.239 16.587 27.692 1.00 49.81 324 SER A O 1
ATOM 2501 N N . GLY A 1 325 ? 3.460 16.910 27.866 1.00 54.75 325 GLY A N 1
ATOM 2502 C CA . GLY A 1 325 ? 3.882 15.532 27.572 1.00 54.75 325 GLY A CA 1
ATOM 2503 C C . GLY A 1 325 ? 3.430 14.463 28.571 1.00 54.75 325 GLY A C 1
ATOM 2504 O O . GLY A 1 325 ? 4.251 13.944 29.318 1.00 54.75 325 GLY A O 1
ATOM 2505 N N . ASN A 1 326 ? 2.135 14.141 28.576 1.00 66.06 326 ASN A N 1
ATOM 2506 C CA . ASN A 1 326 ? 1.529 13.038 29.329 1.00 66.06 326 ASN A CA 1
ATOM 2507 C C . ASN A 1 326 ? 0.262 12.495 28.623 1.00 66.06 326 ASN A C 1
ATOM 2509 O O . ASN A 1 326 ? -0.680 12.038 29.271 1.00 66.06 326 ASN A O 1
ATOM 2513 N N . THR A 1 327 ? 0.202 12.606 27.292 1.00 78.81 327 THR A N 1
ATOM 2514 C CA . THR A 1 327 ? -0.931 12.151 26.471 1.00 78.81 327 THR A CA 1
ATOM 2515 C C . THR A 1 327 ? -0.788 10.673 26.131 1.00 78.81 327 THR A C 1
ATOM 2517 O O . THR A 1 327 ? 0.192 10.261 25.515 1.00 78.81 327 THR A O 1
ATOM 2520 N N . ILE A 1 328 ? -1.786 9.871 26.500 1.00 88.62 328 ILE A N 1
ATOM 2521 C CA . ILE A 1 328 ? -1.807 8.438 26.205 1.00 88.62 328 ILE A CA 1
ATOM 2522 C C . ILE A 1 328 ? -2.514 8.230 24.864 1.00 88.62 328 ILE A C 1
ATOM 2524 O O . ILE A 1 328 ? -3.737 8.120 24.788 1.00 88.62 328 ILE A O 1
ATOM 2528 N N . TRP A 1 329 ? -1.728 8.207 23.789 1.00 91.38 329 TRP A N 1
ATOM 2529 C CA . TRP A 1 329 ? -2.179 7.768 22.468 1.00 91.38 329 TRP A CA 1
ATOM 2530 C C . TRP A 1 329 ? -2.578 6.288 22.506 1.00 91.38 329 TRP A C 1
ATOM 2532 O O . TRP A 1 329 ? -1.886 5.487 23.133 1.00 91.38 329 TRP A O 1
ATOM 2542 N N . GLN A 1 330 ? -3.675 5.931 21.836 1.00 93.06 330 GLN A N 1
ATOM 2543 C CA . GLN A 1 330 ? -4.214 4.564 21.803 1.00 93.06 330 GLN A CA 1
ATOM 2544 C C . GLN A 1 330 ? -4.186 3.946 20.401 1.00 93.06 330 GLN A C 1
ATOM 2546 O O . GLN A 1 330 ? -3.859 2.770 20.258 1.00 93.06 330 GLN A O 1
ATOM 2551 N N . SER A 1 331 ? -4.472 4.736 19.362 1.00 95.44 331 SER A N 1
ATOM 2552 C CA . SER A 1 331 ? -4.430 4.298 17.963 1.00 95.44 331 SER A CA 1
ATOM 2553 C C . SER A 1 331 ? -4.072 5.463 17.032 1.00 95.44 331 SER A C 1
ATOM 2555 O O . SER A 1 331 ? -4.358 6.625 17.341 1.00 95.44 331 SER A O 1
ATOM 2557 N N . ILE A 1 332 ? -3.421 5.150 15.908 1.00 95.56 332 ILE A N 1
ATOM 2558 C CA . ILE A 1 332 ? -3.105 6.074 14.812 1.00 95.56 332 ILE A CA 1
ATOM 2559 C C . ILE A 1 332 ? -3.304 5.358 13.474 1.00 95.56 332 ILE A C 1
ATOM 2561 O O . ILE A 1 332 ? -2.892 4.210 13.312 1.00 95.56 332 ILE A O 1
ATOM 2565 N N . SER A 1 333 ? -3.910 6.037 12.502 1.00 95.06 333 SER A N 1
ATOM 2566 C CA . SER A 1 333 ? -4.168 5.484 11.173 1.00 95.06 333 SER A CA 1
ATOM 2567 C C . SER A 1 333 ? -3.929 6.534 10.083 1.00 95.06 333 SER A C 1
ATOM 2569 O O . SER A 1 333 ? -4.278 7.709 10.244 1.00 95.06 333 SER A O 1
ATOM 2571 N N . LEU A 1 334 ? -3.268 6.119 8.998 1.00 89.81 334 LEU A N 1
ATOM 2572 C CA . LEU A 1 334 ? -2.845 6.966 7.881 1.00 89.81 334 LEU A CA 1
ATOM 2573 C C . LEU A 1 334 ? -3.653 6.668 6.611 1.00 89.81 334 LEU A C 1
ATOM 2575 O O . LEU A 1 334 ? -3.926 5.519 6.273 1.00 89.81 334 LEU A O 1
ATOM 2579 N N . SER A 1 335 ? -3.947 7.727 5.859 1.00 79.62 335 SER A N 1
ATOM 2580 C CA . SER A 1 335 ? -4.345 7.639 4.450 1.00 79.62 335 SER A CA 1
ATOM 2581 C C . SER A 1 335 ? -3.165 7.256 3.538 1.00 79.62 335 SER A C 1
ATOM 2583 O O . SER A 1 335 ? -2.008 7.234 3.960 1.00 79.62 335 SER A O 1
ATOM 2585 N N . THR A 1 336 ? -3.476 6.978 2.267 1.00 69.94 336 THR A N 1
ATOM 2586 C CA . THR A 1 336 ? -2.578 6.504 1.192 1.00 69.94 336 THR A CA 1
ATOM 2587 C C . THR A 1 336 ? -1.151 7.021 1.258 1.00 69.94 336 THR A C 1
ATOM 2589 O O . THR A 1 336 ? -0.211 6.238 1.324 1.00 69.94 336 THR A O 1
ATOM 2592 N N . ASP A 1 337 ? -1.037 8.342 1.170 1.00 62.81 337 ASP A N 1
ATOM 2593 C CA . ASP A 1 337 ? 0.170 9.134 0.977 1.00 62.81 337 ASP A CA 1
ATOM 2594 C C . ASP A 1 337 ? 0.581 9.799 2.294 1.00 62.81 337 ASP A C 1
ATOM 2596 O O . ASP A 1 337 ? 1.386 10.725 2.312 1.00 62.81 337 ASP A O 1
ATOM 2600 N N . GLY A 1 338 ? -0.046 9.382 3.398 1.00 74.62 338 GLY A N 1
ATOM 2601 C CA . GLY A 1 338 ? 0.074 9.989 4.708 1.00 74.62 338 GLY A CA 1
ATOM 2602 C C . GLY A 1 338 ? -0.401 11.440 4.798 1.00 74.62 338 GLY A C 1
ATOM 2603 O O . GLY A 1 338 ? -0.131 12.033 5.839 1.00 74.62 338 GLY A O 1
ATOM 2604 N N . GLN A 1 339 ? -1.075 12.040 3.799 1.00 77.94 339 GLN A N 1
ATOM 2605 C CA . GLN A 1 339 ? -1.521 13.438 3.910 1.00 77.94 339 GLN A CA 1
ATOM 2606 C C . GLN A 1 339 ? -2.523 13.582 5.053 1.00 77.94 339 GLN A C 1
ATOM 2608 O O . GLN A 1 339 ? -2.316 14.395 5.959 1.00 77.94 339 GLN A O 1
ATOM 2613 N N . TYR A 1 340 ? -3.596 12.791 4.994 1.00 85.25 340 TYR A N 1
ATOM 2614 C CA . TYR A 1 340 ? -4.554 12.669 6.081 1.00 85.25 340 TYR A CA 1
ATOM 2615 C C . TYR A 1 340 ? -4.073 11.607 7.061 1.00 85.25 340 TYR A C 1
ATOM 2617 O O . TYR A 1 340 ? -3.746 10.484 6.668 1.00 85.25 340 TYR A O 1
ATOM 2625 N N . GLN A 1 341 ? -4.043 11.951 8.339 1.00 91.81 341 GLN A N 1
ATOM 2626 C CA . GLN A 1 341 ? -3.744 11.015 9.420 1.00 91.81 341 GLN A CA 1
ATOM 2627 C C . GLN A 1 341 ? -4.682 11.333 10.579 1.00 91.81 341 GLN A C 1
ATOM 2629 O O . GLN A 1 341 ? -5.102 12.482 10.758 1.00 91.81 341 GLN A O 1
ATOM 2634 N N . THR A 1 342 ? -5.058 10.328 11.360 1.00 96.12 342 THR A N 1
ATOM 2635 C CA . THR A 1 342 ? -5.926 10.524 12.525 1.00 96.12 342 THR A CA 1
ATOM 2636 C C . THR A 1 342 ? -5.439 9.667 13.677 1.00 96.12 342 THR A C 1
ATOM 2638 O O . THR A 1 342 ? -5.114 8.496 13.494 1.00 96.12 342 THR A O 1
ATOM 2641 N N . ALA A 1 343 ? -5.347 10.282 14.851 1.00 94.56 343 ALA A N 1
ATOM 2642 C CA . ALA A 1 343 ? -4.865 9.677 16.082 1.00 94.56 343 ALA A CA 1
ATOM 2643 C C . ALA A 1 343 ? -5.869 9.934 17.211 1.00 94.56 343 ALA A C 1
ATOM 2645 O O . ALA A 1 343 ? -6.493 10.997 17.263 1.00 94.56 343 ALA A O 1
ATOM 2646 N N . ILE A 1 344 ? -6.018 8.970 18.116 1.00 94.75 344 ILE A N 1
ATOM 2647 C CA . ILE A 1 344 ? -6.969 9.035 19.232 1.00 94.75 344 ILE A CA 1
ATOM 2648 C C . ILE A 1 344 ? -6.288 8.712 20.565 1.00 94.75 344 ILE A C 1
ATOM 2650 O O . ILE A 1 344 ? -5.336 7.927 20.620 1.00 94.75 344 ILE A O 1
ATOM 2654 N N . THR A 1 345 ? -6.767 9.336 21.641 1.00 93.38 345 THR A N 1
ATOM 2655 C CA . THR A 1 345 ? -6.236 9.179 23.004 1.00 93.38 345 THR A CA 1
ATOM 2656 C C . THR A 1 345 ? -7.144 8.354 23.912 1.00 93.38 345 THR A C 1
ATOM 2658 O O . THR A 1 345 ? -8.341 8.214 23.669 1.00 93.38 345 THR A O 1
ATOM 2661 N N . ASP A 1 346 ? -6.594 7.881 25.029 1.00 91.19 346 ASP A N 1
ATOM 2662 C CA . ASP A 1 346 ? -7.317 7.289 26.167 1.00 91.19 346 ASP A CA 1
ATOM 2663 C C . ASP A 1 346 ? -8.527 8.123 26.626 1.00 91.19 346 ASP A C 1
ATOM 2665 O O . ASP A 1 346 ? -9.566 7.605 27.013 1.00 91.19 346 ASP A O 1
ATOM 2669 N N . THR A 1 347 ? -8.393 9.438 26.525 1.00 92.25 347 THR A N 1
ATOM 2670 C CA . THR A 1 347 ? -9.348 10.473 26.912 1.00 92.25 347 THR A CA 1
ATOM 2671 C C . THR A 1 347 ? -10.420 10.740 25.853 1.00 92.25 347 THR A C 1
ATOM 2673 O O . THR A 1 347 ? -11.353 11.494 26.125 1.00 92.25 347 THR A O 1
ATOM 2676 N N . GLY A 1 348 ? -10.319 10.126 24.669 1.00 92.81 348 GLY A N 1
ATOM 2677 C CA . GLY A 1 348 ? -11.308 10.207 23.589 1.00 92.81 348 GLY A CA 1
ATOM 2678 C C . GLY A 1 348 ? -11.124 11.364 22.618 1.00 92.81 348 GLY A C 1
ATOM 2679 O O . GLY A 1 348 ? -11.969 11.542 21.745 1.00 92.81 348 GLY A O 1
ATOM 2680 N N . ASN A 1 349 ? -10.061 12.163 22.751 1.00 92.94 349 ASN A N 1
ATOM 2681 C CA . ASN A 1 349 ? -9.789 13.256 21.819 1.00 92.94 349 ASN A CA 1
ATOM 2682 C C . ASN A 1 349 ? -9.325 12.679 20.477 1.00 92.94 349 ASN A C 1
ATOM 2684 O O . ASN A 1 349 ? -8.328 11.957 20.426 1.00 92.94 349 ASN A O 1
ATOM 2688 N N . ILE A 1 350 ? -10.023 13.034 19.399 1.00 94.94 350 ILE A N 1
ATOM 2689 C CA . ILE A 1 350 ? -9.635 12.710 18.026 1.00 94.94 350 ILE A CA 1
ATOM 2690 C C . ILE A 1 350 ? -8.845 13.887 17.453 1.00 94.94 350 ILE A C 1
ATOM 2692 O O . ILE A 1 350 ? -9.369 14.995 17.303 1.00 94.94 350 ILE A O 1
ATOM 2696 N N . TYR A 1 351 ? -7.589 13.627 17.105 1.00 93.12 351 TYR A N 1
ATOM 2697 C CA . TYR A 1 351 ? -6.681 14.560 16.449 1.00 93.12 351 TYR A CA 1
ATOM 2698 C C . TYR A 1 351 ? -6.578 14.184 14.973 1.00 93.12 351 TYR A C 1
ATOM 2700 O O . TYR A 1 351 ? -6.243 13.044 14.654 1.00 93.12 351 TYR A O 1
ATOM 2708 N N . ARG A 1 352 ? -6.817 15.137 14.069 1.00 93.75 352 ARG A N 1
ATOM 2709 C CA . ARG A 1 352 ? -6.646 14.946 12.620 1.00 93.75 352 ARG A CA 1
ATOM 2710 C C . ARG A 1 352 ? -5.554 15.855 12.064 1.00 93.75 352 ARG A C 1
ATOM 2712 O O . ARG A 1 352 ? -5.360 16.963 12.555 1.00 93.75 352 ARG A O 1
ATOM 2719 N N . THR A 1 353 ? -4.901 15.427 10.997 1.00 90.00 353 THR A N 1
ATOM 2720 C CA . THR A 1 353 ? -4.027 16.260 10.157 1.00 90.00 353 THR A CA 1
ATOM 2721 C C . THR A 1 353 ? -4.438 16.101 8.697 1.00 90.00 353 THR A C 1
ATOM 2723 O O . THR A 1 353 ? -4.977 15.064 8.314 1.00 90.00 353 THR A O 1
ATOM 2726 N N . ASP A 1 354 ? -4.190 17.127 7.891 1.00 86.31 354 ASP A N 1
ATOM 2727 C CA . ASP A 1 354 ? -4.229 17.115 6.424 1.00 86.31 354 ASP A CA 1
ATOM 2728 C C . ASP A 1 354 ? -2.916 17.669 5.825 1.00 86.31 354 ASP A C 1
ATOM 2730 O O . ASP A 1 354 ? -2.843 18.018 4.644 1.00 86.31 354 ASP A O 1
ATOM 2734 N N . SER A 1 355 ? -1.865 17.726 6.651 1.00 79.00 355 SER A N 1
ATOM 2735 C CA . SER A 1 355 ? -0.562 18.342 6.381 1.00 79.00 355 SER A CA 1
ATOM 2736 C C . SER A 1 355 ? 0.602 17.358 6.568 1.00 79.00 355 SER A C 1
ATOM 2738 O O . SER A 1 355 ? 1.716 17.759 6.904 1.00 79.00 355 SER A O 1
ATOM 2740 N N . PHE A 1 356 ? 0.361 16.057 6.362 1.00 81.06 356 PHE A N 1
ATOM 2741 C CA . PHE A 1 356 ? 1.340 14.980 6.585 1.00 81.06 356 PHE A CA 1
ATOM 2742 C C . PHE A 1 356 ? 1.873 14.928 8.029 1.00 81.06 356 PHE A C 1
ATOM 2744 O O . PHE A 1 356 ? 3.021 14.556 8.275 1.00 81.06 356 PHE A O 1
ATOM 2751 N N . GLY A 1 357 ? 1.046 15.338 8.996 1.00 82.88 357 GLY A N 1
ATOM 2752 C CA . GLY A 1 357 ? 1.407 15.371 10.411 1.00 82.88 357 GLY A CA 1
ATOM 2753 C C . GLY A 1 357 ? 2.248 16.575 10.837 1.00 82.88 357 GLY A C 1
ATOM 2754 O O . GLY A 1 357 ? 2.689 16.583 11.980 1.00 82.88 357 GLY A O 1
ATOM 2755 N N . GLN A 1 358 ? 2.454 17.590 9.983 1.00 81.06 358 GLN A N 1
ATOM 2756 C CA . GLN A 1 358 ? 3.146 18.841 10.355 1.00 81.06 358 GLN A CA 1
ATOM 2757 C C . GLN A 1 358 ? 2.342 19.679 11.363 1.00 81.06 358 GLN A C 1
ATOM 2759 O O . GLN A 1 358 ? 2.905 20.332 12.246 1.00 81.06 358 GLN A O 1
ATOM 2764 N N . SER A 1 359 ? 1.016 19.648 11.234 1.00 83.75 359 SER A N 1
ATOM 2765 C CA . SER A 1 359 ? 0.059 20.291 12.130 1.00 83.75 359 SER A CA 1
ATOM 2766 C C . SER A 1 359 ? -1.132 19.372 12.386 1.00 83.75 359 SER A C 1
ATOM 2768 O O . SER A 1 359 ? -1.575 18.660 11.485 1.00 83.75 359 SER A O 1
ATOM 2770 N N . TRP A 1 360 ? -1.661 19.397 13.607 1.00 88.38 360 TRP A N 1
ATOM 2771 C CA . TRP A 1 360 ? -2.825 18.601 14.008 1.00 88.38 360 TRP A CA 1
ATOM 2772 C C . TRP A 1 360 ? -3.929 19.502 14.550 1.00 88.38 360 TRP A C 1
ATOM 2774 O O . TRP A 1 360 ? -3.645 20.515 15.178 1.00 88.38 360 TRP A O 1
ATOM 2784 N N . LEU A 1 361 ? -5.181 19.117 14.336 1.00 90.06 361 LEU A N 1
ATOM 2785 C CA . LEU A 1 361 ? -6.381 19.782 14.835 1.00 90.06 361 LEU A CA 1
ATOM 2786 C C . LEU A 1 361 ? -7.151 18.820 15.739 1.00 90.06 361 LEU A C 1
ATOM 2788 O O . LEU A 1 361 ? -7.431 17.689 15.332 1.00 90.06 361 LEU A O 1
ATOM 2792 N N . VAL A 1 362 ? -7.538 19.274 16.932 1.00 89.56 362 VAL A N 1
ATOM 2793 C CA . VAL A 1 362 ? -8.536 18.567 17.750 1.00 89.56 362 VAL A CA 1
ATOM 2794 C C . VAL A 1 362 ? -9.895 18.689 17.059 1.00 89.56 362 VAL A C 1
ATOM 2796 O O . VAL A 1 362 ? -10.428 19.790 16.940 1.00 89.56 362 VAL A O 1
ATOM 2799 N N . SER A 1 363 ? -10.444 17.566 16.597 1.00 89.44 363 SER A N 1
ATOM 2800 C CA . SER A 1 363 ? -11.736 17.511 15.900 1.00 89.44 363 SER A CA 1
ATOM 2801 C C . SER A 1 363 ? -12.901 17.385 16.884 1.00 89.44 363 SER A C 1
ATOM 2803 O O . SER A 1 363 ? -13.800 18.222 16.918 1.00 89.44 363 SER A O 1
ATOM 2805 N N . THR A 1 364 ? -12.870 16.351 17.726 1.00 93.06 364 THR A N 1
ATOM 2806 C CA . THR A 1 364 ? -13.946 16.040 18.675 1.00 93.06 364 THR A CA 1
ATOM 2807 C C . THR A 1 364 ? -13.416 15.241 19.867 1.00 93.06 364 THR A C 1
ATOM 2809 O O . THR A 1 364 ? -12.275 14.776 19.853 1.00 93.06 364 THR A O 1
ATOM 2812 N N . ASN A 1 365 ? -14.257 15.050 20.884 1.00 94.12 365 ASN A N 1
ATOM 2813 C CA . ASN A 1 365 ? -14.041 14.082 21.952 1.00 94.12 365 ASN A CA 1
ATOM 2814 C C . ASN A 1 365 ? -15.176 13.043 21.940 1.00 94.12 365 ASN A C 1
ATOM 2816 O O . ASN A 1 365 ? -16.343 13.418 22.049 1.00 94.12 365 ASN A O 1
ATOM 2820 N N . ILE A 1 366 ? -14.838 11.754 21.824 1.00 94.25 366 ILE A N 1
ATOM 2821 C CA . ILE A 1 366 ? -15.811 10.644 21.816 1.00 94.25 366 ILE A CA 1
ATOM 2822 C C . ILE A 1 366 ? -15.965 9.937 23.175 1.00 94.25 366 ILE A C 1
ATOM 2824 O O . ILE A 1 366 ? -16.641 8.917 23.269 1.00 94.25 366 ILE A O 1
ATOM 2828 N N . GLY A 1 367 ? -15.379 10.477 24.245 1.00 93.31 367 GLY A N 1
ATOM 2829 C CA . GLY A 1 367 ? -15.377 9.883 25.582 1.00 93.31 367 GLY A CA 1
ATOM 2830 C C . GLY A 1 367 ? -14.142 9.027 25.879 1.00 93.31 367 GLY A C 1
ATOM 2831 O O . GLY A 1 367 ? -13.497 8.470 24.991 1.00 93.31 367 GLY A O 1
ATOM 2832 N N . ALA A 1 368 ? -13.790 8.944 27.162 1.00 92.25 368 ALA A N 1
ATOM 2833 C CA . ALA A 1 368 ? -12.602 8.226 27.607 1.00 92.25 368 ALA A CA 1
ATOM 2834 C C . ALA A 1 368 ? -12.818 6.703 27.613 1.00 92.25 368 ALA A C 1
ATOM 2836 O O . ALA A 1 368 ? -13.796 6.219 28.183 1.00 92.25 368 ALA A O 1
ATOM 2837 N N . SER A 1 369 ? -11.879 5.960 27.028 1.00 92.00 369 SER A N 1
ATOM 2838 C CA . SER A 1 369 ? -11.828 4.499 27.048 1.00 92.00 369 SER A CA 1
ATOM 2839 C C . SER A 1 369 ? -10.396 3.988 26.872 1.00 92.00 369 SER A C 1
ATOM 2841 O O . SER A 1 369 ? -9.596 4.553 26.125 1.00 92.00 369 SER A O 1
ATOM 2843 N N . ALA A 1 370 ? -10.089 2.861 27.520 1.00 88.88 370 ALA A N 1
ATOM 2844 C CA . ALA A 1 370 ? -8.847 2.122 27.297 1.00 88.88 370 ALA A CA 1
ATOM 2845 C C . ALA A 1 370 ? -8.800 1.432 25.918 1.00 88.88 370 ALA A C 1
ATOM 2847 O O . ALA A 1 370 ? -7.724 1.043 25.478 1.00 88.88 370 ALA A O 1
ATOM 2848 N N . SER A 1 371 ? -9.946 1.310 25.237 1.00 89.88 371 SER A N 1
ATOM 2849 C CA . SER A 1 371 ? -10.100 0.695 23.914 1.00 89.88 371 SER A CA 1
ATOM 2850 C C . SER A 1 371 ? -10.384 1.700 22.790 1.00 89.88 371 SER A C 1
ATOM 2852 O O . SER A 1 371 ? -10.876 1.319 21.729 1.00 89.88 371 SER A O 1
ATOM 2854 N N . ASN A 1 372 ? -10.085 2.986 23.010 1.00 94.12 372 ASN A N 1
ATOM 2855 C CA . ASN A 1 372 ? -10.264 4.039 22.008 1.00 94.12 372 ASN A CA 1
ATOM 2856 C C . ASN A 1 372 ? -9.448 3.744 20.735 1.00 94.12 372 ASN A C 1
ATOM 2858 O O . ASN A 1 372 ? -8.221 3.842 20.739 1.00 94.12 372 ASN A O 1
ATOM 2862 N N . TYR A 1 373 ? -10.129 3.419 19.634 1.00 95.56 373 TYR A N 1
ATOM 2863 C CA . TYR A 1 373 ? -9.504 3.031 18.364 1.00 95.56 373 TYR A CA 1
ATOM 2864 C C . TYR A 1 373 ? -9.994 3.918 17.215 1.00 95.56 373 TYR A C 1
ATOM 2866 O O . TYR A 1 373 ? -11.134 4.383 17.236 1.00 95.56 373 TYR A O 1
ATOM 2874 N N . VAL A 1 374 ? -9.152 4.140 16.198 1.00 97.38 374 VAL A N 1
ATOM 2875 C CA . VAL A 1 374 ? -9.525 4.840 14.960 1.00 97.38 374 VAL A CA 1
ATOM 2876 C C . VAL A 1 374 ? -8.894 4.175 13.737 1.00 97.38 374 VAL A C 1
ATOM 2878 O O . VAL A 1 374 ? -7.727 3.794 13.757 1.00 97.38 374 VAL A O 1
ATOM 2881 N N . ALA A 1 375 ? -9.664 4.058 12.658 1.00 96.25 375 ALA A N 1
ATOM 2882 C CA . ALA A 1 375 ? -9.200 3.604 11.355 1.00 96.25 375 ALA A CA 1
ATOM 2883 C C . ALA A 1 375 ? -9.573 4.629 10.275 1.00 96.25 375 ALA A C 1
ATOM 2885 O O . ALA A 1 375 ? -10.693 5.144 10.242 1.00 96.25 375 ALA A O 1
ATOM 2886 N N . VAL A 1 376 ? -8.624 4.927 9.390 1.00 91.88 376 VAL A N 1
ATOM 2887 C CA . VAL A 1 376 ? -8.740 5.922 8.321 1.00 91.88 376 VAL A CA 1
ATOM 2888 C C . VAL A 1 376 ? -8.740 5.196 6.981 1.00 91.88 376 VAL A C 1
ATOM 2890 O O . VAL A 1 376 ? -7.852 4.395 6.699 1.00 91.88 376 VAL A O 1
ATOM 2893 N N . SER A 1 377 ? -9.741 5.464 6.140 1.00 82.62 377 SER A N 1
ATOM 2894 C CA . SER A 1 377 ? -9.742 4.956 4.766 1.00 82.62 377 SER A CA 1
ATOM 2895 C C . SER A 1 377 ? -8.584 5.545 3.966 1.00 82.62 377 SER A C 1
ATOM 2897 O O . SER A 1 377 ? -8.098 6.647 4.215 1.00 82.62 377 SER A O 1
ATOM 2899 N N . PHE A 1 378 ? -8.186 4.823 2.931 1.00 70.69 378 PHE A N 1
ATOM 2900 C CA . PHE A 1 378 ? -7.114 5.189 2.014 1.00 70.69 378 PHE A CA 1
ATOM 2901 C C . PHE A 1 378 ? -7.198 6.628 1.470 1.00 70.69 378 PHE A C 1
ATOM 2903 O O . PHE A 1 378 ? -6.175 7.302 1.392 1.00 70.69 378 PHE A O 1
ATOM 2910 N N . THR A 1 379 ? -8.385 7.145 1.137 1.00 66.69 379 THR A N 1
ATOM 2911 C CA . THR A 1 379 ? -8.545 8.535 0.656 1.00 66.69 379 THR A CA 1
ATOM 2912 C C . THR A 1 379 ? -8.446 9.584 1.767 1.00 66.69 379 THR A C 1
ATOM 2914 O O . THR A 1 379 ? -8.407 10.775 1.480 1.00 66.69 379 THR A O 1
ATOM 2917 N N . GLY A 1 380 ? -8.459 9.166 3.033 1.00 79.19 380 GLY A N 1
ATOM 2918 C CA . GLY A 1 380 ? -8.620 10.022 4.204 1.00 79.19 380 GLY A CA 1
ATOM 2919 C C . GLY A 1 380 ? -10.071 10.410 4.499 1.00 79.19 380 GLY A C 1
ATOM 2920 O O . GLY A 1 380 ? -10.354 10.770 5.638 1.00 79.19 380 GLY A O 1
ATOM 2921 N N . MET A 1 381 ? -10.979 10.326 3.516 1.00 82.06 381 MET A N 1
ATOM 2922 C CA . MET A 1 381 ? -12.342 10.875 3.580 1.00 82.06 381 MET A CA 1
ATOM 2923 C C . MET A 1 381 ? -1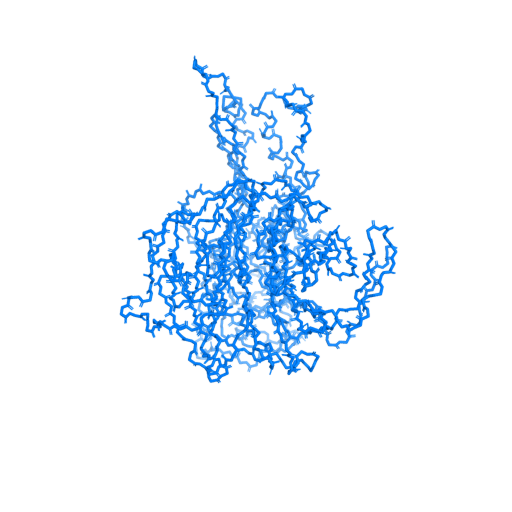3.230 10.155 4.594 1.00 82.06 381 MET A C 1
ATOM 2925 O O . MET A 1 381 ? -13.858 10.805 5.428 1.00 82.06 381 MET A O 1
ATOM 2929 N N . HIS A 1 382 ? -13.279 8.827 4.509 1.00 87.25 382 HIS A N 1
ATOM 2930 C CA . HIS A 1 382 ? -14.064 7.981 5.403 1.00 87.25 382 HIS A CA 1
ATOM 2931 C C . HIS A 1 382 ? -13.190 7.550 6.580 1.00 87.25 382 HIS A C 1
ATOM 2933 O O . HIS A 1 382 ? -12.057 7.105 6.372 1.00 87.25 382 HIS A O 1
ATOM 2939 N N . GLN A 1 383 ? -13.680 7.689 7.805 1.00 96.31 383 GLN A N 1
ATOM 2940 C CA . GLN A 1 383 ? -12.948 7.333 9.018 1.00 96.31 383 GLN A CA 1
ATOM 2941 C C . GLN A 1 383 ? -13.922 6.800 10.065 1.00 96.31 383 GLN A C 1
ATOM 2943 O O . GLN A 1 383 ? -15.033 7.314 10.195 1.00 96.31 383 GLN A O 1
ATOM 2948 N N . THR A 1 384 ? -13.486 5.812 10.837 1.00 97.12 384 THR A N 1
ATOM 2949 C CA . THR A 1 384 ? -14.331 5.128 11.821 1.00 97.12 384 THR A CA 1
ATOM 2950 C C . THR A 1 384 ? -13.574 5.001 13.131 1.00 97.12 384 THR A C 1
ATOM 2952 O O . THR A 1 384 ? -12.431 4.545 13.152 1.00 97.12 384 THR A O 1
ATOM 2955 N N . ALA A 1 385 ? -14.201 5.432 14.220 1.00 96.56 385 ALA A N 1
ATOM 2956 C CA . ALA A 1 385 ? -13.635 5.451 15.560 1.00 96.56 385 ALA A CA 1
ATOM 2957 C C . ALA A 1 385 ? -14.629 4.861 16.562 1.00 96.56 385 ALA A C 1
ATOM 2959 O O . ALA A 1 385 ? -15.839 4.913 16.350 1.00 96.56 385 ALA A O 1
ATOM 2960 N N . SER A 1 386 ? -14.135 4.316 17.668 1.00 94.81 386 SER A N 1
ATOM 2961 C CA . SER A 1 386 ? -14.989 3.784 18.732 1.00 94.81 386 SER A CA 1
ATOM 2962 C C . SER A 1 386 ? -14.345 3.956 20.098 1.00 94.81 386 SER A C 1
ATOM 2964 O O . SER A 1 386 ? -13.121 3.971 20.218 1.00 94.81 386 SER A O 1
ATOM 2966 N N . ASN A 1 387 ? -15.200 4.064 21.114 1.00 91.75 387 ASN A N 1
ATOM 2967 C CA . ASN A 1 387 ? -14.858 4.177 22.533 1.00 91.75 387 ASN A CA 1
ATOM 2968 C C . ASN A 1 387 ? -15.167 2.898 23.336 1.00 91.75 387 ASN A C 1
ATOM 2970 O O . ASN A 1 387 ? -15.340 2.942 24.557 1.00 91.75 387 ASN A O 1
ATOM 2974 N N . GLY A 1 388 ? -15.308 1.760 22.656 1.00 85.31 388 GLY A N 1
ATOM 2975 C CA . GLY A 1 388 ? -15.714 0.502 23.283 1.00 85.31 388 GLY A CA 1
ATOM 2976 C C . GLY A 1 388 ? -17.218 0.334 23.483 1.00 85.31 388 GLY A C 1
ATOM 2977 O O . GLY A 1 388 ? -17.603 -0.712 23.978 1.00 85.31 388 GLY A O 1
ATOM 2978 N N . HIS A 1 389 ? -18.045 1.329 23.133 1.00 86.38 389 HIS A N 1
ATOM 2979 C CA . HIS A 1 389 ? -19.502 1.316 23.355 1.00 86.38 389 HIS A CA 1
ATOM 2980 C C . HIS A 1 389 ? -20.315 1.969 22.221 1.00 86.38 389 HIS A C 1
ATOM 2982 O O . HIS A 1 389 ? -21.501 1.698 22.057 1.00 86.38 389 HIS A O 1
ATOM 2988 N N . VAL A 1 390 ? -19.720 2.895 21.467 1.00 92.50 390 VAL A N 1
ATOM 2989 C CA . VAL A 1 390 ? -20.379 3.659 20.402 1.00 92.50 390 VAL A CA 1
ATOM 2990 C C . VAL A 1 390 ? -19.441 3.743 19.207 1.00 92.50 390 VAL A C 1
ATOM 2992 O O . VAL A 1 390 ? -18.276 4.113 19.359 1.00 92.50 390 VAL A O 1
ATOM 2995 N N . ILE A 1 391 ? -19.965 3.437 18.019 1.00 94.56 391 ILE A N 1
ATOM 2996 C CA . ILE A 1 391 ? -19.254 3.602 16.751 1.00 94.56 391 ILE A CA 1
ATOM 2997 C C . ILE A 1 391 ? -19.546 5.001 16.212 1.00 94.56 391 ILE A C 1
ATOM 2999 O O . ILE A 1 391 ? -20.706 5.372 16.011 1.00 94.56 391 ILE A O 1
ATOM 3003 N N . TYR A 1 392 ? -18.486 5.763 15.966 1.00 96.50 392 TYR A N 1
ATOM 3004 C CA . TYR A 1 392 ? -18.513 7.088 15.366 1.00 96.50 392 TYR A CA 1
ATOM 3005 C C . TYR A 1 392 ? -17.913 7.029 13.967 1.00 96.50 392 TYR A C 1
ATOM 3007 O O . TYR A 1 392 ? -16.846 6.451 13.764 1.00 96.50 392 TYR A O 1
ATOM 3015 N N . VAL A 1 393 ? -18.568 7.682 13.012 1.00 97.50 393 VAL A N 1
ATOM 3016 C CA . VAL A 1 393 ? -18.128 7.734 11.617 1.00 97.50 393 VAL A CA 1
ATOM 3017 C C . VAL A 1 393 ? -17.993 9.179 11.156 1.00 97.50 393 VAL A C 1
ATOM 3019 O O . VAL A 1 393 ? -18.883 10.005 11.379 1.00 97.50 393 VAL A O 1
ATOM 3022 N N . SER A 1 394 ? -16.881 9.465 10.487 1.00 96.81 394 SER A N 1
ATOM 3023 C CA . SER A 1 394 ? -16.676 10.644 9.654 1.00 96.81 394 SER A CA 1
ATOM 3024 C C . SER A 1 394 ? -16.684 10.229 8.186 1.00 96.81 394 SER A C 1
ATOM 3026 O O . SER A 1 394 ? -16.098 9.217 7.807 1.00 96.81 394 SER A O 1
ATOM 3028 N N . ASN A 1 395 ? -17.326 11.044 7.352 1.00 90.19 395 ASN A N 1
ATOM 3029 C CA . ASN A 1 395 ? -17.315 10.920 5.893 1.00 90.19 395 ASN A CA 1
ATOM 3030 C C . ASN A 1 395 ? -16.788 12.214 5.232 1.00 90.19 395 ASN A C 1
ATOM 3032 O O . ASN A 1 395 ? -17.096 12.506 4.078 1.00 90.19 395 ASN A O 1
ATOM 3036 N N . ASP A 1 396 ? -16.023 13.010 5.988 1.00 85.69 396 ASP A N 1
ATOM 3037 C CA . ASP A 1 396 ? -15.560 14.358 5.642 1.00 85.69 396 ASP A CA 1
ATOM 3038 C C . ASP A 1 396 ? -14.115 14.641 6.109 1.00 85.69 396 ASP A C 1
ATOM 3040 O O . ASP A 1 396 ? -13.772 15.762 6.483 1.00 85.69 396 ASP A O 1
ATOM 3044 N N . TYR A 1 397 ? -13.237 13.634 6.044 1.00 88.44 397 TYR A N 1
ATOM 3045 C CA . TYR A 1 397 ? -11.814 13.730 6.416 1.00 88.44 397 TYR A CA 1
ATOM 3046 C C . TYR A 1 397 ? -11.566 13.984 7.914 1.00 88.44 397 TYR A C 1
ATOM 3048 O O . TYR A 1 397 ? -10.606 14.666 8.297 1.00 88.44 397 TYR A O 1
ATOM 3056 N N . GLY A 1 398 ? -12.435 13.441 8.768 1.00 93.31 398 GLY A N 1
ATOM 3057 C CA . GLY A 1 398 ? -12.362 13.555 10.224 1.00 93.31 398 GLY A CA 1
ATOM 3058 C C . GLY A 1 398 ? -12.849 14.900 10.767 1.00 93.31 398 GLY A C 1
ATOM 3059 O O . GLY A 1 398 ? -12.547 15.213 11.921 1.00 93.31 398 GLY A O 1
ATOM 3060 N N . VAL A 1 399 ? -13.535 15.724 9.964 1.00 90.38 399 VAL A N 1
ATOM 3061 C CA . VAL A 1 399 ? -13.982 17.079 10.344 1.00 90.38 399 VAL A CA 1
ATOM 3062 C C . VAL A 1 399 ? -15.244 17.033 11.208 1.00 90.38 399 VAL A C 1
ATOM 3064 O O . VAL A 1 399 ? -15.316 17.750 12.204 1.00 90.38 399 VAL A O 1
ATOM 3067 N N . THR A 1 400 ? -16.204 16.166 10.888 1.00 93.88 400 THR A N 1
ATOM 3068 C CA . THR A 1 400 ? -17.369 15.871 11.728 1.00 93.88 400 THR A CA 1
ATOM 3069 C C . THR A 1 400 ? -17.495 14.373 11.975 1.00 93.88 400 THR A C 1
ATOM 3071 O O . THR A 1 400 ? -17.094 13.548 11.158 1.00 93.88 400 THR A O 1
ATOM 3074 N N . TRP A 1 401 ? -18.048 14.017 13.134 1.00 96.81 401 TRP A N 1
ATOM 3075 C CA . TRP A 1 401 ? -18.179 12.635 13.589 1.00 96.81 401 TRP A CA 1
ATOM 3076 C C . TRP A 1 401 ? -19.603 12.384 14.073 1.00 96.81 401 TRP A C 1
ATOM 3078 O O . TRP A 1 401 ? -20.082 13.064 14.982 1.00 96.81 401 TRP A O 1
ATOM 3088 N N . THR A 1 402 ? -20.274 11.403 13.475 1.00 96.44 402 THR A N 1
ATOM 3089 C CA . THR A 1 402 ? -21.656 11.028 13.804 1.00 96.44 402 THR A CA 1
ATOM 3090 C C . THR A 1 402 ? -21.672 9.662 14.490 1.00 96.44 402 THR A C 1
ATOM 3092 O O . THR A 1 402 ? -21.095 8.729 13.936 1.00 96.44 402 THR A O 1
ATOM 3095 N N . PRO A 1 403 ? -22.319 9.497 15.661 1.00 96.19 403 PRO A N 1
ATOM 3096 C CA . PRO A 1 403 ? -22.533 8.178 16.247 1.00 96.19 403 PRO A CA 1
ATOM 3097 C C . PRO A 1 403 ? -23.573 7.413 15.418 1.00 96.19 403 PRO A C 1
ATOM 3099 O O . PRO A 1 403 ? -24.726 7.840 15.337 1.00 96.19 403 PRO A O 1
ATOM 3102 N N . THR A 1 404 ? -23.179 6.301 14.795 1.00 95.75 404 THR A N 1
ATOM 3103 C CA . THR A 1 404 ? -24.055 5.494 13.922 1.00 95.75 404 THR A CA 1
ATOM 3104 C C . THR A 1 404 ? -24.480 4.164 14.545 1.00 95.75 404 THR A C 1
ATOM 3106 O O . THR A 1 404 ? -25.496 3.600 14.141 1.00 95.75 404 THR A O 1
ATOM 3109 N N . TYR A 1 405 ? -23.773 3.685 15.574 1.00 92.25 405 TYR A N 1
ATOM 3110 C CA . TYR A 1 405 ? -24.123 2.460 16.299 1.00 92.25 405 TYR A CA 1
ATOM 3111 C C . TYR A 1 405 ? -23.740 2.538 17.782 1.00 92.25 405 TYR A C 1
ATOM 3113 O O . TYR A 1 405 ? -22.865 3.316 18.155 1.00 92.25 405 TYR A O 1
ATOM 3121 N N . ASN A 1 406 ? -24.398 1.746 18.631 1.00 89.50 406 ASN A N 1
ATOM 3122 C CA . ASN A 1 406 ? -24.215 1.742 20.088 1.00 89.50 406 ASN A CA 1
ATOM 3123 C C . ASN A 1 406 ? -24.219 0.289 20.593 1.00 89.50 406 ASN A C 1
ATOM 3125 O O . ASN A 1 406 ? -25.284 -0.274 20.853 1.00 89.50 406 ASN A O 1
ATOM 3129 N N . ALA A 1 407 ? -23.027 -0.305 20.616 1.00 74.00 407 ALA A N 1
ATOM 3130 C CA . ALA A 1 407 ? -22.699 -1.648 21.084 1.00 74.00 407 ALA A CA 1
ATOM 3131 C C . ALA A 1 407 ? -21.179 -1.740 21.336 1.00 74.00 407 ALA A C 1
ATOM 3133 O O . ALA A 1 407 ? -20.430 -0.818 20.998 1.00 74.00 407 ALA A O 1
ATOM 3134 N N . GLY A 1 408 ? -20.722 -2.850 21.906 1.00 67.62 408 GLY A N 1
ATOM 3135 C CA . GLY A 1 408 ? -19.416 -2.992 22.533 1.00 67.62 408 GLY A CA 1
ATOM 3136 C C . GLY A 1 408 ? -19.493 -2.839 24.053 1.00 67.62 408 GLY A C 1
ATOM 3137 O O . GLY A 1 408 ? -20.351 -2.132 24.594 1.00 67.62 408 GLY A O 1
ATOM 3138 N N . THR A 1 409 ? -18.557 -3.488 24.750 1.00 68.31 409 THR A N 1
ATOM 3139 C CA . THR A 1 409 ? -18.312 -3.285 26.192 1.00 68.31 409 THR A CA 1
ATOM 3140 C C . THR A 1 409 ? -16.818 -3.173 26.544 1.00 68.31 409 THR A C 1
ATOM 3142 O O . THR A 1 409 ? -16.444 -3.191 27.719 1.00 68.31 409 THR A O 1
ATOM 3145 N N . SER A 1 410 ? -15.939 -3.144 25.535 1.00 78.88 410 SER A N 1
ATOM 3146 C CA . SER A 1 410 ? -14.669 -3.878 25.623 1.00 78.88 410 SER A CA 1
ATOM 3147 C C . SER A 1 410 ? -13.595 -3.435 24.604 1.00 78.88 410 SER A C 1
ATOM 3149 O O . SER A 1 410 ? -13.598 -2.285 24.157 1.00 78.88 410 SER A O 1
ATOM 3151 N N . ASN A 1 411 ? -12.619 -4.304 24.295 1.00 87.69 411 ASN A N 1
ATOM 3152 C CA . ASN A 1 411 ? -11.484 -4.025 23.405 1.00 87.69 411 ASN A CA 1
ATOM 3153 C C . ASN A 1 411 ? -11.913 -3.971 21.933 1.00 87.69 411 ASN A C 1
ATOM 3155 O O . ASN A 1 411 ? -12.504 -4.925 21.427 1.00 87.69 411 ASN A O 1
ATOM 3159 N N . ILE A 1 412 ? -11.568 -2.874 21.248 1.00 91.12 412 ILE A N 1
ATOM 3160 C CA . ILE A 1 412 ? -11.989 -2.595 19.874 1.00 91.12 412 ILE A CA 1
ATOM 3161 C C . ILE A 1 412 ? -10.816 -2.626 18.899 1.00 91.12 412 ILE A C 1
ATOM 3163 O O . ILE A 1 412 ? -9.787 -1.990 19.126 1.00 91.12 412 ILE A O 1
ATOM 3167 N N . PHE A 1 413 ? -11.045 -3.267 17.755 1.00 93.94 413 PHE A N 1
ATOM 3168 C CA . PHE A 1 413 ? -10.162 -3.254 16.594 1.00 93.94 413 PHE A CA 1
ATOM 3169 C C . PHE A 1 413 ? -10.999 -2.884 15.366 1.00 93.94 413 PHE A C 1
ATOM 3171 O O . PHE A 1 413 ? -12.042 -3.491 15.128 1.00 93.94 413 PHE A O 1
ATOM 3178 N N . ILE A 1 414 ? -10.582 -1.876 14.596 1.00 95.56 414 ILE A N 1
ATOM 3179 C CA . ILE A 1 414 ? -11.329 -1.379 13.428 1.00 95.56 414 ILE A CA 1
ATOM 3180 C C . ILE A 1 414 ? -10.445 -1.493 12.191 1.00 95.56 414 ILE A C 1
ATOM 3182 O O . ILE A 1 414 ? -9.289 -1.065 12.215 1.00 95.56 414 ILE A O 1
ATOM 3186 N N . SER A 1 415 ? -11.001 -1.990 11.088 1.00 95.44 415 SER A N 1
ATOM 3187 C CA . SER A 1 415 ? -10.387 -1.851 9.770 1.00 95.44 415 SER A CA 1
ATOM 3188 C C . SER A 1 415 ? -11.413 -1.454 8.712 1.00 95.44 415 SER A C 1
ATOM 3190 O O . SER A 1 415 ? -12.615 -1.697 8.833 1.00 95.44 415 SER A O 1
ATOM 3192 N N . ILE A 1 416 ? -10.923 -0.767 7.686 1.00 93.00 416 ILE A N 1
ATOM 3193 C CA . ILE A 1 416 ? -11.714 -0.034 6.705 1.00 93.00 416 ILE A CA 1
ATOM 3194 C C . ILE A 1 416 ? -11.086 -0.224 5.327 1.00 93.00 416 ILE A C 1
ATOM 3196 O O . ILE A 1 416 ? -9.887 -0.034 5.135 1.00 93.00 416 ILE A O 1
ATOM 3200 N N . SER A 1 417 ? -11.904 -0.630 4.361 1.00 83.06 417 SER A N 1
ATOM 3201 C CA . SER A 1 417 ? -11.470 -0.825 2.974 1.00 83.06 417 SER A CA 1
ATOM 3202 C C . SER A 1 417 ? -11.012 0.490 2.322 1.00 83.06 417 SER A C 1
ATOM 3204 O O . SER A 1 417 ? -11.364 1.584 2.772 1.00 83.06 417 SER A O 1
ATOM 3206 N N . LEU A 1 418 ? -10.301 0.401 1.188 1.00 70.19 418 LEU A N 1
ATOM 3207 C CA . LEU A 1 418 ? -9.851 1.564 0.395 1.00 70.19 418 LEU A CA 1
ATOM 3208 C C . LEU A 1 418 ? -11.008 2.517 0.078 1.00 70.19 418 LEU A C 1
ATOM 3210 O O . LEU A 1 418 ? -10.846 3.734 0.082 1.00 70.19 418 LEU A O 1
ATOM 3214 N N . SER A 1 419 ? -12.182 1.933 -0.162 1.00 67.00 419 SER A N 1
ATOM 3215 C CA . SER A 1 419 ? -13.423 2.635 -0.480 1.00 67.00 419 SER A CA 1
ATOM 3216 C C . SER A 1 419 ? -14.037 3.425 0.671 1.00 67.00 419 SER A C 1
ATOM 3218 O O . SER A 1 419 ? -14.887 4.267 0.414 1.00 67.00 419 SER A O 1
ATOM 3220 N N . GLY A 1 420 ? -13.725 3.084 1.923 1.00 78.94 420 GLY A N 1
ATOM 3221 C CA . GLY A 1 420 ? -14.530 3.466 3.082 1.00 78.94 420 GLY A CA 1
ATOM 3222 C C . GLY A 1 420 ? -15.899 2.779 3.189 1.00 78.94 420 GLY A C 1
ATOM 3223 O O . GLY A 1 420 ? -16.462 2.764 4.278 1.00 78.94 420 GLY A O 1
ATOM 3224 N N . LYS A 1 421 ? -16.422 2.186 2.103 1.00 82.12 421 LYS A N 1
ATOM 3225 C CA . LYS A 1 421 ? -17.736 1.530 2.029 1.00 82.12 421 LYS A CA 1
ATOM 3226 C C . LYS A 1 421 ? -17.810 0.312 2.943 1.00 82.12 421 LYS A C 1
ATOM 3228 O O . LYS A 1 421 ? -18.719 0.231 3.759 1.00 82.12 421 LYS A O 1
ATOM 3233 N N . TYR A 1 422 ? -16.864 -0.615 2.781 1.00 89.50 422 TYR A N 1
ATOM 3234 C CA . TYR A 1 422 ? -16.748 -1.801 3.629 1.00 89.50 422 TYR A CA 1
ATOM 3235 C C . TYR A 1 422 ? -15.904 -1.482 4.859 1.00 89.50 422 TYR A C 1
ATOM 3237 O O . TYR A 1 422 ? -14.783 -0.971 4.716 1.00 89.50 422 TYR A O 1
ATOM 3245 N N . GLN A 1 423 ? -16.442 -1.792 6.034 1.00 95.69 423 GLN A N 1
ATOM 3246 C CA . GLN A 1 423 ? -15.826 -1.565 7.339 1.00 95.69 423 GLN A CA 1
ATOM 3247 C C . GLN A 1 423 ? -16.135 -2.753 8.253 1.00 95.69 423 GLN A C 1
ATOM 3249 O O . GLN A 1 423 ? -17.267 -3.236 8.251 1.00 95.69 423 GLN A O 1
ATOM 3254 N N . THR A 1 424 ? -15.162 -3.175 9.059 1.00 96.50 424 THR A N 1
ATOM 3255 C CA . THR A 1 424 ? -15.343 -4.247 10.048 1.00 96.50 424 THR A CA 1
ATOM 3256 C C . THR A 1 424 ? -14.753 -3.803 11.379 1.00 96.50 424 THR A C 1
ATOM 3258 O O . THR A 1 424 ? -13.588 -3.402 11.449 1.00 96.50 424 THR A O 1
ATOM 3261 N N . MET A 1 425 ? -15.563 -3.869 12.433 1.00 94.75 425 MET A N 1
ATOM 3262 C CA . MET A 1 425 ? -15.156 -3.632 13.813 1.00 94.75 425 MET A CA 1
ATOM 3263 C C . MET A 1 425 ? -15.266 -4.934 14.600 1.00 94.75 425 MET A C 1
ATOM 3265 O O . MET A 1 425 ? -16.329 -5.543 14.646 1.00 94.75 425 MET A O 1
ATOM 3269 N N . VAL A 1 426 ? -14.191 -5.329 15.270 1.00 94.44 426 VAL A N 1
ATOM 3270 C CA . VAL A 1 426 ? -14.192 -6.419 16.248 1.00 94.44 426 VAL A CA 1
ATOM 3271 C C . VAL A 1 426 ? -14.289 -5.810 17.642 1.00 94.44 426 VAL A C 1
ATOM 3273 O O . VAL A 1 426 ? -13.441 -4.995 18.003 1.00 94.44 426 VAL A O 1
ATOM 3276 N N . SER A 1 427 ? -15.297 -6.211 18.417 1.00 92.81 427 SER A N 1
ATOM 3277 C CA . SER A 1 427 ? -15.412 -5.929 19.849 1.00 92.81 427 SER A CA 1
ATOM 3278 C C . SER A 1 427 ? -15.220 -7.231 20.624 1.00 92.81 427 SER A C 1
ATOM 3280 O O . SER A 1 427 ? -16.135 -8.042 20.731 1.00 92.81 427 SER A O 1
ATOM 3282 N N . SER A 1 428 ? -14.011 -7.444 21.139 1.00 88.62 428 SER A N 1
ATOM 3283 C CA . SER A 1 428 ? -13.615 -8.652 21.879 1.00 88.62 428 SER A CA 1
ATOM 3284 C C . SER A 1 428 ? -14.389 -8.746 23.203 1.00 88.62 428 SER A C 1
ATOM 3286 O O . SER A 1 428 ? -14.346 -7.812 23.996 1.00 88.62 428 SER A O 1
ATOM 3288 N N . GLY A 1 429 ? -15.141 -9.821 23.439 1.00 88.12 429 GLY A N 1
ATOM 3289 C CA . GLY A 1 429 ? -16.136 -9.929 24.516 1.00 88.12 429 GLY A CA 1
ATOM 3290 C C . GLY A 1 429 ? -17.518 -9.348 24.171 1.00 88.12 429 GLY A C 1
ATOM 3291 O O . GLY A 1 429 ? -18.244 -8.950 25.081 1.00 88.12 429 GLY A O 1
ATOM 3292 N N . ASP A 1 430 ? -17.844 -9.214 22.880 1.00 90.75 430 ASP A N 1
ATOM 3293 C CA . ASP A 1 430 ? -19.181 -8.858 22.376 1.00 90.75 430 ASP A CA 1
ATOM 3294 C C . ASP A 1 430 ? -19.417 -9.441 20.966 1.00 90.75 430 ASP A C 1
ATOM 3296 O O . ASP A 1 430 ? -19.941 -10.540 20.833 1.00 90.75 430 ASP A O 1
ATOM 3300 N N . ASN A 1 431 ? -19.022 -8.761 19.880 1.00 92.75 431 ASN A N 1
ATOM 3301 C CA . ASN A 1 431 ? -19.323 -9.228 18.520 1.00 92.75 431 ASN A CA 1
ATOM 3302 C C . ASN A 1 431 ? -18.393 -8.628 17.440 1.00 92.75 431 ASN A C 1
ATOM 3304 O O . ASN A 1 431 ? -17.654 -7.668 17.675 1.00 92.75 431 ASN A O 1
ATOM 3308 N N . VAL A 1 432 ? -18.470 -9.177 16.224 1.00 94.44 432 VAL A N 1
ATOM 3309 C CA . VAL A 1 432 ? -17.933 -8.587 14.991 1.00 94.44 432 VAL A CA 1
ATOM 3310 C C . VAL A 1 432 ? -19.056 -7.835 14.275 1.00 94.44 432 VAL A C 1
ATOM 3312 O O . VAL A 1 432 ? -20.073 -8.419 13.911 1.00 94.44 432 VAL A O 1
ATOM 3315 N N . TYR A 1 433 ? -18.862 -6.543 14.036 1.00 94.50 433 TYR A N 1
ATOM 3316 C CA . TYR A 1 433 ? -19.811 -5.669 13.353 1.00 94.50 433 TYR A CA 1
ATOM 3317 C C . TYR A 1 433 ? -19.296 -5.305 11.966 1.00 94.50 433 TYR A C 1
ATOM 3319 O O . TYR A 1 433 ? -18.170 -4.827 11.823 1.00 94.50 433 TYR A O 1
ATOM 3327 N N . ILE A 1 434 ? -20.133 -5.487 10.948 1.00 95.69 434 ILE A N 1
ATOM 3328 C CA . ILE A 1 434 ? -19.784 -5.253 9.543 1.00 95.69 434 ILE A CA 1
ATOM 3329 C C . ILE A 1 434 ? -20.718 -4.200 8.947 1.00 95.69 434 ILE A C 1
ATOM 3331 O O . ILE A 1 434 ? -21.930 -4.239 9.159 1.00 95.69 434 ILE A O 1
ATOM 3335 N N . SER A 1 435 ? -20.155 -3.283 8.165 1.00 96.19 435 SER A N 1
ATOM 3336 C CA . SER A 1 435 ? -20.883 -2.333 7.322 1.00 96.19 435 SER A CA 1
ATOM 3337 C C . SER A 1 435 ? -20.463 -2.507 5.862 1.00 96.19 435 SER A C 1
ATOM 3339 O O . SER A 1 435 ? -19.277 -2.681 5.576 1.00 96.19 435 SER A O 1
ATOM 3341 N N . ASP A 1 436 ? -21.420 -2.417 4.932 1.00 93.25 436 ASP A N 1
ATOM 3342 C CA . ASP A 1 436 ? -21.169 -2.218 3.499 1.00 93.25 436 ASP A CA 1
ATOM 3343 C C . ASP A 1 436 ? -21.796 -0.923 2.945 1.00 93.25 436 ASP A C 1
ATOM 3345 O O . ASP A 1 436 ? -22.006 -0.789 1.737 1.00 93.25 436 ASP A O 1
ATOM 3349 N N . ASP A 1 437 ? -22.042 0.062 3.815 1.00 87.81 437 ASP A N 1
ATOM 3350 C CA . ASP A 1 437 ? -22.716 1.325 3.491 1.00 87.81 437 ASP A CA 1
ATOM 3351 C C . ASP A 1 437 ? -21.980 2.584 3.990 1.00 87.81 437 ASP A C 1
ATOM 3353 O O . ASP A 1 437 ? -22.602 3.629 4.189 1.00 87.81 437 ASP A O 1
ATOM 3357 N N . TYR A 1 438 ? -20.652 2.518 4.138 1.00 88.19 438 TYR A N 1
ATOM 3358 C CA . TYR A 1 438 ? -19.804 3.586 4.697 1.00 88.19 438 TYR A CA 1
ATOM 3359 C C . TYR A 1 438 ? -20.026 3.839 6.200 1.00 88.19 438 TYR A C 1
ATOM 3361 O O . TYR A 1 438 ? -19.883 4.968 6.672 1.00 88.19 438 TYR A O 1
ATOM 3369 N N . GLY A 1 439 ? -20.361 2.792 6.958 1.00 94.06 439 GLY A N 1
ATOM 3370 C CA . GLY A 1 439 ? -20.522 2.842 8.413 1.00 94.06 439 GLY A CA 1
ATOM 3371 C C . GLY A 1 439 ? -21.814 3.519 8.880 1.00 94.06 439 GLY A C 1
ATOM 3372 O O . GLY A 1 439 ? -21.920 3.879 10.054 1.00 94.06 439 GLY A O 1
ATOM 3373 N N . ASN A 1 440 ? -22.791 3.712 7.987 1.00 90.62 440 ASN A N 1
ATOM 3374 C CA . ASN A 1 440 ? -24.092 4.294 8.322 1.00 90.62 440 ASN A CA 1
ATOM 3375 C C . ASN A 1 440 ? -24.996 3.274 9.033 1.00 90.62 440 ASN A C 1
ATOM 3377 O O . ASN A 1 440 ? -25.745 3.646 9.937 1.00 90.62 440 ASN A O 1
ATOM 3381 N N . THR A 1 441 ? -24.891 1.994 8.674 1.00 94.62 441 THR A N 1
ATOM 3382 C CA . THR A 1 441 ? -25.507 0.863 9.372 1.00 94.62 441 THR A CA 1
ATOM 3383 C C . THR A 1 441 ? -24.489 -0.252 9.602 1.00 94.62 441 THR A C 1
ATOM 3385 O O . THR A 1 441 ? -23.478 -0.356 8.907 1.00 94.62 441 THR A O 1
ATOM 3388 N N . TRP A 1 442 ? -24.751 -1.068 10.625 1.00 95.19 442 TRP A N 1
ATOM 3389 C CA . TRP A 1 442 ? -23.860 -2.129 11.087 1.00 95.19 442 TRP A CA 1
ATOM 3390 C C . TRP A 1 442 ? -24.657 -3.398 11.380 1.00 95.19 442 TRP A C 1
ATOM 3392 O O . TRP A 1 442 ? -25.723 -3.347 12.000 1.00 95.19 442 TRP A O 1
ATOM 3402 N N . ILE A 1 443 ? -24.124 -4.532 10.934 1.00 94.12 443 ILE A N 1
ATOM 3403 C CA . ILE A 1 443 ? -24.710 -5.864 11.070 1.00 94.12 443 ILE A CA 1
ATOM 3404 C C . ILE A 1 443 ? -23.783 -6.696 11.975 1.00 94.12 443 ILE A C 1
ATOM 3406 O O . ILE A 1 443 ? -22.608 -6.835 11.628 1.00 94.12 443 ILE A O 1
ATOM 3410 N N . PRO A 1 444 ? -24.259 -7.221 13.122 1.00 93.62 444 PRO A N 1
ATOM 3411 C CA . PRO A 1 444 ? -23.490 -8.157 13.941 1.00 93.62 444 PRO A CA 1
ATOM 3412 C C . PRO A 1 444 ? -23.388 -9.537 13.278 1.00 93.62 444 PRO A C 1
ATOM 3414 O O . PRO A 1 444 ? -24.268 -9.931 12.506 1.00 93.62 444 PRO A O 1
ATOM 3417 N N . LEU A 1 445 ? -22.351 -10.292 13.631 1.00 93.31 445 LEU A N 1
ATOM 3418 C CA . LEU A 1 445 ? -22.202 -11.699 13.277 1.00 93.31 445 LEU A CA 1
ATOM 3419 C C . LEU A 1 445 ? -23.226 -12.572 14.026 1.00 93.31 445 LEU A C 1
ATOM 3421 O O . LEU A 1 445 ? -23.661 -12.252 15.136 1.00 93.31 445 LEU A O 1
ATOM 3425 N N . ASP A 1 446 ? -23.607 -13.688 13.403 1.00 91.19 446 ASP A N 1
ATOM 3426 C CA . ASP A 1 446 ? -24.539 -14.667 13.967 1.00 91.19 446 ASP A CA 1
ATOM 3427 C C . ASP A 1 446 ? -23.914 -15.390 15.187 1.00 91.19 446 ASP A C 1
ATOM 3429 O O . ASP A 1 446 ? -22.824 -15.966 15.050 1.00 91.19 446 ASP A O 1
ATOM 3433 N N . PRO A 1 447 ? -24.573 -15.389 16.368 1.00 91.31 447 PRO A N 1
ATOM 3434 C CA . PRO A 1 447 ? -24.077 -16.054 17.573 1.00 91.31 447 PRO A CA 1
ATOM 3435 C C . PRO A 1 447 ? -23.836 -17.566 17.460 1.00 91.31 447 PRO A C 1
ATOM 3437 O O . PRO A 1 447 ? -23.063 -18.118 18.241 1.00 91.31 447 PRO A O 1
ATOM 3440 N N . ASP A 1 448 ? -24.451 -18.252 16.490 1.00 91.94 448 ASP A N 1
ATOM 3441 C CA . ASP A 1 448 ? -24.214 -19.686 16.266 1.00 91.94 448 ASP A CA 1
ATOM 3442 C C . ASP A 1 448 ? -22.884 -19.965 15.515 1.00 91.94 448 ASP A C 1
ATOM 3444 O O . ASP A 1 448 ? -22.560 -21.120 15.223 1.00 91.94 448 ASP A O 1
ATOM 3448 N N . THR A 1 449 ? -22.077 -18.936 15.209 1.00 93.56 449 THR A N 1
ATOM 3449 C CA . THR A 1 449 ? -20.765 -19.082 14.546 1.00 93.56 449 THR A CA 1
ATOM 3450 C C . THR A 1 449 ? -19.604 -19.341 15.509 1.00 93.56 449 THR A C 1
ATOM 3452 O O . THR A 1 449 ? -19.599 -18.926 16.667 1.00 93.56 449 THR A O 1
ATOM 3455 N N . GLU A 1 450 ? -18.570 -20.007 14.994 1.00 93.06 450 GLU A N 1
ATOM 3456 C CA . GLU A 1 450 ? -17.320 -20.284 15.710 1.00 93.06 450 GLU A CA 1
ATOM 3457 C C . GLU A 1 450 ? -16.551 -18.993 16.047 1.00 93.06 450 GLU A C 1
ATOM 3459 O O . GLU A 1 450 ? -16.189 -18.775 17.200 1.00 93.06 450 GLU A O 1
ATOM 3464 N N . LEU A 1 451 ? -16.398 -18.092 15.065 1.00 95.00 451 LEU A N 1
ATOM 3465 C CA . LEU A 1 451 ? -15.753 -16.786 15.241 1.00 95.00 451 LEU A CA 1
ATOM 3466 C C . LEU A 1 451 ? -16.452 -15.932 16.315 1.00 95.00 451 LEU A C 1
ATOM 3468 O O . LEU A 1 451 ? -15.776 -15.237 17.062 1.00 95.00 451 LEU A O 1
ATOM 3472 N N . TYR A 1 452 ? -17.782 -15.989 16.447 1.00 94.56 452 TYR A N 1
ATOM 3473 C CA . TYR A 1 452 ? -18.468 -15.296 17.544 1.00 94.56 452 TYR A CA 1
ATOM 3474 C C . TYR A 1 452 ? -18.065 -15.855 18.920 1.00 94.56 452 TYR A C 1
ATOM 3476 O O . TYR A 1 452 ? -17.713 -15.091 19.816 1.00 94.56 452 TYR A O 1
ATOM 3484 N N . GLN A 1 453 ? -18.056 -17.184 19.080 1.00 92.88 453 GLN A N 1
ATOM 3485 C CA . GLN A 1 453 ? -17.683 -17.845 20.342 1.00 92.88 453 GLN A CA 1
ATOM 3486 C C . GLN A 1 453 ? -16.219 -17.576 20.722 1.00 92.88 453 GLN A C 1
ATOM 3488 O O . GLN A 1 453 ? -15.906 -17.379 21.893 1.00 92.88 453 GLN A O 1
ATOM 3493 N N . SER A 1 454 ? -15.343 -17.531 19.721 1.00 92.56 454 SER A N 1
ATOM 3494 C CA . SER A 1 454 ? -13.953 -17.086 19.818 1.00 92.56 454 SER A CA 1
ATOM 3495 C C . SER A 1 454 ? -13.853 -15.639 20.342 1.00 92.56 454 SER A C 1
ATOM 3497 O O . SER A 1 454 ? -13.275 -15.392 21.405 1.00 92.56 454 SER A O 1
ATOM 3499 N N . ILE A 1 455 ? -14.506 -14.689 19.661 1.00 92.88 455 ILE A N 1
ATOM 3500 C CA . ILE A 1 455 ? -14.510 -13.260 20.012 1.00 92.88 455 ILE A CA 1
ATOM 3501 C C . ILE A 1 455 ? -15.078 -12.998 21.412 1.00 92.88 455 ILE A C 1
ATOM 3503 O O . ILE A 1 455 ? -14.538 -12.148 22.113 1.00 92.88 455 ILE A O 1
ATOM 3507 N N . GLU A 1 456 ? -16.113 -13.719 21.850 1.00 91.50 456 GLU A N 1
ATOM 3508 C CA . GLU A 1 456 ? -16.688 -13.628 23.207 1.00 91.50 456 GLU A CA 1
ATOM 3509 C C . GLU A 1 456 ? -15.702 -14.032 24.324 1.00 91.50 456 GLU A C 1
ATOM 3511 O O . GLU A 1 456 ? -15.792 -13.528 25.445 1.00 91.50 456 GLU A O 1
ATOM 3516 N N . ILE A 1 457 ? -14.758 -14.940 24.049 1.00 89.00 457 ILE A N 1
ATOM 3517 C CA . ILE A 1 457 ? -13.891 -15.547 25.074 1.00 89.00 457 ILE A CA 1
ATOM 3518 C C . ILE A 1 457 ? -12.534 -14.840 25.193 1.00 89.00 457 ILE A C 1
ATOM 3520 O O . ILE A 1 457 ? -12.024 -14.680 26.308 1.00 89.00 457 ILE A O 1
ATOM 3524 N N . PHE A 1 458 ? -11.924 -14.439 24.075 1.00 88.88 458 PHE A N 1
ATOM 3525 C CA . PHE A 1 458 ? -10.525 -14.001 24.053 1.00 88.88 458 PHE A CA 1
ATOM 3526 C C . PHE A 1 458 ? -10.379 -12.465 24.033 1.00 88.88 458 PHE A C 1
ATOM 3528 O O . PHE A 1 458 ? -10.999 -11.798 23.205 1.00 88.88 458 PHE A O 1
ATOM 3535 N N . PRO A 1 459 ? -9.552 -11.869 24.926 1.00 85.12 459 PRO A N 1
ATOM 3536 C CA . PRO A 1 459 ? -9.465 -10.415 25.145 1.00 85.12 459 PRO A CA 1
ATOM 3537 C C . PRO A 1 459 ? -8.624 -9.657 24.096 1.00 85.12 459 PRO A C 1
ATOM 3539 O O . PRO A 1 459 ? -8.454 -8.438 24.193 1.00 85.12 459 PRO A O 1
ATOM 3542 N N . THR A 1 460 ? -8.027 -10.378 23.152 1.00 88.69 460 THR A N 1
ATOM 3543 C CA . THR A 1 460 ? -7.017 -9.920 22.194 1.00 88.69 460 THR A CA 1
ATOM 3544 C C . THR A 1 460 ? -7.448 -10.318 20.791 1.00 88.69 460 THR A C 1
ATOM 3546 O O . THR A 1 460 ? -7.936 -11.424 20.584 1.00 88.69 460 THR A O 1
ATOM 3549 N N . ALA A 1 461 ? -7.324 -9.395 19.836 1.00 93.19 461 ALA A N 1
ATOM 3550 C CA . ALA A 1 461 ? -7.656 -9.653 18.445 1.00 93.19 461 ALA A CA 1
ATOM 3551 C C . ALA A 1 461 ? -6.929 -8.680 17.501 1.00 93.19 461 ALA A C 1
ATOM 3553 O O . ALA A 1 461 ? -6.206 -7.777 17.921 1.00 93.19 461 ALA A O 1
ATOM 3554 N N . GLY A 1 462 ? -7.163 -8.841 16.204 1.00 95.19 462 GLY A N 1
ATOM 3555 C CA . GLY A 1 462 ? -6.835 -7.880 15.161 1.00 95.19 462 GLY A CA 1
ATOM 3556 C C . GLY A 1 462 ? -7.727 -8.097 13.944 1.00 95.19 462 GLY A C 1
ATOM 3557 O O . GLY A 1 462 ? -8.221 -9.199 13.728 1.00 95.19 462 GLY A O 1
ATOM 3558 N N . VAL A 1 463 ? -7.927 -7.058 13.133 1.00 97.38 463 VAL A N 1
ATOM 3559 C CA . VAL A 1 463 ? -8.707 -7.140 11.890 1.00 97.38 463 VAL A CA 1
ATOM 3560 C C . VAL A 1 463 ? -8.041 -6.332 10.783 1.00 97.38 463 VAL A C 1
ATOM 3562 O O . VAL A 1 463 ? -7.574 -5.218 11.023 1.00 97.38 463 VAL A O 1
ATOM 3565 N N . CYS A 1 464 ? -8.016 -6.865 9.562 1.00 96.75 464 CYS A N 1
ATOM 3566 C CA . CYS A 1 464 ? -7.597 -6.122 8.377 1.00 96.75 464 CYS A CA 1
ATOM 3567 C C . CYS A 1 464 ? -8.458 -6.438 7.145 1.00 96.75 464 CYS A C 1
ATOM 3569 O O . CYS A 1 464 ? -8.998 -7.537 6.998 1.00 96.75 464 CYS A O 1
ATOM 3571 N N . LEU A 1 465 ? -8.618 -5.434 6.276 1.00 93.94 465 LEU A N 1
ATOM 3572 C CA . LEU A 1 465 ? -9.430 -5.485 5.060 1.00 93.94 465 LEU A CA 1
ATOM 3573 C C . LEU A 1 465 ? -8.580 -5.193 3.820 1.00 93.94 465 LEU A C 1
ATOM 3575 O O . LEU A 1 465 ? -7.764 -4.272 3.802 1.00 93.94 465 LEU A O 1
ATOM 3579 N N . SER A 1 466 ? -8.868 -5.920 2.744 1.00 84.88 466 SER A N 1
ATOM 3580 C CA . SER A 1 466 ? -8.390 -5.609 1.395 1.00 84.88 466 SER A CA 1
ATOM 3581 C C . SER A 1 466 ? -9.039 -4.334 0.839 1.00 84.88 466 SER A C 1
ATOM 3583 O O . SER A 1 466 ? -10.025 -3.803 1.359 1.00 84.88 466 SER A O 1
ATOM 3585 N N . TYR A 1 467 ? -8.503 -3.826 -0.270 1.00 74.44 467 TYR A N 1
ATOM 3586 C CA . TYR A 1 467 ? -8.872 -2.528 -0.832 1.00 74.44 467 TYR A CA 1
ATOM 3587 C C . TYR A 1 467 ? -10.347 -2.452 -1.247 1.00 74.44 467 TYR A C 1
ATOM 3589 O O . TYR A 1 467 ? -11.025 -1.460 -0.983 1.00 74.44 467 TYR A O 1
ATOM 3597 N N . ASN A 1 468 ? -10.859 -3.515 -1.862 1.00 70.50 468 ASN A N 1
ATOM 3598 C CA . ASN A 1 468 ? -12.264 -3.640 -2.230 1.00 70.50 468 ASN A CA 1
ATOM 3599 C C . ASN A 1 468 ? -13.132 -4.137 -1.059 1.00 70.50 468 ASN A C 1
ATOM 3601 O O . ASN A 1 468 ? -14.346 -4.195 -1.210 1.00 70.50 468 ASN A O 1
ATOM 3605 N N . GLY A 1 469 ? -12.533 -4.484 0.086 1.00 82.62 469 GLY A N 1
ATOM 3606 C CA . GLY A 1 469 ? -13.201 -5.069 1.249 1.00 82.62 469 GLY A CA 1
ATOM 3607 C C . GLY A 1 469 ? -13.608 -6.533 1.081 1.00 82.62 469 GLY A C 1
ATOM 3608 O O . GLY A 1 469 ? -14.300 -7.047 1.956 1.00 82.62 469 GLY A O 1
ATOM 3609 N N . GLN A 1 470 ? -13.222 -7.190 -0.021 1.00 85.06 470 GLN A N 1
ATOM 3610 C CA . GLN A 1 470 ? -13.622 -8.563 -0.337 1.00 85.06 470 GLN A CA 1
ATOM 3611 C C . GLN A 1 470 ? -12.915 -9.568 0.570 1.00 85.06 470 GLN A C 1
ATOM 3613 O O . GLN A 1 470 ? -13.581 -10.308 1.290 1.00 85.06 470 GLN A O 1
ATOM 3618 N N . TYR A 1 471 ? -11.580 -9.576 0.522 1.00 93.81 471 TYR A N 1
ATOM 3619 C CA . TYR A 1 471 ? -10.760 -10.342 1.450 1.00 93.81 471 TYR A CA 1
ATOM 3620 C C . TYR A 1 471 ? -10.692 -9.609 2.783 1.00 93.81 471 TYR A C 1
ATOM 3622 O O . TYR A 1 471 ? -10.403 -8.405 2.811 1.00 93.81 471 TYR A O 1
ATOM 3630 N N . GLN A 1 472 ? -10.946 -10.331 3.866 1.00 97.69 472 GLN A N 1
ATOM 3631 C CA . GLN A 1 472 ? -10.837 -9.835 5.233 1.00 97.69 472 GLN A CA 1
ATOM 3632 C C . GLN A 1 472 ? -10.208 -10.918 6.108 1.00 97.69 472 GLN A C 1
ATOM 3634 O O . GLN A 1 472 ? -10.472 -12.102 5.900 1.00 97.69 472 GLN A O 1
ATOM 3639 N N . THR A 1 473 ? -9.419 -10.507 7.096 1.00 98.31 473 THR A N 1
ATOM 3640 C CA . THR A 1 473 ? -8.792 -11.420 8.059 1.00 98.31 473 THR A CA 1
ATOM 3641 C C . THR A 1 473 ? -9.018 -10.893 9.465 1.00 98.31 473 THR A C 1
ATOM 3643 O O . THR A 1 473 ? -8.759 -9.717 9.732 1.00 98.31 473 THR A O 1
ATOM 3646 N N . ILE A 1 474 ? -9.482 -11.767 10.356 1.00 97.69 474 ILE A N 1
ATOM 3647 C CA . ILE A 1 474 ? -9.550 -11.545 11.800 1.00 97.69 474 ILE A CA 1
ATOM 3648 C C . ILE A 1 474 ? -8.616 -12.550 12.472 1.00 97.69 474 ILE A C 1
ATOM 3650 O O . ILE A 1 474 ? -8.578 -13.721 12.101 1.00 97.69 474 ILE A O 1
ATOM 3654 N N . VAL A 1 475 ? -7.857 -12.088 13.459 1.00 95.56 475 VAL A N 1
ATOM 3655 C CA . VAL A 1 475 ? -7.028 -12.927 14.334 1.00 95.56 475 VAL A CA 1
ATOM 3656 C C . VAL A 1 475 ? -7.475 -12.719 15.775 1.00 95.56 475 VAL A C 1
ATOM 3658 O O . VAL A 1 475 ? -7.842 -11.598 16.119 1.00 95.56 475 VAL A O 1
ATOM 3661 N N . VAL A 1 476 ? -7.493 -13.772 16.592 1.00 93.25 476 VAL A N 1
ATOM 3662 C CA . VAL A 1 476 ? -8.007 -13.738 17.979 1.00 93.25 476 VAL A CA 1
ATOM 3663 C C . VAL A 1 476 ? -7.316 -14.821 18.823 1.00 93.25 476 VAL A C 1
ATOM 3665 O O . VAL A 1 476 ? -6.198 -14.564 19.265 1.00 93.25 476 VAL A O 1
ATOM 3668 N N . GLU A 1 477 ? -7.849 -16.045 18.946 1.00 90.56 477 GLU A N 1
ATOM 3669 C CA . GLU A 1 477 ? -7.052 -17.241 19.292 1.00 90.56 477 GLU A CA 1
ATOM 3670 C C . GLU A 1 477 ? -6.640 -18.038 18.043 1.00 90.56 477 GLU A C 1
ATOM 3672 O O . GLU A 1 477 ? -5.532 -18.572 17.961 1.00 90.56 477 GLU A O 1
ATOM 3677 N N . ASN A 1 478 ? -7.506 -18.030 17.028 1.00 92.81 478 ASN A N 1
ATOM 3678 C CA . ASN A 1 478 ? -7.276 -18.571 15.694 1.00 92.81 478 ASN A CA 1
ATOM 3679 C C . ASN A 1 478 ? -7.210 -17.461 14.634 1.00 92.81 478 ASN A C 1
ATOM 3681 O O . ASN A 1 478 ? -7.445 -16.282 14.920 1.00 92.81 478 ASN A O 1
ATOM 3685 N N . ILE A 1 479 ? -6.887 -17.849 13.396 1.00 95.31 479 ILE A N 1
ATOM 3686 C CA . ILE A 1 479 ? -6.990 -16.980 12.221 1.00 95.31 479 ILE A CA 1
ATOM 3687 C C . ILE A 1 479 ? -8.261 -17.344 11.447 1.00 95.31 479 ILE A C 1
ATOM 3689 O O . ILE A 1 479 ? -8.425 -18.476 10.992 1.00 95.31 479 ILE A O 1
ATOM 3693 N N . TYR A 1 480 ? -9.132 -16.357 11.256 1.00 96.38 480 TYR A N 1
ATOM 3694 C CA . TYR A 1 480 ? -10.369 -16.453 10.491 1.00 96.38 480 TYR A CA 1
ATOM 3695 C C . TYR A 1 480 ? -10.274 -15.587 9.232 1.00 96.38 480 TYR A C 1
ATOM 3697 O O . TYR A 1 480 ? -9.948 -14.401 9.310 1.00 96.38 480 TYR A O 1
ATOM 3705 N N . VAL A 1 481 ? -10.596 -16.153 8.066 1.00 97.44 481 VAL A N 1
ATOM 3706 C CA . VAL A 1 481 ? -10.579 -15.432 6.779 1.00 97.44 481 VAL A CA 1
ATOM 3707 C C . VAL A 1 481 ? -11.944 -15.415 6.101 1.00 97.44 481 VAL A C 1
ATOM 3709 O O . VAL A 1 481 ? -12.722 -16.360 6.215 1.00 97.44 481 VAL A O 1
ATOM 3712 N N . SER A 1 482 ? -12.205 -14.349 5.349 1.00 97.50 482 SER A N 1
ATOM 3713 C CA . SER A 1 482 ? -13.361 -14.179 4.467 1.00 97.50 482 SER A CA 1
ATOM 3714 C C . SER A 1 482 ? -12.886 -13.771 3.069 1.00 97.50 482 SER A C 1
ATOM 3716 O O . SER A 1 482 ? -11.938 -12.994 2.953 1.00 97.50 482 SER A O 1
ATOM 3718 N N . ASP A 1 483 ? -13.544 -14.260 2.012 1.00 95.50 483 ASP A N 1
ATOM 3719 C CA . ASP A 1 483 ? -13.390 -13.773 0.628 1.00 95.50 483 ASP A CA 1
ATOM 3720 C C . ASP A 1 483 ? -14.712 -13.279 -0.009 1.00 95.50 483 ASP A C 1
ATOM 3722 O O . ASP A 1 483 ? -14.790 -13.062 -1.225 1.00 95.50 483 ASP A O 1
ATOM 3726 N N . ASP A 1 484 ? -15.730 -13.021 0.828 1.00 92.56 484 ASP A N 1
ATOM 3727 C CA . ASP A 1 484 ? -17.102 -12.648 0.446 1.00 92.56 484 ASP A CA 1
ATOM 3728 C C . ASP A 1 484 ? -17.620 -11.343 1.095 1.00 92.56 484 ASP A C 1
ATOM 3730 O O . ASP A 1 484 ? -18.835 -11.103 1.173 1.00 92.56 484 ASP A O 1
ATOM 3734 N N . PHE A 1 485 ? -16.690 -10.455 1.465 1.00 91.62 485 PHE A N 1
ATOM 3735 C CA . PHE A 1 485 ? -16.919 -9.184 2.166 1.00 91.62 485 PHE A CA 1
ATOM 3736 C C . PHE A 1 485 ? -17.363 -9.338 3.636 1.00 91.62 485 PHE A C 1
ATOM 3738 O O . PHE A 1 485 ? -18.171 -8.549 4.127 1.00 91.62 485 PHE A O 1
ATOM 3745 N N . GLY A 1 486 ? -16.831 -10.345 4.336 1.00 94.06 486 GLY A N 1
ATOM 3746 C CA . GLY A 1 486 ? -17.065 -10.594 5.764 1.00 94.06 486 GLY A CA 1
ATOM 3747 C C . GLY A 1 486 ? -18.370 -11.334 6.078 1.00 94.06 486 GLY A C 1
ATOM 3748 O O . GLY A 1 486 ? -18.721 -11.474 7.246 1.00 94.06 486 GLY A O 1
ATOM 3749 N N . ARG A 1 487 ? -19.115 -11.802 5.068 1.00 90.62 487 ARG A N 1
ATOM 3750 C CA . ARG A 1 487 ? -20.431 -12.439 5.264 1.00 90.62 487 ARG A CA 1
ATOM 3751 C C . ARG A 1 487 ? -20.308 -13.881 5.744 1.00 90.62 487 ARG A C 1
ATOM 3753 O O . ARG A 1 487 ? -21.172 -14.347 6.481 1.00 90.62 487 ARG A O 1
ATOM 3760 N N . THR A 1 488 ? -19.242 -14.567 5.351 1.00 94.12 488 THR A N 1
ATOM 3761 C CA . THR A 1 488 ? -18.835 -15.864 5.890 1.00 94.12 488 THR A CA 1
ATOM 3762 C C . THR A 1 488 ? -17.353 -15.852 6.249 1.00 94.12 488 THR A C 1
ATOM 3764 O O . THR A 1 488 ? -16.559 -15.113 5.663 1.00 94.12 488 THR A O 1
ATOM 3767 N N . TRP A 1 489 ? -16.999 -16.665 7.245 1.00 96.38 489 TRP A N 1
ATOM 3768 C CA . TRP A 1 489 ? -15.657 -16.764 7.812 1.00 96.38 489 TRP A CA 1
ATOM 3769 C C . TRP A 1 489 ? -15.244 -18.230 7.918 1.00 96.38 489 TRP A C 1
ATOM 3771 O O . TRP A 1 489 ? -16.068 -19.090 8.231 1.00 96.38 489 TRP A O 1
ATOM 3781 N N . VAL A 1 490 ? -13.967 -18.505 7.667 1.00 94.88 490 VAL A N 1
ATOM 3782 C CA . VAL A 1 490 ? -13.359 -19.838 7.731 1.00 94.88 490 VAL A CA 1
ATOM 3783 C C . VAL A 1 490 ? -12.171 -19.783 8.686 1.00 94.88 490 VAL A C 1
ATOM 3785 O O . VAL A 1 490 ? -11.262 -18.985 8.462 1.00 94.88 490 VAL A O 1
ATOM 3788 N N . ASN A 1 491 ? -12.168 -20.625 9.724 1.00 94.06 491 ASN A N 1
ATOM 3789 C CA . ASN A 1 491 ? -10.969 -20.878 10.526 1.00 94.06 491 ASN A CA 1
ATOM 3790 C C . ASN A 1 491 ? -9.934 -21.595 9.646 1.00 94.06 491 ASN A C 1
ATOM 3792 O O . ASN A 1 491 ? -10.247 -22.629 9.053 1.00 94.06 491 ASN A O 1
ATOM 3796 N N . VAL A 1 492 ? -8.722 -21.046 9.537 1.00 93.00 492 VAL A N 1
ATOM 3797 C CA . VAL A 1 492 ? -7.623 -21.672 8.779 1.00 93.00 492 VAL A CA 1
ATOM 3798 C C . VAL A 1 492 ? -6.595 -22.373 9.664 1.00 93.00 492 VAL A C 1
ATOM 3800 O O . VAL A 1 492 ? -5.797 -23.142 9.132 1.00 93.00 492 VAL A O 1
ATOM 3803 N N . SER A 1 493 ? -6.606 -22.165 10.985 1.00 83.75 493 SER A N 1
ATOM 3804 C CA . SER A 1 493 ? -5.668 -22.824 11.908 1.00 83.75 493 SER A CA 1
ATOM 3805 C C . SER A 1 493 ? -5.823 -24.354 11.895 1.00 83.75 493 SER A C 1
ATOM 3807 O O . SER A 1 493 ? -4.844 -25.079 12.004 1.00 83.75 493 SER A O 1
ATOM 3809 N N . ASP A 1 494 ? -7.037 -24.860 11.659 1.00 73.25 494 ASP A N 1
ATOM 3810 C CA . ASP A 1 494 ? -7.339 -26.301 11.613 1.00 73.25 494 ASP A CA 1
ATOM 3811 C C . ASP A 1 494 ? -6.725 -27.064 10.411 1.00 73.25 494 ASP A C 1
ATOM 3813 O O . ASP A 1 494 ? -6.833 -28.295 10.340 1.00 73.25 494 ASP A O 1
ATOM 3817 N N . ASP A 1 495 ? -6.067 -26.387 9.459 1.00 74.56 495 ASP A N 1
ATOM 3818 C CA . ASP A 1 495 ? -5.314 -27.077 8.403 1.00 74.56 495 ASP A CA 1
ATOM 3819 C C . ASP A 1 495 ? -4.017 -27.703 8.971 1.00 74.56 495 ASP A C 1
ATOM 3821 O O . ASP A 1 495 ? -3.244 -27.014 9.636 1.00 74.56 495 ASP A O 1
ATOM 3825 N N . PRO A 1 496 ? -3.685 -28.979 8.682 1.00 67.88 496 PRO A N 1
ATOM 3826 C CA . PRO A 1 496 ? -2.443 -29.611 9.147 1.00 67.88 496 PRO A CA 1
ATOM 3827 C C . PRO A 1 496 ? -1.125 -28.930 8.728 1.00 67.88 496 PRO A C 1
ATOM 3829 O O . PRO A 1 496 ? -0.065 -29.319 9.224 1.00 67.88 496 PRO A O 1
ATOM 3832 N N . LEU A 1 497 ? -1.158 -27.968 7.801 1.00 67.25 497 LEU A N 1
ATOM 3833 C CA . LEU A 1 497 ? -0.030 -27.109 7.426 1.00 67.25 497 LEU A CA 1
ATOM 3834 C C . LEU A 1 497 ? 0.116 -25.872 8.340 1.00 67.25 497 LEU A C 1
ATOM 3836 O O . LEU A 1 497 ? 1.198 -25.290 8.402 1.00 67.25 497 LEU A O 1
ATOM 3840 N N . ASN A 1 498 ? -0.942 -25.498 9.063 1.00 67.06 498 ASN A N 1
ATOM 3841 C CA . ASN A 1 498 ? -1.097 -24.270 9.840 1.00 67.06 498 ASN A CA 1
ATOM 3842 C C . ASN A 1 498 ? -0.982 -24.543 11.359 1.00 67.06 498 ASN A C 1
ATOM 3844 O O . ASN A 1 498 ? -1.951 -24.507 12.104 1.00 67.06 498 ASN A O 1
ATOM 3848 N N . GLY A 1 499 ? 0.225 -24.834 11.855 1.00 62.31 499 GLY A N 1
ATOM 3849 C CA . GLY A 1 499 ? 0.456 -25.295 13.240 1.00 62.31 499 GLY A CA 1
ATOM 3850 C C . GLY A 1 499 ? 0.333 -24.247 14.367 1.00 62.31 499 GLY A C 1
ATOM 3851 O O . GLY A 1 499 ? 1.264 -24.130 15.167 1.00 62.31 499 GLY A O 1
ATOM 3852 N N . PHE A 1 500 ? -0.761 -23.478 14.438 1.00 75.06 500 PHE A N 1
ATOM 3853 C CA . PHE A 1 500 ? -0.889 -22.293 15.309 1.00 75.06 500 PHE A CA 1
ATOM 3854 C C . PHE A 1 500 ? -2.275 -22.064 15.960 1.00 75.06 500 PHE A C 1
ATOM 3856 O O . PHE A 1 500 ? -2.659 -20.919 16.188 1.00 75.06 500 PHE A O 1
ATOM 3863 N N . ASN A 1 501 ? -3.013 -23.119 16.321 1.00 70.69 501 ASN A N 1
ATOM 3864 C CA . ASN A 1 501 ? -4.201 -22.980 17.184 1.00 70.69 501 ASN A CA 1
ATOM 3865 C C . ASN A 1 501 ? -3.839 -22.383 18.566 1.00 70.69 501 ASN A C 1
ATOM 3867 O O . ASN A 1 501 ? -2.716 -22.552 19.049 1.00 70.69 501 ASN A O 1
ATOM 3871 N N . ASP A 1 502 ? -4.822 -21.748 19.215 1.00 75.44 502 ASP A N 1
ATOM 3872 C CA . ASP A 1 502 ? -4.775 -21.228 20.595 1.00 75.44 502 ASP A CA 1
ATOM 3873 C C . ASP A 1 502 ? -3.621 -20.231 20.884 1.00 75.44 502 ASP A C 1
ATOM 3875 O O . ASP A 1 502 ? -2.973 -20.291 21.934 1.00 75.44 502 ASP A O 1
ATOM 3879 N N . ARG A 1 503 ? -3.348 -19.301 19.956 1.00 85.25 503 ARG A N 1
ATOM 3880 C CA . ARG A 1 503 ? -2.293 -18.268 20.078 1.00 85.25 503 ARG A CA 1
ATOM 3881 C C . ARG A 1 503 ? -2.836 -16.933 20.595 1.00 85.25 503 ARG A C 1
ATOM 3883 O O . ARG A 1 503 ? -4.018 -16.650 20.492 1.00 85.25 503 ARG A O 1
ATOM 3890 N N . ASN A 1 504 ? -1.980 -16.072 21.143 1.00 89.88 504 ASN A N 1
ATOM 3891 C CA . ASN A 1 504 ? -2.391 -14.773 21.699 1.00 89.88 504 ASN A CA 1
ATOM 3892 C C . ASN A 1 504 ? -2.266 -13.631 20.667 1.00 89.88 504 ASN A C 1
ATOM 3894 O O . ASN A 1 504 ? -1.392 -12.766 20.792 1.00 89.88 504 ASN A O 1
ATOM 3898 N N . TRP A 1 505 ? -3.080 -13.636 19.607 1.00 94.00 505 TRP A N 1
ATOM 3899 C CA . TRP A 1 505 ? -2.892 -12.714 18.480 1.00 94.00 505 TRP A CA 1
ATOM 3900 C C . TRP A 1 505 ? -3.121 -11.239 18.856 1.00 94.00 505 TRP A C 1
ATOM 3902 O O . TRP A 1 505 ? -4.171 -10.850 19.360 1.00 94.00 505 TRP A O 1
ATOM 3912 N N . ALA A 1 506 ? -2.127 -10.395 18.568 1.00 92.75 506 ALA A N 1
ATOM 3913 C CA . ALA A 1 506 ? -2.104 -8.972 18.921 1.00 92.75 506 ALA A CA 1
ATOM 3914 C C . ALA A 1 506 ? -2.406 -8.030 17.745 1.00 92.75 506 ALA A C 1
ATOM 3916 O O . ALA A 1 506 ? -2.614 -6.834 17.941 1.00 92.75 506 ALA A O 1
ATOM 3917 N N . GLY A 1 507 ? -2.377 -8.540 16.513 1.00 95.31 507 GLY A N 1
ATOM 3918 C CA . GLY A 1 507 ? -2.659 -7.749 15.322 1.00 95.31 507 GLY A CA 1
ATOM 3919 C C . GLY A 1 507 ? -2.409 -8.507 14.024 1.00 95.31 507 GLY A C 1
ATOM 3920 O O . GLY A 1 507 ? -1.636 -9.464 13.978 1.00 95.31 507 GLY A O 1
ATOM 3921 N N . VAL A 1 508 ? -3.051 -8.036 12.956 1.00 98.00 508 VAL A N 1
ATOM 3922 C CA . VAL A 1 508 ? -2.880 -8.532 11.587 1.00 98.00 508 VAL A CA 1
ATOM 3923 C C . VAL A 1 508 ? -3.000 -7.373 10.598 1.00 98.00 508 VAL A C 1
ATOM 3925 O O . VAL A 1 508 ? -3.793 -6.456 10.803 1.00 98.00 508 VAL A O 1
ATOM 3928 N N . ALA A 1 509 ? -2.225 -7.406 9.517 1.00 97.50 509 ALA A N 1
ATOM 3929 C CA . ALA A 1 509 ? -2.312 -6.454 8.410 1.00 97.50 509 ALA A CA 1
ATOM 3930 C C . ALA A 1 509 ? -2.098 -7.165 7.065 1.00 97.50 509 ALA A C 1
ATOM 3932 O O . ALA A 1 509 ? -1.500 -8.241 7.019 1.00 97.50 509 ALA A O 1
ATOM 3933 N N . MET A 1 510 ? -2.587 -6.571 5.972 1.00 95.00 510 MET A N 1
ATOM 3934 C CA . MET A 1 510 ? -2.510 -7.153 4.629 1.00 95.00 510 MET A CA 1
ATOM 3935 C C . MET A 1 510 ? -2.179 -6.124 3.542 1.00 95.00 510 MET A C 1
ATOM 3937 O O . MET A 1 510 ? -2.411 -4.929 3.717 1.00 95.00 510 MET A O 1
ATOM 3941 N N . SER A 1 511 ? -1.663 -6.610 2.411 1.00 86.56 511 SER A N 1
ATOM 3942 C CA . SER A 1 511 ? -1.581 -5.866 1.150 1.00 86.56 511 SER A CA 1
ATOM 3943 C C . SER A 1 511 ? -2.971 -5.459 0.663 1.00 86.56 511 SER A C 1
ATOM 3945 O O . SER A 1 511 ? -3.982 -6.048 1.047 1.00 86.56 511 SER A O 1
ATOM 3947 N N . SER A 1 512 ? -3.059 -4.473 -0.232 1.00 78.31 512 SER A N 1
ATOM 3948 C CA . SER A 1 512 ? -4.362 -4.014 -0.724 1.00 78.31 512 SER A CA 1
ATOM 3949 C C . SER A 1 512 ? -5.113 -5.079 -1.508 1.00 78.31 512 SER A C 1
ATOM 3951 O O . SER A 1 512 ? -6.325 -5.179 -1.353 1.00 78.31 512 SER A O 1
ATOM 3953 N N . ASP A 1 513 ? -4.439 -5.893 -2.318 1.00 73.31 513 ASP A N 1
ATOM 3954 C CA . ASP A 1 513 ? -5.068 -7.045 -2.976 1.00 73.31 513 ASP A CA 1
ATOM 3955 C C . ASP A 1 513 ? -5.474 -8.160 -1.988 1.00 73.31 513 ASP A C 1
ATOM 3957 O O . ASP A 1 513 ? -6.177 -9.088 -2.375 1.00 73.31 513 ASP A O 1
ATOM 3961 N N . GLY A 1 514 ? -5.067 -8.060 -0.718 1.00 83.31 514 GLY A N 1
ATOM 3962 C CA . GLY A 1 514 ? -5.299 -9.029 0.349 1.00 83.31 514 GLY A CA 1
ATOM 3963 C C . GLY A 1 514 ? -4.380 -10.248 0.311 1.00 83.31 514 GLY A C 1
ATOM 3964 O O . GLY A 1 514 ? -4.502 -11.120 1.168 1.00 83.31 514 GLY A O 1
ATOM 3965 N N . LYS A 1 515 ? -3.474 -10.340 -0.668 1.00 86.44 515 LYS A N 1
ATOM 3966 C CA . LYS A 1 515 ? -2.662 -11.532 -0.935 1.00 86.44 515 LYS A CA 1
ATOM 3967 C C . LYS A 1 515 ? -1.593 -11.776 0.126 1.00 86.44 515 LYS A C 1
ATOM 3969 O O . LYS A 1 515 ? -1.469 -12.898 0.615 1.00 86.44 515 LYS A O 1
ATOM 3974 N N . TYR A 1 516 ? -0.797 -10.754 0.424 1.00 93.19 516 TYR A N 1
ATOM 3975 C CA . TYR A 1 516 ? 0.271 -10.803 1.416 1.00 93.19 516 TYR A CA 1
ATOM 3976 C C . TYR A 1 516 ? -0.289 -10.354 2.755 1.00 93.19 516 TYR A C 1
ATOM 3978 O O . TYR A 1 516 ? -0.913 -9.299 2.831 1.00 93.19 516 TYR A O 1
ATOM 3986 N N . GLN A 1 517 ? -0.089 -11.148 3.799 1.00 98.00 517 GLN A N 1
ATOM 3987 C CA . GLN A 1 517 ? -0.649 -10.872 5.121 1.00 98.00 517 GLN A CA 1
ATOM 3988 C C . GLN A 1 517 ? 0.376 -11.196 6.204 1.00 98.00 517 GLN A C 1
ATOM 3990 O O . GLN A 1 517 ? 1.138 -12.147 6.046 1.00 98.00 517 GLN A O 1
ATOM 3995 N N . THR A 1 518 ? 0.372 -10.436 7.297 1.00 98.19 518 THR A N 1
ATOM 3996 C CA . THR A 1 518 ? 1.313 -10.605 8.414 1.00 98.19 518 THR A CA 1
ATOM 3997 C C . THR A 1 518 ? 0.561 -10.470 9.731 1.00 98.19 518 THR A C 1
ATOM 3999 O O . THR A 1 518 ? -0.110 -9.460 9.955 1.00 98.19 518 THR A O 1
ATOM 4002 N N . ALA A 1 519 ? 0.670 -11.486 10.586 1.00 97.00 519 ALA A N 1
ATOM 4003 C CA . ALA A 1 519 ? 0.020 -11.592 11.889 1.00 97.00 519 ALA A CA 1
ATOM 4004 C C . ALA A 1 519 ? 1.078 -11.742 12.991 1.00 97.00 519 ALA A C 1
ATOM 4006 O O . ALA A 1 519 ? 2.130 -12.349 12.771 1.00 97.00 519 ALA A O 1
ATOM 4007 N N . VAL A 1 520 ? 0.820 -11.167 14.167 1.00 96.25 520 VAL A N 1
ATOM 4008 C CA . VAL A 1 520 ? 1.804 -11.078 15.259 1.00 96.25 520 VAL A CA 1
ATOM 4009 C C . VAL A 1 520 ? 1.194 -11.434 16.616 1.00 96.25 520 VAL A C 1
ATOM 4011 O O . VAL A 1 520 ? 0.059 -11.059 16.906 1.00 96.25 520 VAL A O 1
ATOM 4014 N N . GLU A 1 521 ? 1.947 -12.145 17.455 1.00 94.31 521 GLU A N 1
ATOM 4015 C CA . GLU A 1 521 ? 1.487 -12.650 18.758 1.00 94.31 521 GLU A CA 1
ATOM 4016 C C . GLU A 1 521 ? 2.019 -11.844 19.962 1.00 94.31 521 GLU A C 1
ATOM 4018 O O . GLU A 1 521 ? 3.211 -11.553 20.072 1.00 94.31 521 GLU A O 1
ATOM 4023 N N . ALA A 1 522 ? 1.158 -11.537 20.935 1.00 91.44 522 ALA A N 1
ATOM 4024 C CA . ALA A 1 522 ? 1.558 -10.936 22.208 1.00 91.44 522 ALA A CA 1
ATOM 4025 C C . ALA A 1 522 ? 2.190 -11.986 23.144 1.00 91.44 522 ALA A C 1
ATOM 4027 O O . ALA A 1 522 ? 1.568 -12.450 24.102 1.00 91.44 522 ALA A O 1
ATOM 4028 N N . GLY A 1 523 ? 3.455 -12.322 22.886 1.00 86.56 523 GLY A N 1
ATOM 4029 C CA . GLY A 1 523 ? 4.258 -13.250 23.690 1.00 86.56 523 GLY A CA 1
ATOM 4030 C C . GLY A 1 523 ? 4.821 -14.437 22.909 1.00 86.56 523 GLY A C 1
ATOM 4031 O O . GLY A 1 523 ? 5.119 -15.454 23.526 1.00 86.56 523 GLY A O 1
ATOM 4032 N N . GLY A 1 524 ? 4.959 -14.316 21.587 1.00 89.06 524 GLY A N 1
ATOM 4033 C CA . GLY A 1 524 ? 5.373 -15.399 20.700 1.00 89.06 524 GLY A CA 1
ATOM 4034 C C . GLY A 1 524 ? 5.878 -14.887 19.351 1.00 89.06 524 GLY A C 1
ATOM 4035 O O . GLY A 1 524 ? 6.770 -14.035 19.296 1.00 89.06 524 GLY A O 1
ATOM 4036 N N . ASP A 1 525 ? 5.327 -15.434 18.271 1.00 91.19 525 ASP A N 1
ATOM 4037 C CA . ASP A 1 525 ? 5.945 -15.410 16.941 1.00 91.19 525 ASP A CA 1
ATOM 4038 C C . ASP A 1 525 ? 5.297 -14.417 15.956 1.00 91.19 525 ASP A C 1
ATOM 4040 O O . ASP A 1 525 ? 4.204 -13.881 16.174 1.00 91.19 525 ASP A O 1
ATOM 4044 N N . VAL A 1 526 ? 5.966 -14.212 14.817 1.00 95.31 526 VAL A N 1
ATOM 4045 C CA . VAL A 1 526 ? 5.405 -13.562 13.621 1.00 95.31 526 VAL A CA 1
ATOM 4046 C C . VAL A 1 526 ? 5.083 -14.618 12.569 1.00 95.31 526 VAL A C 1
ATOM 4048 O O . VAL A 1 526 ? 5.898 -15.502 12.304 1.00 95.31 526 VAL A O 1
ATOM 4051 N N . HIS A 1 527 ? 3.911 -14.499 11.948 1.00 94.94 527 HIS A N 1
ATOM 4052 C CA . HIS A 1 527 ? 3.442 -15.382 10.883 1.00 94.94 527 HIS A CA 1
ATOM 4053 C C . HIS A 1 527 ? 3.111 -14.586 9.616 1.00 94.94 527 HIS A C 1
ATOM 4055 O O . HIS A 1 527 ? 2.588 -13.472 9.692 1.00 94.94 527 HIS A O 1
ATOM 4061 N N . VAL A 1 528 ? 3.392 -15.165 8.446 1.00 96.50 528 VAL A N 1
ATOM 4062 C CA . VAL A 1 528 ? 3.194 -14.541 7.128 1.00 96.50 528 VAL A CA 1
ATOM 4063 C C . VAL A 1 528 ? 2.431 -15.450 6.162 1.00 96.50 528 VAL A C 1
ATOM 4065 O O . VAL A 1 528 ? 2.690 -16.649 6.077 1.00 96.50 528 VAL A O 1
ATOM 4068 N N . SER A 1 529 ? 1.514 -14.861 5.395 1.00 96.38 529 SER A N 1
ATOM 4069 C CA . SER A 1 529 ? 0.779 -15.484 4.287 1.00 96.38 529 SER A CA 1
ATOM 4070 C C . SER A 1 529 ? 1.128 -14.788 2.966 1.00 96.38 529 SER A C 1
ATOM 4072 O O . SER A 1 529 ? 1.445 -13.596 2.940 1.00 96.38 529 SER A O 1
ATOM 4074 N N . SER A 1 530 ? 1.026 -15.514 1.849 1.00 94.56 530 SER A N 1
ATOM 4075 C CA . SER A 1 530 ? 1.201 -14.953 0.496 1.00 94.56 530 SER A CA 1
ATOM 4076 C C . SER A 1 530 ? 0.138 -15.417 -0.513 1.00 94.56 530 SER A C 1
ATOM 4078 O O . SER A 1 530 ? 0.328 -15.291 -1.727 1.00 94.56 530 SER A O 1
ATOM 4080 N N . ASP A 1 531 ? -0.980 -15.953 -0.015 1.00 92.44 531 ASP A N 1
ATOM 4081 C CA . ASP A 1 531 ? -2.045 -16.584 -0.797 1.00 92.44 531 ASP A CA 1
ATOM 4082 C C . ASP A 1 531 ? -3.466 -16.253 -0.299 1.00 92.44 531 ASP A C 1
ATOM 4084 O O . ASP A 1 531 ? -4.385 -17.067 -0.412 1.00 92.44 531 ASP A O 1
ATOM 4088 N N . TYR A 1 532 ? -3.657 -15.018 0.177 1.00 93.56 532 TYR A N 1
ATOM 4089 C CA . TYR A 1 532 ? -4.927 -14.503 0.710 1.00 93.56 532 TYR A CA 1
ATOM 4090 C C . TYR A 1 532 ? -5.324 -15.111 2.069 1.00 93.56 532 TYR A C 1
ATOM 4092 O O . TYR A 1 532 ? -6.507 -15.288 2.353 1.00 93.56 532 TYR A O 1
ATOM 4100 N N . GLY A 1 533 ? -4.330 -15.413 2.914 1.00 94.62 533 GLY A N 1
ATOM 4101 C CA . GLY A 1 533 ? -4.527 -15.869 4.293 1.00 94.62 533 GLY A CA 1
ATOM 4102 C C . GLY A 1 533 ? -4.859 -17.355 4.431 1.00 94.62 533 GLY A C 1
ATOM 4103 O O . GLY A 1 533 ? -5.354 -17.753 5.482 1.00 94.62 533 GLY A O 1
ATOM 4104 N N . LYS A 1 534 ? -4.629 -18.172 3.393 1.00 91.62 534 LYS A N 1
ATOM 4105 C CA . LYS A 1 534 ? -5.067 -19.578 3.354 1.00 91.62 534 LYS A CA 1
ATOM 4106 C C . LYS A 1 534 ? -4.027 -20.510 3.979 1.00 91.62 534 LYS A C 1
ATOM 4108 O O . LYS A 1 534 ? -4.396 -21.404 4.736 1.00 91.62 534 LYS A O 1
ATOM 4113 N N . HIS A 1 535 ? -2.740 -20.240 3.761 1.00 91.38 535 HIS A N 1
ATOM 4114 C CA . HIS A 1 535 ? -1.650 -20.897 4.487 1.00 91.38 535 HIS A CA 1
ATOM 4115 C C . HIS A 1 535 ? -0.702 -19.857 5.087 1.00 91.38 535 HIS A C 1
ATOM 4117 O O . HIS A 1 535 ? -0.314 -18.895 4.419 1.00 91.38 535 HIS A O 1
ATOM 4123 N N . TRP A 1 536 ? -0.294 -20.074 6.335 1.00 93.38 536 TRP A N 1
ATOM 4124 C CA . TRP A 1 536 ? 0.592 -19.171 7.065 1.00 93.38 536 TRP A CA 1
ATOM 4125 C C . TRP A 1 536 ? 1.863 -19.888 7.503 1.00 93.38 536 TRP A C 1
ATOM 4127 O O . TRP A 1 536 ? 1.834 -21.010 8.003 1.00 93.38 536 TRP A O 1
ATOM 4137 N N . LEU A 1 537 ? 2.994 -19.212 7.338 1.00 90.38 537 LEU A N 1
ATOM 4138 C CA . LEU A 1 537 ? 4.313 -19.697 7.725 1.00 90.38 537 LEU A CA 1
ATOM 4139 C C . LEU A 1 537 ? 4.829 -18.862 8.896 1.00 90.38 537 LEU A C 1
ATOM 4141 O O . LEU A 1 537 ? 4.762 -17.634 8.847 1.00 90.38 537 LEU A O 1
ATOM 4145 N N . TYR A 1 538 ? 5.368 -19.511 9.929 1.00 88.44 538 TYR A N 1
ATOM 4146 C CA . TYR A 1 538 ? 6.115 -18.807 10.972 1.00 88.44 538 TYR A CA 1
ATOM 4147 C C . TYR A 1 538 ? 7.427 -18.253 10.392 1.00 88.44 538 TYR A C 1
ATOM 4149 O O . TYR A 1 538 ? 8.030 -18.850 9.494 1.00 88.44 538 TYR A O 1
ATOM 4157 N N . VAL A 1 539 ? 7.878 -17.107 10.897 1.00 92.56 539 VAL A N 1
ATOM 4158 C CA . VAL A 1 539 ? 9.141 -16.488 10.477 1.00 92.56 539 VAL A CA 1
ATOM 4159 C C . VAL A 1 539 ? 10.301 -17.120 11.256 1.00 92.56 539 VAL A C 1
ATOM 4161 O O . VAL A 1 539 ? 10.515 -16.801 12.425 1.00 92.56 539 VAL A O 1
ATOM 4164 N N . ASP A 1 540 ? 11.060 -18.009 10.605 1.00 89.38 540 ASP A N 1
ATOM 4165 C CA . ASP A 1 540 ? 12.203 -18.736 11.193 1.00 89.38 540 ASP A CA 1
ATOM 4166 C C . ASP A 1 540 ? 13.461 -17.847 11.342 1.00 89.38 540 ASP A C 1
ATOM 4168 O O . ASP A 1 540 ? 14.486 -18.022 10.680 1.00 89.38 540 ASP A O 1
ATOM 4172 N N . ASP A 1 541 ? 13.356 -16.822 12.191 1.00 91.19 541 ASP A N 1
ATOM 4173 C CA . ASP A 1 541 ? 14.428 -15.888 12.530 1.00 91.19 541 ASP A CA 1
ATOM 4174 C C . ASP A 1 541 ? 14.374 -15.562 14.030 1.00 91.19 541 ASP A C 1
ATOM 4176 O O . ASP A 1 541 ? 13.354 -15.115 14.553 1.00 91.19 541 ASP A O 1
ATOM 4180 N N . THR A 1 542 ? 15.489 -15.727 14.744 1.00 90.69 542 THR A N 1
ATOM 4181 C CA . THR A 1 542 ? 15.560 -15.510 16.203 1.00 90.69 542 THR A CA 1
ATOM 4182 C C . THR A 1 542 ? 15.361 -14.052 16.632 1.00 90.69 542 THR A C 1
ATOM 4184 O O . THR A 1 542 ? 15.177 -13.780 17.818 1.00 90.69 542 THR A O 1
ATOM 4187 N N . LYS A 1 543 ? 15.355 -13.094 15.695 1.00 91.62 543 LYS A N 1
ATOM 4188 C CA . LYS A 1 543 ? 14.913 -11.712 15.947 1.00 91.62 543 LYS A CA 1
ATOM 4189 C C . LYS A 1 543 ? 13.385 -11.581 16.022 1.00 91.62 543 LYS A C 1
ATOM 4191 O O . LYS A 1 543 ? 12.917 -10.535 16.463 1.00 91.62 543 LYS A O 1
ATOM 4196 N N . MET A 1 544 ? 12.638 -12.610 15.614 1.00 93.56 544 MET A N 1
ATOM 4197 C CA . MET A 1 544 ? 11.194 -12.571 15.342 1.00 93.56 544 MET A CA 1
ATOM 4198 C C . MET A 1 544 ? 10.347 -13.476 16.263 1.00 93.56 544 MET A C 1
ATOM 4200 O O . MET A 1 544 ? 9.120 -13.406 16.227 1.00 93.56 544 MET A O 1
ATOM 4204 N N . MET A 1 545 ? 11.004 -14.284 17.099 1.00 91.12 545 MET A N 1
ATOM 4205 C CA . MET A 1 545 ? 10.414 -15.253 18.039 1.00 91.12 545 MET A CA 1
ATOM 4206 C C . MET A 1 545 ? 10.343 -14.711 19.477 1.00 91.12 545 MET A C 1
ATOM 4208 O O . MET A 1 545 ? 11.052 -13.756 19.813 1.00 91.12 545 MET A O 1
ATOM 4212 N N . ASP A 1 546 ? 9.551 -15.374 20.330 1.00 89.25 546 ASP A N 1
ATOM 4213 C CA . ASP A 1 546 ? 9.478 -15.177 21.793 1.00 89.25 546 ASP A CA 1
ATOM 4214 C C . ASP A 1 546 ? 9.318 -13.702 22.232 1.00 89.25 546 ASP A C 1
ATOM 4216 O O . ASP A 1 546 ? 9.962 -13.223 23.175 1.00 89.25 546 ASP A O 1
ATOM 4220 N N . LYS A 1 547 ? 8.475 -12.935 21.527 1.00 93.88 547 LYS A N 1
ATOM 4221 C CA . LYS A 1 547 ? 8.333 -11.484 21.724 1.00 93.88 547 LYS A CA 1
ATOM 4222 C C . LYS A 1 547 ? 6.903 -11.061 22.015 1.00 93.88 547 LYS A C 1
ATOM 4224 O O . LYS A 1 547 ? 5.941 -11.580 21.464 1.00 93.88 547 LYS A O 1
ATOM 4229 N N . VAL A 1 548 ? 6.766 -10.042 22.862 1.00 94.88 548 VAL A N 1
ATOM 4230 C CA . VAL A 1 548 ? 5.494 -9.335 23.045 1.00 94.88 548 VAL A CA 1
ATOM 4231 C C . VAL A 1 548 ? 5.317 -8.383 21.866 1.00 94.88 548 VAL A C 1
ATOM 4233 O O . VAL A 1 548 ? 5.714 -7.219 21.932 1.00 94.88 548 VAL A O 1
ATOM 4236 N N . TRP A 1 549 ? 4.775 -8.883 20.758 1.00 96.44 549 TRP A N 1
ATOM 4237 C CA . TRP A 1 549 ? 4.364 -8.024 19.655 1.00 96.44 549 TRP A CA 1
ATOM 4238 C C . TRP A 1 549 ? 3.127 -7.216 20.043 1.00 96.44 549 TRP A C 1
ATOM 4240 O O . TRP A 1 549 ? 2.297 -7.660 20.834 1.00 96.44 549 TRP A O 1
ATOM 4250 N N . GLN A 1 550 ? 3.038 -6.001 19.508 1.00 95.19 550 GLN A N 1
ATOM 4251 C CA . GLN A 1 550 ? 1.997 -5.038 19.868 1.00 95.19 550 GLN A CA 1
ATOM 4252 C C . GLN A 1 550 ? 1.179 -4.573 18.660 1.00 95.19 550 GLN A C 1
ATOM 4254 O O 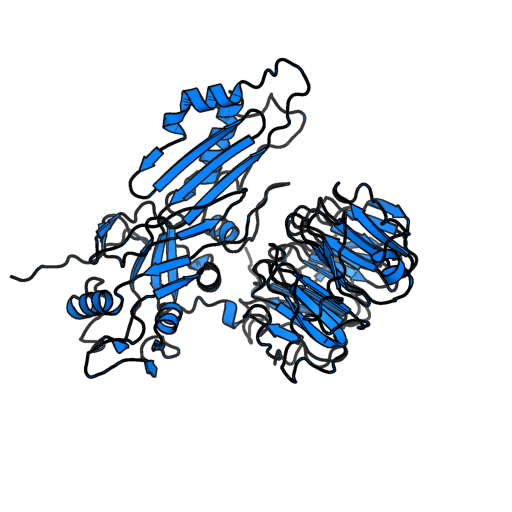. GLN A 1 550 ? -0.001 -4.277 18.803 1.00 95.19 550 GLN A O 1
ATOM 4259 N N . SER A 1 551 ? 1.803 -4.430 17.489 1.00 96.25 551 SER A N 1
ATOM 4260 C CA . SER A 1 551 ? 1.145 -3.881 16.302 1.00 96.25 551 SER A CA 1
ATOM 4261 C C . SER A 1 551 ? 1.944 -4.207 15.037 1.00 96.25 551 SER A C 1
ATOM 4263 O O . SER A 1 551 ? 3.172 -4.320 15.084 1.00 96.25 551 SER A O 1
ATOM 4265 N N . VAL A 1 552 ? 1.241 -4.342 13.913 1.00 98.06 552 VAL A N 1
ATOM 4266 C CA . VAL A 1 552 ? 1.771 -4.643 12.577 1.00 98.06 552 VAL A CA 1
ATOM 4267 C C . VAL A 1 552 ? 1.067 -3.765 11.547 1.00 98.06 552 VAL A C 1
ATOM 4269 O O . VAL A 1 552 ? -0.135 -3.529 11.644 1.00 98.06 552 VAL A O 1
ATOM 4272 N N . SER A 1 553 ? 1.803 -3.277 10.550 1.00 96.94 553 SER A N 1
ATOM 4273 C CA . SER A 1 553 ? 1.228 -2.550 9.418 1.00 96.94 553 SER A CA 1
ATOM 4274 C C . SER A 1 553 ? 1.998 -2.840 8.129 1.00 96.94 553 SER A C 1
ATOM 4276 O O . SER A 1 553 ? 3.211 -3.066 8.143 1.00 96.94 553 SER A O 1
ATOM 4278 N N . VAL A 1 554 ? 1.268 -2.891 7.015 1.00 94.31 554 VAL A N 1
ATOM 4279 C CA . VAL A 1 554 ? 1.709 -3.430 5.723 1.00 94.31 554 VAL A CA 1
ATOM 4280 C C . VAL A 1 554 ? 1.292 -2.461 4.614 1.00 94.31 554 VAL A C 1
ATOM 4282 O O . VAL A 1 554 ? 0.175 -1.949 4.612 1.00 94.31 554 VAL A O 1
ATOM 4285 N N . SER A 1 555 ? 2.209 -2.194 3.685 1.00 87.25 555 SER A N 1
ATOM 4286 C CA . SER A 1 555 ? 1.986 -1.352 2.498 1.00 87.25 555 SER A CA 1
ATOM 4287 C C . SER A 1 555 ? 1.052 -2.002 1.467 1.00 87.25 555 SER A C 1
ATOM 4289 O O . SER A 1 555 ? 0.852 -3.216 1.467 1.00 87.25 555 SER A O 1
ATOM 4291 N N . ALA A 1 556 ? 0.539 -1.214 0.515 1.00 75.31 556 ALA A N 1
ATOM 4292 C CA . ALA A 1 556 ? -0.357 -1.676 -0.549 1.00 75.31 556 ALA A CA 1
ATOM 4293 C C . ALA A 1 556 ? 0.186 -2.893 -1.313 1.00 75.31 556 ALA A C 1
ATOM 4295 O O . ALA A 1 556 ? -0.535 -3.861 -1.541 1.00 75.31 556 ALA A O 1
ATOM 4296 N N . THR A 1 557 ? 1.471 -2.880 -1.667 1.00 73.12 557 THR A N 1
ATOM 4297 C CA . THR A 1 557 ? 2.101 -3.979 -2.413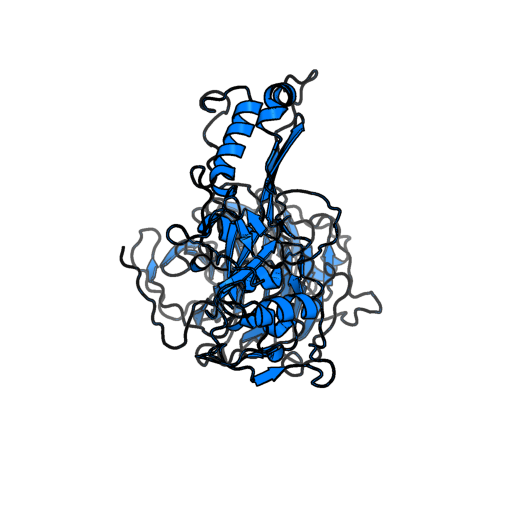 1.00 73.12 557 THR A CA 1
ATOM 4298 C C . THR A 1 557 ? 2.354 -5.227 -1.565 1.00 73.12 557 THR A C 1
ATOM 4300 O O . THR A 1 557 ? 2.694 -6.271 -2.113 1.00 73.12 557 THR A O 1
ATOM 4303 N N . GLY A 1 558 ? 2.245 -5.134 -0.236 1.00 82.50 558 GLY A N 1
ATOM 4304 C CA . GLY A 1 558 ? 2.671 -6.171 0.704 1.00 82.50 558 GLY A CA 1
ATOM 4305 C C . GLY A 1 558 ? 4.183 -6.246 0.925 1.00 82.50 558 GLY A C 1
ATOM 4306 O O . GLY A 1 558 ? 4.616 -6.916 1.860 1.00 82.50 558 GLY A O 1
ATOM 4307 N N . GLN A 1 559 ? 4.980 -5.568 0.092 1.00 82.88 559 GLN A N 1
ATOM 4308 C CA . GLN A 1 559 ? 6.441 -5.658 0.083 1.00 82.88 559 GLN A CA 1
ATOM 4309 C C . GLN A 1 559 ? 7.053 -5.050 1.343 1.00 82.88 559 GLN A C 1
ATOM 4311 O O . GLN A 1 559 ? 7.910 -5.670 1.970 1.00 82.88 559 GLN A O 1
ATOM 4316 N N . TYR A 1 560 ? 6.598 -3.849 1.703 1.00 88.94 560 TYR A N 1
ATOM 4317 C CA . TYR A 1 560 ? 7.043 -3.129 2.888 1.00 88.94 560 TYR A CA 1
ATOM 4318 C C . TYR A 1 560 ? 6.131 -3.421 4.071 1.00 88.94 560 TYR A C 1
ATOM 4320 O O . TYR A 1 560 ? 4.908 -3.268 3.962 1.00 88.94 560 TYR A O 1
ATOM 4328 N N . GLN A 1 561 ? 6.732 -3.815 5.190 1.00 95.88 561 GLN A N 1
ATOM 4329 C CA . GLN A 1 561 ? 6.037 -4.214 6.410 1.00 95.88 561 GLN A CA 1
ATOM 4330 C C . GLN A 1 561 ? 6.801 -3.701 7.634 1.00 95.88 561 GLN A C 1
ATOM 4332 O O . GLN A 1 561 ? 8.032 -3.755 7.661 1.00 95.88 561 GLN A O 1
ATOM 4337 N N . THR A 1 562 ? 6.077 -3.242 8.653 1.00 97.81 562 THR A N 1
ATOM 4338 C CA . THR A 1 562 ? 6.649 -2.745 9.912 1.00 97.81 562 THR A CA 1
ATOM 4339 C C . THR A 1 562 ? 5.898 -3.344 11.093 1.00 97.81 562 THR A C 1
ATOM 4341 O O . THR A 1 562 ? 4.666 -3.335 11.111 1.00 97.81 562 THR A O 1
ATOM 4344 N N . ILE A 1 563 ? 6.634 -3.823 12.097 1.00 97.75 563 ILE A N 1
ATOM 4345 C CA . ILE A 1 563 ? 6.078 -4.328 13.359 1.00 97.75 563 ILE A CA 1
ATOM 4346 C C . ILE A 1 563 ? 6.712 -3.634 14.563 1.00 97.75 563 ILE A C 1
ATOM 4348 O O . ILE A 1 563 ? 7.875 -3.222 14.527 1.00 97.75 563 ILE A O 1
ATOM 4352 N N . LEU A 1 564 ? 5.936 -3.535 15.642 1.00 97.44 564 LEU A N 1
ATOM 4353 C CA . LEU A 1 564 ? 6.363 -2.969 16.917 1.00 97.44 564 LEU A CA 1
ATOM 4354 C C . LEU A 1 564 ? 6.427 -4.059 17.991 1.00 97.44 564 LEU A C 1
ATOM 4356 O O . LEU A 1 564 ? 5.419 -4.707 18.289 1.00 97.44 564 LEU A O 1
ATOM 4360 N N . GLN A 1 565 ? 7.598 -4.221 18.609 1.00 96.56 565 GLN A N 1
ATOM 4361 C CA . GLN A 1 565 ? 7.740 -4.971 19.855 1.00 96.56 565 GLN A CA 1
ATOM 4362 C C . GLN A 1 565 ? 7.359 -4.057 21.027 1.00 96.56 565 GLN A C 1
ATOM 4364 O O . GLN A 1 565 ? 7.906 -2.961 21.152 1.00 96.56 565 GLN A O 1
ATOM 4369 N N . LYS A 1 566 ? 6.475 -4.511 21.919 1.00 94.25 566 LYS A N 1
ATOM 4370 C CA . LYS A 1 566 ? 6.189 -3.812 23.176 1.00 94.25 566 LYS A CA 1
ATOM 4371 C C . LYS A 1 566 ? 7.463 -3.703 24.020 1.00 94.25 566 LYS A C 1
ATOM 4373 O O . LYS A 1 566 ? 8.275 -4.635 24.041 1.00 94.25 566 LYS A O 1
ATOM 4378 N N . ASP A 1 567 ? 7.622 -2.558 24.684 1.00 93.62 567 ASP A N 1
ATOM 4379 C CA . ASP A 1 567 ? 8.763 -2.223 25.549 1.00 93.62 567 ASP A CA 1
ATOM 4380 C C . ASP A 1 567 ? 10.116 -2.546 24.880 1.00 93.62 567 ASP A C 1
ATOM 4382 O O . ASP A 1 567 ? 10.982 -3.223 25.435 1.00 93.62 567 ASP A O 1
ATOM 4386 N N . GLY A 1 568 ? 10.255 -2.119 23.621 1.00 93.94 568 GLY A N 1
ATOM 4387 C CA . GLY A 1 568 ? 11.260 -2.644 22.702 1.00 93.94 568 GLY A CA 1
ATOM 4388 C C . GLY A 1 568 ? 11.432 -1.828 21.424 1.00 93.94 568 GLY A C 1
ATOM 4389 O O . GLY A 1 568 ? 11.482 -0.598 21.452 1.00 93.94 568 GLY A O 1
ATOM 4390 N N . HIS A 1 569 ? 11.601 -2.530 20.304 1.00 95.50 569 HIS A N 1
ATOM 4391 C CA . HIS A 1 569 ? 12.129 -1.984 19.052 1.00 95.50 569 HIS A CA 1
ATOM 4392 C C . HIS A 1 569 ? 11.127 -2.059 17.893 1.00 95.50 569 HIS A C 1
ATOM 4394 O O . HIS A 1 569 ? 10.161 -2.826 17.925 1.00 95.50 569 HIS A O 1
ATOM 4400 N N . ILE A 1 570 ? 11.421 -1.293 16.841 1.00 97.62 570 ILE A N 1
ATOM 4401 C CA . ILE A 1 570 ? 10.773 -1.401 15.532 1.00 97.62 570 ILE A CA 1
ATOM 4402 C C . ILE A 1 570 ? 11.561 -2.398 14.671 1.00 97.62 570 ILE A C 1
ATOM 4404 O O . ILE A 1 570 ? 12.792 -2.329 14.612 1.00 97.62 570 ILE A O 1
ATOM 4408 N N . TYR A 1 571 ? 10.856 -3.287 13.971 1.00 97.06 571 TYR A N 1
ATOM 4409 C CA . TYR A 1 571 ? 11.434 -4.174 12.958 1.00 97.06 571 TYR A CA 1
ATOM 4410 C C . TYR A 1 571 ? 10.735 -3.965 11.612 1.00 97.06 571 TYR A C 1
ATOM 4412 O O . TYR A 1 571 ? 9.531 -3.697 11.570 1.00 97.06 571 TYR A O 1
ATOM 4420 N N . THR A 1 572 ? 11.479 -4.095 10.511 1.00 96.44 572 THR A N 1
ATOM 4421 C CA . THR A 1 572 ? 10.955 -3.911 9.149 1.00 96.44 572 THR A CA 1
ATOM 4422 C C . THR A 1 572 ? 11.355 -5.030 8.193 1.00 96.44 572 THR A C 1
ATOM 4424 O O . THR A 1 572 ? 12.449 -5.588 8.284 1.00 96.44 572 THR A O 1
ATOM 4427 N N . SER A 1 573 ? 10.469 -5.312 7.238 1.00 94.56 573 SER A N 1
ATOM 4428 C CA . SER A 1 573 ? 10.732 -6.102 6.032 1.00 94.56 573 SER A CA 1
ATOM 4429 C C . SER A 1 573 ? 10.502 -5.228 4.794 1.00 94.56 573 SER A C 1
ATOM 4431 O O . SER A 1 573 ? 9.650 -4.334 4.793 1.00 94.56 573 SER A O 1
ATOM 4433 N N . ASN A 1 574 ? 11.272 -5.487 3.737 1.00 89.12 574 ASN A N 1
ATOM 4434 C CA . ASN A 1 574 ? 11.071 -4.949 2.389 1.00 89.12 574 ASN A CA 1
ATOM 4435 C C . ASN A 1 574 ? 11.020 -6.063 1.320 1.00 89.12 574 ASN A C 1
ATOM 4437 O O . ASN A 1 574 ? 11.254 -5.808 0.137 1.00 89.12 574 ASN A O 1
ATOM 4441 N N . ASP A 1 575 ? 10.722 -7.294 1.748 1.00 85.75 575 ASP A N 1
ATOM 4442 C CA . ASP A 1 575 ? 10.701 -8.520 0.946 1.00 85.75 575 ASP A CA 1
ATOM 4443 C C . ASP A 1 575 ? 9.467 -9.399 1.235 1.00 85.75 575 ASP A C 1
ATOM 4445 O O . ASP A 1 575 ? 9.524 -10.626 1.152 1.00 85.75 575 ASP A O 1
ATOM 4449 N N . TYR A 1 576 ? 8.323 -8.759 1.505 1.00 90.06 576 TYR A N 1
ATOM 4450 C CA . TYR A 1 576 ? 7.029 -9.410 1.766 1.00 90.06 576 TYR A CA 1
ATOM 4451 C C . TYR A 1 576 ? 6.980 -10.229 3.070 1.00 90.06 576 TYR A C 1
ATOM 4453 O O . TYR A 1 576 ? 6.191 -11.166 3.190 1.00 90.06 576 TYR A O 1
ATOM 4461 N N . GLY A 1 577 ? 7.800 -9.858 4.058 1.00 93.75 577 GLY A N 1
ATOM 4462 C CA . GLY A 1 577 ? 7.864 -10.501 5.371 1.00 93.75 577 GLY A CA 1
ATOM 4463 C C . GLY A 1 577 ? 8.777 -11.730 5.428 1.00 93.75 577 GLY A C 1
ATOM 4464 O O . GLY A 1 577 ? 8.780 -12.424 6.444 1.00 93.75 577 GLY A O 1
ATOM 4465 N N . ALA A 1 578 ? 9.551 -12.003 4.370 1.00 90.69 578 ALA A N 1
ATOM 4466 C CA . ALA A 1 578 ? 10.443 -13.159 4.293 1.00 90.69 578 ALA A CA 1
ATOM 4467 C C . ALA A 1 578 ? 11.726 -12.989 5.128 1.00 90.69 578 ALA A C 1
ATOM 4469 O O . ALA A 1 578 ? 12.216 -13.963 5.697 1.00 90.69 578 ALA A O 1
ATOM 4470 N N . THR A 1 579 ? 12.258 -11.768 5.241 1.00 92.50 579 THR A N 1
ATOM 4471 C CA . THR A 1 579 ? 13.347 -11.421 6.164 1.00 92.50 579 THR A CA 1
ATOM 4472 C C . THR A 1 579 ? 13.078 -10.094 6.870 1.00 92.50 579 THR A C 1
ATOM 4474 O O . THR A 1 579 ? 12.377 -9.218 6.361 1.00 92.50 579 THR A O 1
ATOM 4477 N N . TRP A 1 580 ? 13.632 -9.948 8.078 1.00 95.62 580 TRP A N 1
ATOM 4478 C CA . TRP A 1 580 ? 13.352 -8.811 8.955 1.00 95.62 580 TRP A CA 1
ATOM 4479 C C . TRP A 1 580 ? 14.619 -8.217 9.572 1.00 95.62 580 TRP A C 1
ATOM 4481 O O . TRP A 1 580 ? 15.460 -8.919 10.154 1.00 95.62 580 TRP A O 1
ATOM 4491 N N . ALA A 1 581 ? 14.722 -6.893 9.478 1.00 94.25 581 ALA A N 1
ATOM 4492 C CA . ALA A 1 581 ? 15.793 -6.084 10.038 1.00 94.25 581 ALA A CA 1
ATOM 4493 C C . ALA A 1 581 ? 15.327 -5.341 11.298 1.00 94.25 581 ALA A C 1
ATOM 4495 O O . ALA A 1 581 ? 14.193 -4.868 11.375 1.00 94.25 581 ALA A O 1
ATOM 4496 N N . LEU A 1 582 ? 16.231 -5.203 12.269 1.00 95.31 582 LEU A N 1
ATOM 4497 C CA . LEU A 1 582 ? 16.087 -4.243 13.361 1.00 95.31 582 LEU A CA 1
ATOM 4498 C C . LEU A 1 582 ? 16.261 -2.824 12.799 1.00 95.31 582 LEU A C 1
ATOM 4500 O O . LEU A 1 582 ? 17.182 -2.568 12.019 1.00 95.31 582 LEU A O 1
ATOM 4504 N N . VAL A 1 583 ? 15.409 -1.889 13.213 1.00 95.69 583 VAL A N 1
ATOM 4505 C CA . VAL A 1 583 ? 15.645 -0.462 12.977 1.00 95.69 583 VAL A CA 1
ATOM 4506 C C . VAL A 1 583 ? 16.697 0.021 13.974 1.00 95.69 583 VAL A C 1
ATOM 4508 O O . VAL A 1 583 ? 16.395 0.170 15.148 1.00 95.69 583 VAL A O 1
ATOM 4511 N N . GLU A 1 584 ? 17.915 0.309 13.515 1.00 92.69 584 GLU A N 1
ATOM 4512 C CA . GLU A 1 584 ? 19.063 0.733 14.350 1.00 92.69 584 GLU A CA 1
ATOM 4513 C C . GLU A 1 584 ? 19.006 2.212 14.816 1.00 92.69 584 GLU A C 1
ATOM 4515 O O . GLU A 1 584 ? 19.986 2.763 15.315 1.00 92.69 584 GLU A O 1
ATOM 4520 N N . ASN A 1 585 ? 17.890 2.919 14.606 1.00 92.12 585 ASN A N 1
ATOM 4521 C CA . ASN A 1 585 ? 17.785 4.351 14.907 1.00 92.12 585 ASN A CA 1
ATOM 4522 C C . ASN A 1 585 ? 17.517 4.594 16.405 1.00 92.12 585 ASN A C 1
ATOM 4524 O O . ASN A 1 585 ? 16.456 4.226 16.913 1.00 92.12 585 ASN A O 1
ATOM 4528 N N . GLU A 1 586 ? 18.454 5.254 17.096 1.00 91.75 586 GLU A N 1
ATOM 4529 C CA . GLU A 1 586 ? 18.421 5.492 18.551 1.00 91.75 586 GLU A CA 1
ATOM 4530 C C . GLU A 1 586 ? 17.118 6.138 19.064 1.00 91.75 586 GLU A C 1
ATOM 4532 O O . GLU A 1 586 ? 16.673 5.822 20.166 1.00 91.75 586 GLU A O 1
ATOM 4537 N N . VAL A 1 587 ? 16.459 6.986 18.262 1.00 91.81 587 VAL A N 1
ATOM 4538 C CA . VAL A 1 587 ? 15.232 7.717 18.646 1.00 91.81 587 VAL A CA 1
ATOM 4539 C C . VAL A 1 587 ? 14.035 6.781 18.887 1.00 91.81 587 VAL A C 1
ATOM 4541 O O . VAL A 1 587 ? 13.102 7.148 19.603 1.00 91.81 587 VAL A O 1
ATOM 4544 N N . VAL A 1 588 ? 14.063 5.568 18.322 1.00 93.50 588 VAL A N 1
ATOM 4545 C CA . VAL A 1 588 ? 12.962 4.586 18.361 1.00 93.50 588 VAL A CA 1
ATOM 4546 C C . VAL A 1 588 ? 13.301 3.284 19.109 1.00 93.50 588 VAL A C 1
ATOM 4548 O O . VAL A 1 588 ? 12.566 2.301 19.005 1.00 93.50 588 VAL A O 1
ATOM 4551 N N . GLN A 1 589 ? 14.388 3.266 19.890 1.00 93.81 589 GLN A N 1
ATOM 4552 C CA . GLN A 1 589 ? 14.786 2.099 20.690 1.00 93.81 589 GLN A CA 1
ATOM 4553 C C . GLN A 1 589 ? 14.120 2.076 22.074 1.00 93.81 589 GLN A C 1
ATOM 4555 O O . GLN A 1 589 ? 14.003 3.113 22.721 1.00 93.81 589 GLN A O 1
ATOM 4560 N N . ASN A 1 590 ? 13.805 0.874 22.572 1.00 92.25 590 ASN A N 1
ATOM 4561 C CA . ASN A 1 590 ? 13.330 0.607 23.939 1.00 92.25 590 ASN A CA 1
ATOM 4562 C C . ASN A 1 590 ? 12.116 1.460 24.362 1.00 92.25 590 ASN A C 1
ATOM 4564 O O . ASN A 1 590 ? 12.116 2.062 25.436 1.00 92.25 590 ASN A O 1
ATOM 4568 N N . LYS A 1 591 ? 11.087 1.517 23.510 1.00 93.69 591 LYS A N 1
ATOM 4569 C CA . LYS A 1 591 ? 9.862 2.297 23.747 1.00 93.69 591 LYS A CA 1
ATOM 4570 C C . LYS A 1 591 ? 8.662 1.411 24.050 1.00 93.69 591 LYS A C 1
ATOM 4572 O O . LYS A 1 591 ? 8.525 0.319 23.492 1.00 93.69 591 LYS A O 1
ATOM 4577 N N . THR A 1 592 ? 7.753 1.912 24.884 1.00 93.56 592 THR A N 1
ATOM 4578 C CA . THR A 1 592 ? 6.428 1.314 25.110 1.00 93.56 592 THR A CA 1
ATOM 4579 C C . THR A 1 592 ? 5.539 1.639 23.912 1.00 93.56 592 THR A C 1
ATOM 4581 O O . THR A 1 592 ? 4.680 2.514 23.952 1.00 93.56 592 THR A O 1
ATOM 4584 N N . TRP A 1 593 ? 5.820 0.986 22.788 1.00 96.00 593 TRP A N 1
ATOM 4585 C CA . TRP A 1 593 ? 5.044 1.107 21.561 1.00 96.00 593 TRP A CA 1
ATOM 4586 C C . TRP A 1 593 ? 3.576 0.712 21.771 1.00 96.00 593 TRP A C 1
ATOM 4588 O O . TRP A 1 593 ? 3.281 -0.153 22.594 1.00 96.00 593 TRP A O 1
ATOM 4598 N N . GLN A 1 594 ? 2.679 1.322 20.987 1.00 93.44 594 GLN A N 1
ATOM 4599 C CA . GLN A 1 594 ? 1.230 1.092 21.031 1.00 93.44 594 GLN A CA 1
ATOM 4600 C C . GLN A 1 594 ? 0.643 0.714 19.659 1.00 93.44 594 GLN A C 1
ATOM 4602 O O . GLN A 1 594 ? -0.084 -0.270 19.558 1.00 93.44 594 GLN A O 1
ATOM 4607 N N . CYS A 1 595 ? 0.946 1.479 18.602 1.00 95.19 595 CYS A N 1
ATOM 4608 C CA . CYS A 1 595 ? 0.381 1.283 17.259 1.00 95.19 595 CYS A CA 1
ATOM 4609 C C . CYS A 1 595 ? 1.336 1.797 16.167 1.00 95.19 595 CYS A C 1
ATOM 4611 O O . CYS A 1 595 ? 1.986 2.827 16.361 1.00 95.19 595 CYS A O 1
ATOM 4613 N N . ILE A 1 596 ? 1.392 1.105 15.024 1.00 97.25 596 ILE A N 1
ATOM 4614 C CA . ILE A 1 596 ? 2.060 1.527 13.778 1.00 97.25 596 ILE A CA 1
ATOM 4615 C C . ILE A 1 596 ? 1.010 1.687 12.675 1.00 97.25 596 ILE A C 1
ATOM 4617 O O . ILE A 1 596 ? 0.100 0.873 12.556 1.00 97.25 596 ILE A O 1
ATOM 4621 N N . SER A 1 597 ? 1.170 2.692 11.817 1.00 94.38 597 SER A N 1
ATOM 4622 C CA . SER A 1 597 ? 0.506 2.736 10.517 1.00 94.38 597 SER A CA 1
ATOM 4623 C C . SER A 1 597 ? 1.514 3.129 9.432 1.00 94.38 597 SER A C 1
ATOM 4625 O O . SER A 1 597 ? 2.178 4.167 9.503 1.00 94.38 597 SER A O 1
ATOM 4627 N N . VAL A 1 598 ? 1.671 2.241 8.450 1.00 91.31 598 VAL A N 1
ATOM 4628 C CA . VAL A 1 598 ? 2.492 2.422 7.248 1.00 91.31 598 VAL A CA 1
ATOM 4629 C C . VAL A 1 598 ? 1.589 2.968 6.143 1.00 91.31 598 VAL A C 1
ATOM 4631 O O . VAL A 1 598 ? 0.481 2.477 5.938 1.00 91.31 598 VAL A O 1
ATOM 4634 N N . SER A 1 599 ? 2.058 3.998 5.439 1.00 80.31 599 SER A N 1
ATOM 4635 C CA . SER A 1 599 ? 1.398 4.523 4.236 1.00 80.31 599 SER A CA 1
ATOM 4636 C C . SER A 1 599 ? 1.232 3.437 3.172 1.00 80.31 599 SER A C 1
ATOM 4638 O O . SER A 1 599 ? 2.050 2.522 3.048 1.00 80.31 599 SER A O 1
ATOM 4640 N N . ALA A 1 600 ? 0.185 3.541 2.360 1.00 70.25 600 ALA A N 1
ATOM 4641 C CA . ALA A 1 600 ? -0.093 2.535 1.345 1.00 70.25 600 ALA A CA 1
ATOM 4642 C C . ALA A 1 600 ? 1.013 2.487 0.274 1.00 70.25 600 ALA A C 1
ATOM 4644 O O . ALA A 1 600 ? 1.343 1.408 -0.209 1.00 70.25 600 ALA A O 1
ATOM 4645 N N . ASP A 1 601 ? 1.632 3.625 -0.048 1.00 64.50 601 ASP A N 1
ATOM 4646 C CA . ASP A 1 601 ? 2.777 3.703 -0.965 1.00 64.50 601 ASP A CA 1
ATOM 4647 C C . ASP A 1 601 ? 4.130 3.319 -0.324 1.00 64.50 601 ASP A C 1
ATOM 4649 O O . ASP A 1 601 ? 5.142 3.212 -1.018 1.00 64.50 601 ASP A O 1
ATOM 4653 N N . GLY A 1 602 ? 4.153 3.060 0.990 1.00 75.06 602 GLY A N 1
ATOM 4654 C CA . GLY A 1 602 ? 5.349 2.707 1.758 1.00 75.06 602 GLY A CA 1
ATOM 4655 C C . GLY A 1 602 ? 6.323 3.870 1.981 1.00 75.06 602 GLY A C 1
ATOM 4656 O O . GLY A 1 602 ? 7.351 3.682 2.634 1.00 75.06 602 GLY A O 1
ATOM 4657 N N . LEU A 1 603 ? 6.029 5.074 1.476 1.00 75.44 603 LEU A N 1
ATOM 4658 C CA . LEU A 1 603 ? 6.953 6.210 1.503 1.00 75.44 603 LEU A CA 1
ATOM 4659 C C . LEU A 1 603 ? 7.008 6.892 2.879 1.00 75.44 603 LEU A C 1
ATOM 4661 O O . LEU A 1 603 ? 8.021 7.517 3.202 1.00 75.44 603 LEU A O 1
ATOM 4665 N N . LEU A 1 604 ? 5.946 6.751 3.682 1.00 83.00 604 LEU A N 1
ATOM 4666 C CA . LEU A 1 604 ? 5.782 7.264 5.048 1.00 83.00 604 LEU A CA 1
ATOM 4667 C C . LEU A 1 604 ? 5.374 6.182 6.062 1.00 83.00 604 LEU A C 1
ATOM 4669 O O . LEU A 1 604 ? 4.699 5.203 5.736 1.00 83.00 604 LEU A O 1
ATOM 4673 N N . GLN A 1 605 ? 5.726 6.397 7.328 1.00 92.44 605 GLN A N 1
ATOM 4674 C CA . GLN A 1 605 ? 5.281 5.589 8.468 1.00 92.44 605 GLN A CA 1
ATOM 4675 C C . GLN A 1 605 ? 5.044 6.493 9.680 1.00 92.44 605 GLN A C 1
ATOM 4677 O O . GLN A 1 605 ? 5.798 7.451 9.872 1.00 92.44 605 GLN A O 1
ATOM 4682 N N . ALA A 1 606 ? 4.059 6.169 10.521 1.00 93.56 606 ALA A N 1
ATOM 4683 C CA . ALA A 1 606 ? 3.880 6.798 11.827 1.00 93.56 606 ALA A CA 1
ATOM 4684 C C . ALA A 1 606 ? 3.619 5.754 12.922 1.00 93.56 606 ALA A C 1
ATOM 4686 O O . ALA A 1 606 ? 2.756 4.889 12.771 1.00 93.56 606 ALA A O 1
ATOM 4687 N N . ALA A 1 607 ? 4.350 5.854 14.030 1.00 95.12 607 ALA A N 1
ATOM 4688 C CA . ALA A 1 607 ? 4.227 4.993 15.202 1.00 95.12 607 ALA A CA 1
ATOM 4689 C C . ALA A 1 607 ? 3.949 5.833 16.456 1.00 95.12 607 ALA A C 1
ATOM 4691 O O . ALA A 1 607 ? 4.457 6.948 16.577 1.00 95.12 607 ALA A O 1
ATOM 4692 N N . ILE A 1 608 ? 3.169 5.305 17.399 1.00 93.38 608 ILE A N 1
ATOM 4693 C CA . ILE A 1 608 ? 2.854 5.976 18.672 1.00 93.38 608 ILE A CA 1
ATOM 4694 C C . ILE A 1 608 ? 3.343 5.189 19.886 1.00 93.38 608 ILE A C 1
ATOM 4696 O O . ILE A 1 608 ? 3.236 3.962 19.942 1.00 93.38 608 ILE A O 1
ATOM 4700 N N . GLU A 1 609 ? 3.855 5.928 20.866 1.00 92.38 609 GLU A N 1
ATOM 4701 C CA . GLU A 1 609 ? 4.316 5.438 22.166 1.00 92.38 609 GLU A CA 1
ATOM 4702 C C . GLU A 1 609 ? 3.274 5.737 23.258 1.00 92.38 609 GLU A C 1
ATOM 4704 O O . GLU A 1 609 ? 2.746 6.850 23.346 1.00 92.38 609 GLU A O 1
ATOM 4709 N N . THR A 1 610 ? 2.986 4.756 24.116 1.00 88.44 610 THR A N 1
ATOM 4710 C CA . THR A 1 610 ? 2.039 4.870 25.232 1.00 88.44 610 THR A CA 1
ATOM 4711 C C . THR A 1 610 ? 2.520 5.924 26.233 1.00 88.44 610 THR A C 1
ATOM 4713 O O . THR A 1 610 ? 3.517 5.730 26.924 1.00 88.44 610 THR A O 1
ATOM 4716 N N . GLY A 1 611 ? 1.811 7.053 26.323 1.00 82.00 611 GLY A N 1
ATOM 4717 C CA . GLY A 1 611 ? 2.217 8.193 27.160 1.00 82.00 611 GLY A CA 1
ATOM 4718 C C . GLY A 1 611 ? 3.387 9.014 26.595 1.00 82.00 611 GLY A C 1
ATOM 4719 O O . GLY A 1 611 ? 3.902 9.887 27.292 1.00 82.00 611 GLY A O 1
ATOM 4720 N N . GLY A 1 612 ? 3.813 8.731 25.359 1.00 85.75 612 GLY A N 1
ATOM 4721 C CA . GLY A 1 612 ? 4.965 9.344 24.703 1.00 85.75 612 GLY A CA 1
ATOM 4722 C C . GLY A 1 612 ? 4.608 10.130 23.438 1.00 85.75 612 GLY A C 1
ATOM 4723 O O . GLY A 1 612 ? 3.580 10.805 23.353 1.00 85.75 612 GLY A O 1
ATOM 4724 N N . GLY A 1 613 ? 5.512 10.090 22.458 1.00 87.69 613 GLY A N 1
ATOM 4725 C CA . GLY A 1 613 ? 5.388 10.841 21.207 1.00 87.69 613 GLY A CA 1
ATOM 4726 C C . GLY A 1 613 ? 4.687 10.096 20.065 1.00 87.69 613 GLY A C 1
ATOM 4727 O O . GLY A 1 613 ? 4.578 8.869 20.062 1.00 87.69 613 GLY A O 1
ATOM 4728 N N . ILE A 1 614 ? 4.303 10.862 19.038 1.00 89.56 614 ILE A N 1
ATOM 4729 C CA . ILE A 1 614 ? 4.174 10.351 17.667 1.00 89.56 614 ILE A CA 1
ATOM 4730 C C . ILE A 1 614 ? 5.577 10.382 17.043 1.00 89.56 614 ILE A C 1
ATOM 4732 O O . ILE A 1 614 ? 6.260 11.407 17.104 1.00 89.56 614 ILE A O 1
ATOM 4736 N N . TYR A 1 615 ? 5.996 9.284 16.429 1.00 91.94 615 TYR A N 1
ATOM 4737 C CA . TYR A 1 615 ? 7.257 9.134 15.706 1.00 91.94 615 TYR A CA 1
ATOM 4738 C C . TYR A 1 615 ? 6.963 8.899 14.229 1.00 91.94 615 TYR A C 1
ATOM 4740 O O . TYR A 1 615 ? 6.028 8.171 13.904 1.00 91.94 615 TYR A O 1
ATOM 4748 N N . THR A 1 616 ? 7.742 9.498 13.331 1.00 91.38 616 THR A N 1
ATOM 4749 C CA . THR A 1 616 ? 7.537 9.371 11.881 1.00 91.38 616 THR A CA 1
ATOM 4750 C C . THR A 1 616 ? 8.812 8.972 11.151 1.00 91.38 616 THR A C 1
ATOM 4752 O O . THR A 1 616 ? 9.921 9.294 11.576 1.00 91.38 616 THR A O 1
ATOM 4755 N N . SER A 1 617 ? 8.647 8.262 10.035 1.00 90.19 617 SER A N 1
ATOM 4756 C CA . SER A 1 617 ? 9.718 7.903 9.102 1.00 90.19 617 SER A CA 1
ATOM 4757 C C . SER A 1 617 ? 9.298 8.218 7.672 1.00 90.19 617 SER A C 1
ATOM 4759 O O . SER A 1 617 ? 8.114 8.128 7.341 1.00 90.19 617 SER A O 1
ATOM 4761 N N . SER A 1 618 ? 10.264 8.551 6.812 1.00 82.75 618 SER A N 1
ATOM 4762 C CA . SER A 1 618 ? 10.060 8.577 5.363 1.00 82.75 618 SER A CA 1
ATOM 4763 C C . SER A 1 618 ? 11.260 8.002 4.616 1.00 82.75 618 SER A C 1
ATOM 4765 O O . SER A 1 618 ? 12.401 8.126 5.065 1.00 82.75 618 SER A O 1
ATOM 4767 N N . VAL A 1 619 ? 11.021 7.416 3.439 1.00 75.38 619 VAL A N 1
ATOM 4768 C CA . VAL A 1 619 ? 12.101 6.912 2.562 1.00 75.38 619 VAL A CA 1
ATOM 4769 C C . VAL A 1 619 ? 12.986 8.033 1.995 1.00 75.38 619 VAL A C 1
ATOM 4771 O O . VAL A 1 619 ? 14.116 7.783 1.575 1.00 75.38 619 VAL A O 1
ATOM 4774 N N . PHE A 1 620 ? 12.488 9.272 2.010 1.00 66.62 620 PHE A N 1
ATOM 4775 C CA . PHE A 1 620 ? 13.213 10.479 1.602 1.00 66.62 620 PHE A CA 1
ATOM 4776 C C . PHE A 1 620 ? 13.994 11.126 2.759 1.00 66.62 620 PHE A C 1
ATOM 4778 O O . PHE A 1 620 ? 14.746 12.075 2.540 1.00 66.62 620 PHE A O 1
ATOM 4785 N N . GLY A 1 621 ? 13.815 10.637 3.990 1.00 59.69 621 GLY A N 1
ATOM 4786 C CA . GLY A 1 621 ? 14.550 11.099 5.159 1.00 59.69 621 GLY A CA 1
ATOM 4787 C C . GLY A 1 621 ? 16.036 10.753 5.076 1.00 59.69 621 GLY A C 1
ATOM 4788 O O . GLY A 1 621 ? 16.428 9.717 4.540 1.00 59.69 621 GLY A O 1
ATOM 4789 N N . THR A 1 622 ? 16.870 11.614 5.650 1.00 54.88 622 THR A N 1
ATOM 4790 C CA . THR A 1 622 ? 18.301 11.365 5.863 1.00 54.88 622 THR A CA 1
ATOM 4791 C C . THR A 1 622 ? 18.655 11.668 7.318 1.00 54.88 622 THR A C 1
ATOM 4793 O O . THR A 1 622 ? 17.923 12.376 8.010 1.00 54.88 622 THR A O 1
ATOM 4796 N N . ALA A 1 623 ? 19.787 11.144 7.794 1.00 49.53 623 ALA A N 1
ATOM 4797 C CA . ALA A 1 623 ? 20.206 11.265 9.194 1.00 49.53 623 ALA A CA 1
ATOM 4798 C C . ALA A 1 623 ? 20.438 12.711 9.691 1.00 49.53 623 ALA A C 1
ATOM 4800 O O . ALA A 1 623 ? 20.524 12.922 10.897 1.00 49.53 623 ALA A O 1
ATOM 4801 N N . GLU A 1 624 ? 20.549 13.696 8.792 1.00 39.94 624 GLU A N 1
ATOM 4802 C CA . GLU A 1 624 ? 20.928 15.082 9.117 1.00 39.94 624 GLU A CA 1
ATOM 4803 C C . GLU A 1 624 ? 19.858 16.126 8.740 1.00 39.94 624 GLU A C 1
ATOM 4805 O O . GLU A 1 624 ? 20.160 17.316 8.698 1.00 39.94 624 GLU A O 1
ATOM 4810 N N . ALA A 1 625 ? 18.616 15.716 8.451 1.00 34.62 625 ALA A N 1
ATOM 4811 C CA . ALA A 1 625 ? 17.560 16.614 7.974 1.00 34.62 625 ALA A CA 1
ATOM 4812 C C . ALA A 1 625 ? 16.555 17.034 9.075 1.00 34.62 625 ALA A C 1
ATOM 4814 O O . ALA A 1 625 ? 15.486 16.426 9.185 1.00 34.62 625 ALA A O 1
ATOM 4815 N N . PRO A 1 626 ? 16.801 18.113 9.854 1.00 33.94 626 PRO A N 1
ATOM 4816 C CA . PRO A 1 626 ? 15.697 18.844 10.466 1.00 33.94 626 PRO A CA 1
ATOM 4817 C C . PRO A 1 626 ? 14.833 19.429 9.339 1.00 33.94 626 PRO A C 1
ATOM 4819 O O . PRO A 1 626 ? 15.364 19.915 8.341 1.00 33.94 626 PRO A O 1
ATOM 4822 N N . HIS A 1 627 ? 13.508 19.354 9.486 1.00 38.12 627 HIS A N 1
ATOM 4823 C CA . HIS A 1 627 ? 12.538 19.623 8.418 1.00 38.12 627 HIS A CA 1
ATOM 4824 C C . HIS A 1 627 ? 12.878 20.859 7.565 1.00 38.12 627 HIS A C 1
ATOM 4826 O O . HIS A 1 627 ? 12.795 21.998 8.030 1.00 38.12 627 HIS A O 1
ATOM 4832 N N . HIS A 1 628 ? 13.194 20.634 6.285 1.00 27.70 628 HIS A N 1
ATOM 4833 C CA . HIS A 1 628 ? 13.297 21.710 5.304 1.00 27.70 628 HIS A CA 1
ATOM 4834 C C . HIS A 1 628 ? 11.913 22.334 5.102 1.00 27.70 628 HIS A C 1
ATOM 4836 O O . HIS A 1 628 ? 11.059 21.789 4.402 1.00 27.70 628 HIS A O 1
ATOM 4842 N N . VAL A 1 629 ? 11.695 23.492 5.725 1.00 27.03 629 VAL A N 1
ATOM 4843 C CA . VAL A 1 629 ? 10.488 24.295 5.528 1.00 27.03 629 VAL A CA 1
ATOM 4844 C C . VAL A 1 629 ? 10.442 24.743 4.068 1.00 27.03 629 VAL A C 1
ATOM 4846 O O . VAL A 1 629 ? 11.217 25.604 3.653 1.00 27.03 629 VAL A O 1
ATOM 4849 N N . CYS A 1 630 ? 9.515 24.180 3.290 1.00 21.64 630 CYS A N 1
ATOM 4850 C CA . CYS A 1 630 ? 9.154 24.722 1.983 1.00 21.64 630 CYS A CA 1
ATOM 4851 C C . CYS A 1 630 ? 8.374 26.028 2.176 1.00 21.64 630 CYS A C 1
ATOM 4853 O O . CYS A 1 630 ? 7.145 26.048 2.175 1.00 21.64 630 CYS A O 1
ATOM 4855 N N . THR A 1 631 ? 9.099 27.132 2.356 1.00 22.83 631 THR A N 1
ATOM 4856 C CA . THR A 1 631 ? 8.538 28.474 2.180 1.00 22.83 631 THR A CA 1
ATOM 4857 C C . THR A 1 631 ? 8.145 28.655 0.716 1.00 22.83 631 THR A C 1
ATOM 4859 O O . THR A 1 631 ? 8.982 28.435 -0.162 1.00 22.83 631 THR A O 1
ATOM 4862 N N . CYS A 1 632 ? 6.887 29.027 0.481 1.00 26.00 632 CYS A N 1
ATOM 4863 C CA . CYS A 1 632 ? 6.317 29.281 -0.844 1.00 26.00 632 CYS A CA 1
ATOM 4864 C C . CYS A 1 632 ? 6.917 30.523 -1.528 1.00 26.00 632 CYS A C 1
ATOM 4866 O O . CYS A 1 632 ? 7.295 31.466 -0.794 1.00 26.00 632 CYS A O 1
#

Organism: NCBI:txid1070528

InterPro domains:
  IPR002860 BNR repeat [PF15899] (479-491)
  IPR015943 WD40/YVTN repeat-like-containing domain superfamily [G3DSA:2.130.10.10] (257-502)
  IPR015943 WD40/YVTN repeat-like-containing domain superfamily [G3DSA:2.130.10.10] (503-624)

pLDDT: mean 80.49, std 16.49, range [21.64, 98.31]

Radius of gyration: 26.37 Å; chains: 1; bounding box: 78×59×74 Å

Sequence (632 aa):
MSIQVQPNSMTGSRYAGSCYAFGASGGFFNTQTMSEPIRLRQPDLLTKYDVTDAVQVYFSARTINKKLSIIKDASNFNTVQAWYDPISDTLHDDSLKICACDFIDGVNTESVLSVGKLSSLYFDFKTCVASYFGDPGGFASLFALESEFQVNGGVFDASAYIQTINKSKFTMNGSFVSDLSGSITVNDINRLLKFVVDSNVFNNRNPTVKNYGMIDGFVAGDLIFIPDGFTITLSLDIEPETYFPANNVGPSYLNAIRNRLNWTRGHVKRTTTATTTNITQTTTVPVLMILSDTGVENYTNFGKFWSQSSAIVLDASGNPSDISGNTIWQSISLSTDGQYQTAITDTGNIYRTDSFGQSWLVSTNIGASASNYVAVSFTGMHQTASNGHVIYVSNDYGVTWTPTYNAGTSNIFISISLSGKYQTMVSSGDNVYISDDYGNTWIPLDPDTELYQSIEIFPTAGVCLSYNGQYQTIVVENIYVSDDFGRTWVNVSDDPLNGFNDRNWAGVAMSSDGKYQTAVEAGGDVHVSSDYGKHWLYVDDTKMMDKVWQSVSVSATGQYQTILQKDGHIYTSNDYGATWALVENEVVQNKTWQCISVSADGLLQAAIETGGGIYTSSVFGTAEAPHHVCTC